Protein AF-A0A6G6K9E5-F1 (afdb_monomer_lite)

Secondary structure (DSSP, 8-state):
--HHHHHHHHHHHHHHHHHHHHHHHHHHHHHHHGGGGGGG--SSPPP-GGGS-HHHHHHHHHHHHH-TTT--------TTT-S-TT--TTSHHHHHHTT--TTT--HHHHHHHHHHHHHHTTT---HHHHHHHHHHHHHHHHHHHHHHHHHHHHHHHHHHHHT-TT---HHHHHHHHHHHHHHHHHHHHHHHHHHHHHHHHHHHHHHT-TT--HHHHHHHHHHHHHHHHHT-TTTT-TTS---TT--EE-TT---TT-B-TT-B-TTEE--HHHHTTSB-TTT-BSS-HHHHHHHHHHHHHHHHHHHHHHTTS--HHHHHHHGGGTHHHHHHHHHHHHHHHHHHHHHHHS-HHHHHHHHHHHHHHHHHHHHHHHHHHHHHHHHHHHHHHHHHHHHHHHHHTSTTS----HHHHHHHHHHHHHHHHHHHHHHHHHHHHHHHHHHHHHHHHHHHHHHHHHTTTTS----------------

Foldseek 3Di:
DPPVVLVVLLVVLVVLLVVLLVLLVVLLVVLVVLVLCLQLQVQLDDDPLVPDDLVSLLNLLVLCLQQPVLQVPPQPPPPPPNDSPDPPCLRSCNCVVVVPHSVPDDSVRSSVNSRVSCVSVSSRDQLVSSLVSSLLVLLVSLLVSVVSLVVSVVSVVVSCVVVPVPDDDVVSVVSNVVSVVSSLVSLVSSLVSSLVSLLSSLLVVLLVQQPPDLVVNQVSVVSSVVSNQVVVSNPPDPPRDDCVQDARECEPRQNANPENLPHERARYHYALCNLLNHHNLVNYHNDDPLSSLLSVLNVVLVVLVVVLVCLVVDDPVRQVVCVVQVGSVSSNVVSVVSNLVSVLSNLVSDDPVVNVVVLVVLVVLLVVLVVLLVVLVVLQVLLVVLVVLLVVLVVVQVQCPDPPHPHDDPVSVVVSVVSNVVSVVSNVVSVVSNVSSVVSVVSSVVSCVSNVVVVVVVVPPPPPPPPPPPDDDDDDDDD

Radius of gyration: 37.35 Å; chains: 1; bounding box: 93×111×111 Å

pLDDT: mean 83.4, std 14.63, range [35.5, 98.38]

Sequence (479 aa):
MPPEELERRTKEITETITQLEQIIVSDTERLRKVETLSKLATGGKKPDYDKLTDQELRDMFDVGIKSTTINNLPDGTDSNTGLVKGQHPHSTMGVMESGLDSSTMTREELVTAVDDLLKHNNYDIQPMVLAEAQIMMISAGSAAMDGNVEKVMFDNMNLESEEGEGYKNEEVGKQLKQLKSNSKEFAKTVENTSTSIIQGALHKQLGAAEGKSAEEVAQIIQHAKGRMDATDMSGGTKSVAKVKDQKLDLSKANLKGVDLSKSDLTGITIDPRTLSQAKGVSQVRGVDPSVKMAALAYQNIDKMKAEFDKLKNPSILDRIKSIIHGGIEGAKENLTKKMDQAKMDVLKLMDPALVETMRKQNLKSIDDLQNRQGELLSSERQYTKAEQQLQSAHVTKVVAESPFGEGLSSKERRELRTIEKESRKVMSKTEGAHDEYQKNESEIESLKRNTSVRETLGSKEKTGQEVPKVGQSQGAKMK

Structure (mmCIF, N/CA/C/O backbone):
data_AF-A0A6G6K9E5-F1
#
_entry.id   AF-A0A6G6K9E5-F1
#
loop_
_atom_site.group_PDB
_atom_site.id
_atom_site.type_symbol
_atom_site.label_atom_id
_atom_site.label_alt_id
_atom_site.label_comp_id
_atom_site.label_asym_id
_atom_site.label_entity_id
_atom_site.label_seq_id
_atom_site.pdbx_PDB_ins_code
_atom_site.Cartn_x
_atom_site.Cartn_y
_atom_site.Cartn_z
_atom_site.occupancy
_atom_site.B_iso_or_equiv
_atom_site.auth_seq_id
_atom_site.auth_comp_id
_atom_site.auth_asym_id
_atom_site.auth_atom_id
_atom_site.pdbx_PDB_model_num
ATOM 1 N N . MET A 1 1 ? -27.690 15.824 52.028 1.00 86.12 1 MET A N 1
ATOM 2 C CA . MET A 1 1 ? -27.360 14.442 52.451 1.00 86.12 1 MET A CA 1
ATOM 3 C C . MET A 1 1 ? -26.496 14.501 53.711 1.00 86.12 1 MET A C 1
ATOM 5 O O . MET A 1 1 ? -25.885 15.541 53.940 1.00 86.12 1 MET A O 1
ATOM 9 N N . PRO A 1 2 ? -26.443 13.470 54.577 1.00 92.25 2 PRO A N 1
ATOM 10 C CA . PRO A 1 2 ? -25.439 13.425 55.644 1.00 92.25 2 PRO A CA 1
ATOM 11 C C . PRO A 1 2 ? -24.016 13.490 55.051 1.00 92.25 2 PRO A C 1
ATOM 13 O O . PRO A 1 2 ? -23.782 12.825 54.041 1.00 92.25 2 PRO A O 1
ATOM 16 N N . PRO A 1 3 ? -23.062 14.227 55.654 1.00 87.56 3 PRO A N 1
ATOM 17 C CA . PRO A 1 3 ? -21.711 14.384 55.100 1.00 87.56 3 PRO A CA 1
ATOM 18 C C . PRO A 1 3 ? -20.984 13.060 54.821 1.00 87.56 3 PRO A C 1
ATOM 20 O O . PRO A 1 3 ? -20.306 12.934 53.807 1.00 87.56 3 PRO A O 1
ATOM 23 N N . GLU A 1 4 ? -21.179 12.055 55.677 1.00 91.75 4 GLU A N 1
ATOM 24 C CA . GLU A 1 4 ? -20.571 10.723 55.535 1.00 91.75 4 GLU A CA 1
ATOM 25 C C . GLU A 1 4 ? -21.078 9.973 54.291 1.00 91.75 4 GLU A C 1
ATOM 27 O O . GLU A 1 4 ? -20.308 9.326 53.584 1.00 91.75 4 GLU A O 1
ATOM 32 N N . GLU A 1 5 ? -22.374 10.087 53.988 1.00 91.00 5 GLU A N 1
ATOM 33 C CA . GLU A 1 5 ? -22.979 9.456 52.810 1.00 91.00 5 GLU A CA 1
ATOM 34 C C . GLU A 1 5 ? -22.534 10.160 51.518 1.00 91.00 5 GLU A C 1
ATOM 36 O O . GLU A 1 5 ? -22.275 9.502 50.509 1.00 91.00 5 GLU A O 1
ATOM 41 N N . LEU A 1 6 ? -22.366 11.485 51.567 1.00 86.56 6 LEU A N 1
ATOM 42 C CA . LEU A 1 6 ? -21.834 12.281 50.460 1.00 86.56 6 LEU A CA 1
ATOM 43 C C . LEU A 1 6 ? -20.383 11.896 50.140 1.00 86.56 6 LEU A C 1
ATOM 45 O O . LEU A 1 6 ? -20.039 11.678 48.976 1.00 86.56 6 LEU A O 1
ATOM 49 N N . GLU A 1 7 ? -19.538 11.761 51.164 1.00 89.19 7 GLU A N 1
ATOM 50 C CA . GLU A 1 7 ? -18.151 11.307 51.019 1.00 89.19 7 GLU A CA 1
ATOM 51 C C . GLU A 1 7 ? -18.083 9.880 50.455 1.00 89.19 7 GLU A C 1
ATOM 53 O O . GLU A 1 7 ? -17.336 9.625 49.506 1.00 89.19 7 GLU A O 1
ATOM 58 N N . ARG A 1 8 ? -18.923 8.968 50.964 1.00 94.88 8 ARG A N 1
ATOM 59 C CA . ARG A 1 8 ? -19.018 7.587 50.473 1.00 94.88 8 ARG A CA 1
ATOM 60 C C . ARG A 1 8 ? -19.362 7.531 48.983 1.00 94.88 8 ARG A C 1
ATOM 62 O O . ARG A 1 8 ? -18.626 6.906 48.223 1.00 94.88 8 ARG A O 1
ATOM 69 N N . ARG A 1 9 ? -20.420 8.222 48.544 1.00 91.12 9 ARG A N 1
ATOM 70 C CA . ARG A 1 9 ? -20.828 8.252 47.125 1.00 91.12 9 ARG A CA 1
ATOM 71 C C . ARG A 1 9 ? -19.769 8.885 46.222 1.00 91.12 9 ARG A C 1
ATOM 73 O O . ARG A 1 9 ? -19.503 8.386 45.133 1.00 91.12 9 ARG A O 1
ATOM 80 N N . THR A 1 10 ? -19.118 9.949 46.688 1.00 87.75 10 THR A N 1
ATOM 81 C CA . THR A 1 10 ? -18.000 10.587 45.970 1.00 87.75 10 THR A CA 1
ATOM 82 C C . THR A 1 10 ? -16.849 9.606 45.741 1.00 87.75 10 THR A C 1
ATOM 84 O O . THR A 1 10 ? -16.260 9.560 44.655 1.00 87.75 10 THR A O 1
ATOM 87 N N . LYS A 1 11 ? -16.531 8.805 46.763 1.00 92.06 11 LYS A N 1
ATOM 88 C CA . LYS A 1 11 ? -15.488 7.784 46.692 1.00 92.06 11 LYS A CA 1
ATOM 89 C C . LYS A 1 11 ? -15.866 6.666 45.719 1.00 92.06 11 LYS A C 1
ATOM 91 O O . LYS A 1 11 ? -15.045 6.313 44.881 1.00 92.06 11 LYS A O 1
ATOM 96 N N . GLU A 1 12 ? -17.107 6.181 45.769 1.00 92.19 12 GLU A N 1
ATOM 97 C CA . GLU A 1 12 ? -17.632 5.167 44.839 1.00 92.19 12 GLU A CA 1
ATOM 98 C C . GLU A 1 12 ? -17.554 5.638 43.371 1.00 92.19 12 GLU A C 1
ATOM 100 O O . GLU A 1 12 ? -17.111 4.886 42.498 1.00 92.19 12 GLU A O 1
ATOM 105 N N . ILE A 1 13 ? -17.897 6.904 43.092 1.00 87.31 13 ILE A N 1
ATOM 106 C CA . ILE A 1 13 ? -17.760 7.507 41.754 1.00 87.31 13 ILE A CA 1
ATOM 107 C C . ILE A 1 13 ? -16.287 7.544 41.325 1.00 87.31 13 ILE A C 1
ATOM 109 O O . ILE A 1 13 ? -15.955 7.079 40.236 1.00 87.31 13 ILE A O 1
ATOM 113 N N . THR A 1 14 ? -15.395 8.044 42.183 1.00 87.69 14 THR A N 1
ATOM 114 C CA . THR A 1 14 ? -13.947 8.132 41.903 1.00 87.69 14 THR A CA 1
ATOM 115 C C . THR A 1 14 ? -13.318 6.757 41.630 1.00 87.69 14 THR A C 1
ATOM 117 O O . THR A 1 14 ? -12.541 6.592 40.685 1.00 87.69 14 THR A O 1
ATOM 120 N N . GLU A 1 15 ? -13.666 5.743 42.430 1.00 92.25 15 GLU A N 1
ATOM 121 C CA . GLU A 1 15 ? -13.205 4.361 42.242 1.00 92.25 15 GLU A CA 1
ATOM 122 C C . GLU A 1 15 ? -13.704 3.787 40.911 1.00 92.25 15 GLU A C 1
ATOM 124 O O . GLU A 1 15 ? -12.923 3.190 40.166 1.00 92.25 15 GLU A O 1
ATOM 129 N N . THR A 1 16 ? -14.970 4.039 40.566 1.00 89.50 16 THR A N 1
ATOM 130 C CA . THR A 1 16 ? -15.547 3.600 39.289 1.00 89.50 16 THR A CA 1
ATOM 131 C C . THR A 1 16 ? -14.862 4.282 38.103 1.00 89.50 16 THR A C 1
ATOM 133 O O . THR A 1 16 ? -14.527 3.609 37.130 1.00 89.50 16 THR A O 1
ATOM 136 N N . ILE A 1 17 ? -14.581 5.591 38.181 1.00 85.69 17 ILE A N 1
ATOM 137 C CA . ILE A 1 17 ? -13.828 6.308 37.137 1.00 85.69 17 ILE A CA 1
ATOM 138 C C . ILE A 1 17 ? -12.450 5.667 36.939 1.00 85.69 17 ILE A C 1
ATOM 140 O O . ILE A 1 17 ? -12.074 5.365 35.809 1.00 85.69 17 ILE A O 1
ATOM 144 N N . THR A 1 18 ? -11.729 5.393 38.029 1.00 88.19 18 THR A N 1
ATOM 145 C CA . THR A 1 18 ? -10.382 4.803 37.973 1.00 88.19 18 THR A CA 1
ATOM 146 C C . THR A 1 18 ? -10.395 3.416 37.318 1.00 88.19 18 THR A C 1
ATOM 148 O O . THR A 1 18 ? -9.548 3.112 36.477 1.00 88.19 18 THR A O 1
ATOM 151 N N . GLN A 1 19 ? -11.370 2.571 37.666 1.00 89.31 19 GLN A N 1
ATOM 152 C CA . GLN A 1 19 ? -11.538 1.249 37.049 1.00 89.31 19 GLN A CA 1
ATOM 153 C C . GLN A 1 19 ? -11.833 1.359 35.550 1.00 89.31 19 GLN A C 1
ATOM 155 O O . GLN A 1 19 ? -11.249 0.636 34.744 1.00 89.31 19 GLN A O 1
ATOM 160 N N . LEU A 1 20 ? -12.703 2.292 35.165 1.00 85.00 20 LEU A N 1
ATOM 161 C CA . LEU A 1 20 ? -13.045 2.540 33.768 1.00 85.00 20 LEU A CA 1
ATOM 162 C C . LEU A 1 20 ? -11.848 3.043 32.954 1.00 85.00 20 LEU A C 1
ATOM 164 O O . LEU A 1 20 ? -11.646 2.595 31.827 1.00 85.00 20 LEU A O 1
ATOM 168 N N . GLU A 1 21 ? -11.007 3.910 33.517 1.00 83.50 21 GLU A N 1
ATOM 169 C CA . GLU A 1 21 ? -9.765 4.333 32.861 1.00 83.50 21 GLU A CA 1
ATOM 170 C C . GLU A 1 21 ? -8.805 3.157 32.632 1.00 83.50 21 GLU A C 1
ATOM 172 O O . GLU A 1 21 ? -8.238 3.031 31.545 1.00 83.50 21 GLU A O 1
ATOM 177 N N . GLN A 1 22 ? -8.664 2.253 33.607 1.00 86.75 22 GLN A N 1
ATOM 178 C CA . GLN A 1 22 ? -7.849 1.042 33.451 1.00 86.75 22 GLN A CA 1
ATOM 179 C C . GLN A 1 22 ? -8.398 0.110 32.364 1.00 86.75 22 GLN A C 1
ATOM 181 O O . GLN A 1 22 ? -7.618 -0.423 31.571 1.00 86.75 22 GLN A O 1
ATOM 186 N N . ILE A 1 23 ? -9.724 -0.052 32.292 1.00 82.81 23 ILE A N 1
ATOM 187 C CA . ILE A 1 23 ? -10.389 -0.836 31.242 1.00 82.81 23 ILE A CA 1
ATOM 188 C C . ILE A 1 23 ? -10.127 -0.214 29.867 1.00 82.81 23 ILE A C 1
ATOM 190 O O . ILE A 1 23 ? -9.676 -0.929 28.975 1.00 82.81 23 ILE A O 1
ATOM 194 N N . ILE A 1 24 ? -10.299 1.108 29.705 1.00 81.62 24 ILE A N 1
ATOM 195 C CA . ILE A 1 24 ? -9.991 1.801 28.439 1.00 81.62 24 ILE A CA 1
ATOM 196 C C . ILE A 1 24 ? -8.549 1.535 28.016 1.00 81.62 24 ILE A C 1
ATOM 198 O O . ILE A 1 24 ? -8.303 1.206 26.856 1.00 81.62 24 ILE A O 1
ATOM 202 N N . VAL A 1 25 ? -7.585 1.685 28.928 1.00 81.31 25 VAL A N 1
ATOM 203 C CA . VAL A 1 25 ? -6.166 1.480 28.606 1.00 81.31 25 VAL A CA 1
ATOM 204 C C . VAL A 1 25 ? -5.918 0.033 28.179 1.00 81.31 25 VAL A C 1
ATOM 206 O O . VAL A 1 25 ? -5.322 -0.195 27.125 1.00 81.31 25 VAL A O 1
ATOM 209 N N . SER A 1 26 ? -6.424 -0.937 28.943 1.00 82.06 26 SER A N 1
ATOM 210 C CA . SER A 1 26 ? -6.256 -2.363 28.648 1.00 82.06 26 SER A CA 1
ATOM 211 C C . SER A 1 26 ? -6.881 -2.756 27.307 1.00 82.06 26 SER A C 1
ATOM 213 O O . SER A 1 26 ? -6.227 -3.393 26.477 1.00 82.06 26 SER A O 1
ATOM 215 N N . ASP A 1 27 ? -8.112 -2.320 27.044 1.00 81.38 27 ASP A N 1
ATOM 216 C CA . ASP A 1 27 ? -8.802 -2.630 25.796 1.00 81.38 27 ASP A CA 1
ATOM 217 C C . ASP A 1 27 ? -8.176 -1.891 24.609 1.00 81.38 27 ASP A C 1
ATOM 219 O O . ASP A 1 27 ? -8.056 -2.465 23.529 1.00 81.38 27 ASP A O 1
ATOM 223 N N . THR A 1 28 ? -7.660 -0.673 24.799 1.00 76.56 28 THR A N 1
ATOM 224 C CA . THR A 1 28 ? -6.869 0.025 23.769 1.00 76.56 28 THR A CA 1
ATOM 225 C C . THR A 1 28 ? -5.622 -0.772 23.388 1.00 76.56 28 THR A C 1
ATOM 227 O O . THR A 1 28 ? -5.285 -0.890 22.207 1.00 76.56 28 THR A O 1
ATOM 230 N N . GLU A 1 29 ? -4.918 -1.342 24.366 1.00 77.56 29 GLU A N 1
ATOM 231 C CA . GLU A 1 29 ? -3.762 -2.196 24.095 1.00 77.56 29 GLU A CA 1
ATOM 232 C C . GLU A 1 29 ? -4.154 -3.503 23.408 1.00 77.56 29 GLU A C 1
ATOM 234 O O . GLU A 1 29 ? -3.462 -3.935 22.483 1.00 77.56 29 GLU A O 1
ATOM 239 N N . ARG A 1 30 ? -5.277 -4.112 23.803 1.00 75.25 30 ARG A N 1
ATOM 240 C CA . ARG A 1 30 ? -5.830 -5.289 23.119 1.00 75.25 30 ARG A CA 1
ATOM 241 C C . ARG A 1 30 ? -6.177 -4.977 21.669 1.00 75.25 30 ARG A C 1
ATOM 243 O O . ARG A 1 30 ? -5.777 -5.736 20.794 1.00 75.25 30 ARG A O 1
ATOM 250 N N . LEU A 1 31 ? -6.803 -3.832 21.384 1.00 75.94 31 LEU A N 1
ATOM 251 C CA . LEU A 1 31 ? -7.106 -3.384 20.018 1.00 75.94 31 LEU A CA 1
ATOM 252 C C . LEU A 1 31 ? -5.864 -3.304 19.138 1.00 75.94 31 LEU A C 1
ATOM 254 O O . LEU A 1 31 ? -5.902 -3.714 17.981 1.00 75.94 31 LEU A O 1
ATOM 258 N N . ARG A 1 32 ? -4.745 -2.824 19.688 1.00 68.56 32 ARG A N 1
ATOM 259 C CA . ARG A 1 32 ? -3.469 -2.781 18.959 1.00 68.56 32 ARG A CA 1
ATOM 260 C C . ARG A 1 32 ? -2.935 -4.175 18.633 1.00 68.56 32 ARG A C 1
ATOM 262 O O . ARG A 1 32 ? -2.208 -4.325 17.658 1.00 68.56 32 ARG A O 1
ATOM 269 N N . LYS A 1 33 ? -3.300 -5.188 19.420 1.00 70.31 33 LYS A N 1
ATOM 270 C CA . LYS A 1 33 ? -2.896 -6.582 19.207 1.00 70.31 33 LYS A CA 1
ATOM 271 C C . LYS A 1 33 ? -3.807 -7.330 18.243 1.00 70.31 33 LYS A C 1
ATOM 273 O O . LYS A 1 33 ? -3.348 -8.303 17.673 1.00 70.31 33 LYS A O 1
ATOM 278 N N . VAL A 1 34 ? -5.028 -6.862 17.969 1.00 66.75 34 VAL A N 1
ATOM 279 C CA . VAL A 1 34 ? -6.000 -7.523 17.069 1.00 66.75 34 VAL A CA 1
ATOM 280 C C . VAL A 1 34 ? -5.437 -7.809 15.660 1.00 66.75 34 VAL A C 1
ATOM 282 O O . VAL A 1 34 ? -5.903 -8.731 14.992 1.00 66.75 34 VAL A O 1
ATOM 285 N N . GLU A 1 35 ? -4.376 -7.123 15.219 1.00 64.50 35 GLU A N 1
ATOM 286 C CA . GLU A 1 35 ? -3.640 -7.436 13.980 1.00 64.50 35 GLU A CA 1
ATOM 287 C C . GLU A 1 35 ? -3.114 -8.890 13.923 1.00 64.50 35 GLU A C 1
ATOM 289 O O . GLU A 1 35 ? -2.990 -9.471 12.839 1.00 64.50 35 GLU A O 1
ATOM 294 N N . THR A 1 36 ? -2.877 -9.523 15.076 1.00 69.00 36 THR A N 1
ATOM 295 C CA . THR A 1 36 ? -2.387 -10.907 15.211 1.00 69.00 36 THR A CA 1
ATOM 296 C C . THR A 1 36 ? -3.334 -11.928 14.608 1.00 69.00 36 THR A C 1
ATOM 298 O O . THR A 1 36 ? -2.896 -12.902 14.002 1.00 69.00 36 THR A O 1
ATOM 301 N N . LEU A 1 37 ? -4.635 -11.674 14.652 1.00 71.00 37 LEU A N 1
ATOM 302 C CA . LEU A 1 37 ? -5.632 -12.589 14.112 1.00 71.00 37 LEU A CA 1
ATOM 303 C C . LEU A 1 37 ? -5.593 -12.623 12.598 1.00 71.00 37 LEU A C 1
ATOM 305 O O . LEU A 1 37 ? -5.897 -13.651 12.011 1.00 71.00 37 LEU A O 1
ATOM 309 N N . SER A 1 38 ? -5.117 -11.568 11.935 1.00 71.06 38 SER A N 1
ATOM 310 C CA . SER A 1 38 ? -4.897 -11.618 10.490 1.00 71.06 38 SER A CA 1
ATOM 311 C C . SER A 1 38 ? -3.958 -12.774 10.083 1.00 71.06 38 SER A C 1
ATOM 313 O O . SER A 1 38 ? -3.992 -13.195 8.923 1.00 71.06 38 SER A O 1
ATOM 315 N N . LYS A 1 39 ? -3.176 -13.329 11.025 1.00 78.12 39 LYS A N 1
ATOM 316 C CA . LYS A 1 39 ? -2.362 -14.543 10.862 1.00 78.12 39 LYS A CA 1
ATOM 317 C C . LYS A 1 39 ? -3.185 -15.845 10.814 1.00 78.12 39 LYS A C 1
ATOM 319 O O . LYS A 1 39 ? -2.675 -16.827 10.288 1.00 78.12 39 LYS A O 1
ATOM 324 N N . LEU A 1 40 ? -4.439 -15.860 11.284 1.00 77.19 40 LEU A N 1
ATOM 325 C CA . LEU A 1 40 ? -5.397 -16.977 11.143 1.00 77.19 40 LEU A CA 1
ATOM 326 C C . LEU A 1 40 ? -5.880 -17.163 9.702 1.00 77.19 40 LEU A C 1
ATOM 328 O O . LEU A 1 40 ? -6.270 -18.263 9.322 1.00 77.19 40 LEU A O 1
ATOM 332 N N . ALA A 1 41 ? -5.859 -16.103 8.891 1.00 79.44 41 ALA A N 1
ATOM 333 C CA . ALA A 1 41 ? -6.202 -16.174 7.474 1.00 79.44 41 ALA A CA 1
ATOM 334 C C . ALA A 1 41 ? -5.034 -16.784 6.680 1.00 79.44 41 ALA A C 1
ATOM 336 O O . ALA A 1 41 ? -4.336 -16.094 5.933 1.00 79.44 41 ALA A O 1
ATOM 337 N N . THR A 1 42 ? -4.783 -18.074 6.890 1.00 81.19 42 THR A N 1
ATOM 338 C CA . THR A 1 42 ? -3.629 -18.793 6.337 1.00 81.19 42 THR A CA 1
ATOM 339 C C . THR A 1 42 ? -3.828 -19.265 4.896 1.00 81.19 42 THR A C 1
ATOM 341 O O . THR A 1 42 ? -2.879 -19.759 4.282 1.00 81.19 42 THR A O 1
ATOM 344 N N . GLY A 1 43 ? -5.038 -19.113 4.346 1.00 81.94 43 GLY A N 1
ATOM 345 C CA . GLY A 1 43 ? -5.386 -19.556 2.996 1.00 81.94 43 GLY A CA 1
ATOM 346 C C . GLY A 1 43 ? -5.290 -21.074 2.847 1.00 81.94 43 GLY A C 1
ATOM 347 O O . GLY A 1 43 ? -4.642 -21.561 1.919 1.00 81.94 43 GLY A O 1
ATOM 348 N N . GLY A 1 44 ? -5.840 -21.816 3.814 1.00 86.62 44 GLY A N 1
ATOM 349 C CA . GLY A 1 44 ? -5.858 -23.281 3.829 1.00 86.62 44 GLY A CA 1
ATOM 350 C C . GLY A 1 44 ? -4.596 -23.933 4.397 1.00 86.62 44 GLY A C 1
ATOM 351 O O . GLY A 1 44 ? -4.447 -25.152 4.331 1.00 86.62 44 GLY A O 1
ATOM 352 N N . LYS A 1 45 ? -3.649 -23.155 4.936 1.00 90.88 45 LYS A N 1
ATOM 353 C CA . LYS A 1 45 ? -2.392 -23.690 5.485 1.00 90.88 45 LYS A CA 1
ATOM 354 C C . LYS A 1 45 ? -2.445 -23.784 7.001 1.00 90.88 45 LYS A C 1
ATOM 356 O O . LYS A 1 45 ? -2.911 -22.877 7.677 1.00 90.88 45 LYS A O 1
ATOM 361 N N . LYS A 1 46 ? -1.886 -24.848 7.564 1.00 92.38 46 LYS A N 1
ATOM 362 C CA . LYS A 1 46 ? -1.703 -24.931 9.014 1.00 92.38 46 LYS A CA 1
ATOM 363 C C . LYS A 1 46 ? -0.737 -23.822 9.486 1.00 92.38 46 LYS A C 1
ATOM 365 O O . LYS A 1 46 ? 0.341 -23.710 8.895 1.00 92.38 46 LYS A O 1
ATOM 370 N N . PRO A 1 47 ? -1.094 -22.998 10.492 1.00 90.88 47 PRO A N 1
ATOM 371 C CA . PRO A 1 47 ? -0.170 -22.023 11.061 1.00 90.88 47 PRO A CA 1
ATOM 372 C C . PRO A 1 47 ? 1.059 -22.691 11.682 1.00 90.88 47 PRO A C 1
ATOM 374 O O . PRO A 1 47 ? 0.992 -23.800 12.208 1.00 90.88 47 PRO A O 1
ATOM 377 N N . ASP A 1 48 ? 2.174 -21.969 11.660 1.00 93.56 48 ASP A N 1
ATOM 378 C CA . ASP A 1 48 ? 3.387 -22.330 12.389 1.00 93.56 48 ASP A CA 1
ATOM 379 C C . ASP A 1 48 ? 3.278 -21.796 13.825 1.00 93.56 48 ASP A C 1
ATOM 381 O O . ASP A 1 48 ? 3.624 -20.643 14.098 1.00 93.56 48 ASP A O 1
ATOM 385 N N . TYR A 1 49 ? 2.708 -22.608 14.722 1.00 93.88 49 TYR A N 1
ATOM 386 C CA . TYR A 1 49 ? 2.405 -22.197 16.096 1.00 93.88 49 TYR A CA 1
ATOM 387 C C . TYR A 1 49 ? 3.653 -21.816 16.899 1.00 93.88 49 TYR A C 1
ATOM 389 O O . TYR A 1 49 ? 3.554 -20.988 17.800 1.00 93.88 49 TYR A O 1
ATOM 397 N N . ASP A 1 50 ? 4.834 -22.328 16.544 1.00 94.38 50 ASP A N 1
ATOM 398 C CA . ASP A 1 50 ? 6.099 -21.993 17.214 1.00 94.38 50 ASP A CA 1
ATOM 399 C C . ASP A 1 50 ? 6.500 -20.527 17.009 1.00 94.38 50 ASP A C 1
ATOM 401 O O . ASP A 1 50 ? 7.233 -19.954 17.813 1.00 94.38 50 ASP A O 1
ATOM 405 N N . LYS A 1 51 ? 5.975 -19.888 15.958 1.00 93.12 51 LYS A N 1
ATOM 406 C CA . LYS A 1 51 ? 6.169 -18.457 15.690 1.00 93.12 51 LYS A CA 1
ATOM 407 C C . LYS A 1 51 ? 5.143 -17.560 16.377 1.00 93.12 51 LYS A C 1
ATOM 409 O O . LYS A 1 51 ? 5.233 -16.341 16.232 1.00 93.12 51 LYS A O 1
ATOM 414 N N . LEU A 1 52 ? 4.167 -18.140 17.072 1.00 91.19 52 LEU A N 1
ATOM 415 C CA . LEU A 1 52 ? 3.130 -17.409 17.788 1.00 91.19 52 LEU A CA 1
ATOM 416 C C . LEU A 1 52 ? 3.452 -17.367 19.279 1.00 91.19 52 LEU A C 1
ATOM 418 O O . LEU A 1 52 ? 3.791 -18.377 19.896 1.00 91.19 52 LEU A O 1
ATOM 422 N N . THR A 1 53 ? 3.328 -16.189 19.867 1.00 92.00 53 THR A N 1
ATOM 423 C CA . THR A 1 53 ? 3.411 -15.983 21.314 1.00 92.00 53 THR A CA 1
ATOM 424 C C . THR A 1 53 ? 2.186 -16.570 22.019 1.00 92.00 53 THR A C 1
ATOM 426 O O . THR A 1 53 ? 1.131 -16.755 21.414 1.00 92.00 53 THR A O 1
ATOM 429 N N . ASP A 1 54 ? 2.297 -16.842 23.320 1.00 92.19 54 ASP A N 1
ATOM 430 C CA . ASP A 1 54 ? 1.162 -17.342 24.111 1.00 92.19 54 ASP A CA 1
ATOM 431 C C . ASP A 1 54 ? -0.020 -16.371 24.099 1.00 92.19 54 ASP A C 1
ATOM 433 O O . ASP A 1 54 ? -1.169 -16.801 24.057 1.00 92.19 54 ASP A O 1
ATOM 437 N N . GLN A 1 55 ? 0.254 -15.062 24.093 1.00 87.50 55 GLN A N 1
ATOM 438 C CA . GLN A 1 55 ? -0.794 -14.050 24.000 1.00 87.50 55 GLN A CA 1
ATOM 439 C C . GLN A 1 55 ? -1.525 -14.126 22.658 1.00 87.50 55 GLN A C 1
ATOM 441 O O . GLN A 1 55 ? -2.746 -14.063 22.637 1.00 87.50 55 GLN A O 1
ATOM 446 N N . GLU A 1 56 ? -0.803 -14.317 21.550 1.00 87.44 56 GLU A N 1
ATOM 447 C CA . GLU A 1 56 ? -1.423 -14.472 20.230 1.00 87.44 56 GLU A CA 1
ATOM 448 C C . GLU A 1 56 ? -2.332 -15.695 20.166 1.00 87.44 56 GLU A C 1
ATOM 450 O O . GLU A 1 56 ? -3.424 -15.613 19.614 1.00 87.44 56 GLU A O 1
ATOM 455 N N . LEU A 1 57 ? -1.914 -16.812 20.763 1.00 90.56 57 LEU A N 1
ATOM 456 C CA . LEU A 1 57 ? -2.733 -18.021 20.826 1.00 90.56 57 LEU A CA 1
ATOM 457 C C . LEU A 1 57 ? -3.998 -17.815 21.674 1.00 90.56 57 LEU A C 1
ATOM 459 O O . LEU A 1 57 ? -5.068 -18.272 21.278 1.00 90.56 57 LEU A O 1
ATOM 463 N N . ARG A 1 58 ? -3.898 -17.098 22.803 1.00 89.25 58 ARG A N 1
ATOM 464 C CA . ARG A 1 58 ? -5.057 -16.730 23.641 1.00 89.25 58 ARG A CA 1
ATOM 465 C C . ARG A 1 58 ? -6.013 -15.814 22.893 1.00 89.25 58 ARG A C 1
ATOM 467 O O . ARG A 1 58 ? -7.203 -16.101 22.852 1.00 89.25 58 ARG A O 1
ATOM 474 N N . ASP A 1 59 ? -5.487 -14.787 22.230 1.00 83.81 59 ASP A N 1
ATOM 475 C CA . ASP A 1 59 ? -6.287 -13.884 21.403 1.00 83.81 59 ASP A CA 1
ATOM 476 C C . ASP A 1 59 ? -7.013 -14.685 20.303 1.00 83.81 59 ASP A C 1
ATOM 478 O O . ASP A 1 59 ? -8.220 -14.542 20.125 1.00 83.81 59 ASP A O 1
ATOM 482 N N . MET A 1 60 ? -6.311 -15.586 19.602 1.00 85.9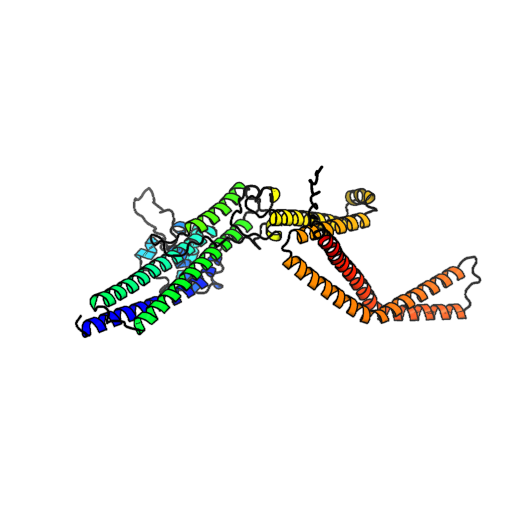4 60 MET A N 1
ATOM 483 C CA . MET A 1 60 ? -6.888 -16.464 18.571 1.00 85.94 60 MET A CA 1
ATOM 484 C C . MET A 1 60 ? -8.004 -17.360 19.112 1.00 85.94 60 MET A C 1
ATOM 486 O O . MET A 1 60 ? -9.043 -17.497 18.463 1.00 85.94 60 MET A O 1
ATOM 490 N N . PHE A 1 61 ? -7.803 -17.948 20.287 1.00 87.19 61 PHE A N 1
ATOM 491 C CA . PHE A 1 61 ? -8.794 -18.783 20.955 1.00 87.19 61 PHE A CA 1
ATOM 492 C C . PHE A 1 61 ? -10.032 -17.980 21.375 1.00 87.19 61 PHE A C 1
ATOM 494 O O . PHE A 1 61 ? -11.149 -18.358 21.021 1.00 87.19 61 PHE A O 1
ATOM 501 N N . ASP A 1 62 ? -9.844 -16.838 22.041 1.00 82.69 62 ASP A N 1
ATOM 502 C CA . ASP A 1 62 ? -10.932 -15.965 22.493 1.00 82.69 62 ASP A CA 1
ATOM 503 C C . ASP A 1 62 ? -11.798 -15.492 21.319 1.00 82.69 62 ASP A C 1
ATOM 505 O O . ASP A 1 62 ? -13.028 -15.470 21.407 1.00 82.69 62 ASP A O 1
ATOM 509 N N . VAL A 1 63 ? -11.163 -15.146 20.197 1.00 78.81 63 VAL A N 1
ATOM 510 C CA . VAL A 1 63 ? -11.845 -14.749 18.958 1.00 78.81 63 VAL A CA 1
ATOM 511 C C . VAL A 1 63 ? -12.607 -15.906 18.346 1.00 78.81 63 VAL A C 1
ATOM 513 O O . VAL A 1 63 ? -13.761 -15.736 17.950 1.00 78.81 63 VAL A O 1
ATOM 516 N N . GLY A 1 64 ? -11.969 -17.074 18.274 1.00 79.38 64 GLY A N 1
ATOM 517 C CA . GLY A 1 64 ? -12.595 -18.297 17.800 1.00 79.38 64 GLY A CA 1
ATOM 518 C C . GLY A 1 64 ? -13.879 -18.584 18.556 1.00 79.38 64 GLY A C 1
ATOM 519 O O . GLY A 1 64 ? -14.930 -18.726 17.946 1.00 79.38 64 GLY A O 1
ATOM 520 N N . ILE A 1 65 ? -13.816 -18.547 19.886 1.00 76.56 65 ILE A N 1
ATOM 521 C CA . ILE A 1 65 ? -14.937 -18.851 20.779 1.00 76.56 65 ILE A CA 1
ATOM 522 C C . ILE A 1 65 ? -16.024 -17.776 20.775 1.00 76.56 65 ILE A C 1
ATOM 524 O O . ILE A 1 65 ? -17.204 -18.083 20.916 1.00 76.56 65 ILE A O 1
ATOM 528 N N . LYS A 1 66 ? -15.683 -16.502 20.604 1.00 71.06 66 LYS A N 1
ATOM 529 C CA . LYS A 1 66 ? -16.702 -15.440 20.578 1.00 71.06 66 LYS A CA 1
ATOM 530 C C . LYS A 1 66 ? -17.361 -15.279 19.211 1.00 71.06 66 LYS A C 1
ATOM 532 O O . LYS A 1 66 ? -18.447 -14.714 19.118 1.00 71.06 66 LYS A O 1
ATOM 537 N N . SER A 1 67 ? -16.743 -15.795 18.151 1.00 68.44 67 SER A N 1
ATOM 538 C CA . SER A 1 67 ? -17.298 -15.740 16.804 1.00 68.44 67 SER A CA 1
ATOM 539 C C . SER A 1 67 ? -18.340 -16.830 16.575 1.00 68.44 67 SER A C 1
ATOM 541 O O . SER A 1 67 ? -18.009 -17.961 16.224 1.00 68.44 67 SER A O 1
ATOM 543 N N . THR A 1 68 ? -19.622 -16.494 16.702 1.00 63.34 68 THR A N 1
ATOM 544 C CA . THR A 1 68 ? -20.730 -17.401 16.336 1.00 63.34 68 THR A CA 1
ATOM 545 C C . THR A 1 68 ? -20.619 -17.903 14.893 1.00 63.34 68 THR A C 1
ATOM 547 O O . THR A 1 68 ? -20.998 -19.031 14.597 1.00 63.34 68 THR A O 1
ATOM 550 N N . THR A 1 69 ? -20.028 -17.103 14.002 1.00 63.28 69 THR A N 1
ATOM 551 C CA . THR A 1 69 ? -19.802 -17.452 12.596 1.00 63.28 69 THR A CA 1
ATOM 552 C C . THR A 1 69 ? -18.727 -18.526 12.411 1.00 63.28 69 THR A C 1
ATOM 554 O O . THR A 1 69 ? -18.855 -19.351 11.512 1.00 63.28 69 THR A O 1
ATOM 557 N N . ILE A 1 70 ? -17.682 -18.535 13.249 1.00 60.56 70 ILE A N 1
ATOM 558 C CA . ILE A 1 70 ? -16.641 -19.584 13.243 1.00 60.56 70 ILE A CA 1
ATOM 559 C C . ILE A 1 70 ? -17.132 -20.830 14.009 1.00 60.56 70 ILE A C 1
ATOM 561 O O . ILE A 1 70 ? -16.710 -21.945 13.713 1.00 60.56 70 ILE A O 1
ATOM 565 N N . ASN A 1 71 ? -18.066 -20.642 14.944 1.00 57.47 71 ASN A N 1
ATOM 566 C CA . ASN A 1 71 ? -18.549 -21.661 15.877 1.00 57.47 71 ASN A CA 1
ATOM 567 C C . ASN A 1 71 ? -19.782 -22.447 15.446 1.00 57.47 71 ASN A C 1
ATOM 569 O O . ASN A 1 71 ? -20.263 -23.264 16.230 1.00 57.47 71 ASN A O 1
ATOM 573 N N . ASN A 1 72 ? -20.280 -22.268 14.223 1.00 56.53 72 ASN A N 1
ATOM 574 C CA . ASN A 1 72 ? -21.272 -23.185 13.661 1.00 56.53 72 ASN A CA 1
ATOM 575 C C . ASN A 1 72 ? -20.606 -24.523 13.284 1.00 56.53 72 ASN A C 1
ATOM 577 O O . ASN A 1 72 ? -20.609 -24.937 12.126 1.00 56.53 72 ASN A O 1
ATOM 581 N N . LEU A 1 73 ? -20.024 -25.188 14.283 1.00 51.69 73 LEU A N 1
ATOM 582 C CA . LEU A 1 73 ? -19.718 -26.605 14.257 1.00 51.69 73 LEU A CA 1
ATOM 583 C C . LEU A 1 73 ? -21.061 -27.326 14.077 1.00 51.69 73 LEU A C 1
ATOM 585 O O . LEU A 1 73 ? -21.972 -27.086 14.869 1.00 51.69 73 LEU A O 1
ATOM 589 N N . PRO A 1 74 ? -21.245 -28.169 13.047 1.00 47.84 74 PRO A N 1
ATOM 590 C CA . PRO A 1 74 ? -22.430 -28.997 12.971 1.00 47.84 74 PRO A CA 1
ATOM 591 C C . PRO A 1 74 ? -22.455 -29.865 14.226 1.00 47.84 74 PRO A C 1
ATOM 593 O O . PRO A 1 74 ? -21.530 -30.648 14.454 1.00 47.84 74 PRO A O 1
ATOM 596 N N . ASP A 1 75 ? -23.501 -29.715 15.038 1.00 52.28 75 ASP A N 1
ATOM 597 C CA . ASP A 1 75 ? -23.791 -30.660 16.105 1.00 52.28 75 ASP A CA 1
ATOM 598 C C . ASP A 1 75 ? -23.886 -32.036 15.450 1.00 52.28 75 ASP A C 1
ATOM 600 O O . ASP A 1 75 ? -24.824 -32.330 14.701 1.00 52.28 75 ASP A O 1
ATOM 604 N N . GLY A 1 76 ? -22.869 -32.865 15.681 1.00 44.19 76 GLY A N 1
ATOM 605 C CA . GLY A 1 76 ? -22.869 -34.262 15.289 1.00 44.19 76 GLY A CA 1
ATOM 606 C C . GLY A 1 76 ? -23.977 -34.973 16.052 1.00 44.19 76 GLY A C 1
ATOM 607 O O . GLY A 1 76 ? -23.746 -35.565 17.101 1.00 44.19 76 GLY A O 1
ATOM 608 N N . THR A 1 77 ? -25.201 -34.880 15.549 1.00 40.00 77 THR A N 1
ATOM 609 C CA . THR A 1 77 ? -26.335 -35.654 16.031 1.00 40.00 77 THR A CA 1
ATOM 610 C C . THR A 1 77 ? -26.254 -37.020 15.368 1.00 40.00 77 THR A C 1
ATOM 612 O O . THR A 1 77 ? -26.574 -37.197 14.194 1.00 40.00 77 THR A O 1
ATOM 615 N N . ASP A 1 78 ? -25.782 -38.011 16.121 1.00 41.50 78 ASP A N 1
ATOM 616 C CA . ASP A 1 78 ? -25.946 -39.406 15.736 1.00 41.50 78 ASP A CA 1
ATOM 617 C C . ASP A 1 78 ? -27.445 -39.748 15.758 1.00 41.50 78 ASP A C 1
ATOM 619 O O . ASP A 1 78 ? -28.071 -39.879 16.815 1.00 41.50 78 ASP A O 1
ATOM 623 N N . SER A 1 79 ? -28.024 -39.879 14.562 1.00 41.00 79 SER A N 1
ATOM 624 C CA . SER A 1 79 ? -29.449 -40.156 14.343 1.00 41.00 79 SER A CA 1
ATOM 625 C C . SER A 1 79 ? -29.961 -41.447 14.995 1.00 41.00 79 SER A C 1
ATOM 627 O O . SER A 1 79 ? -31.171 -41.604 15.137 1.00 41.00 79 SER A O 1
ATOM 629 N N . ASN A 1 80 ? -29.077 -42.358 15.420 1.00 41.75 80 ASN A N 1
ATOM 630 C CA . ASN A 1 80 ? -29.481 -43.653 15.967 1.00 41.75 80 ASN A CA 1
ATOM 631 C C . ASN A 1 80 ? -29.537 -43.714 17.497 1.00 41.75 80 ASN A C 1
ATOM 633 O O . ASN A 1 80 ? -30.095 -44.674 18.029 1.00 41.75 80 ASN A O 1
ATOM 637 N N . THR A 1 81 ? -28.978 -42.742 18.222 1.00 47.78 81 THR A N 1
ATOM 638 C CA . THR A 1 81 ? -28.833 -42.862 19.686 1.00 47.78 81 THR A CA 1
ATOM 639 C C . THR A 1 81 ? -29.487 -41.746 20.491 1.00 47.78 81 THR A C 1
ATOM 641 O O . THR A 1 81 ? -29.722 -41.943 21.682 1.00 47.78 81 THR A O 1
ATOM 644 N N . GLY A 1 82 ? -29.806 -40.593 19.888 1.00 41.38 82 GLY A N 1
ATOM 645 C CA . GLY A 1 82 ? -30.430 -39.457 20.592 1.00 41.38 82 GLY A CA 1
ATOM 646 C C . GLY A 1 82 ? -29.595 -38.887 21.752 1.00 41.38 82 GLY A C 1
ATOM 647 O O . GLY A 1 82 ? -30.061 -38.017 22.482 1.00 41.38 82 GLY A O 1
ATOM 648 N N . LEU A 1 83 ? -28.364 -39.371 21.925 1.00 35.50 83 LEU A N 1
ATOM 649 C CA . LEU A 1 83 ? -27.397 -38.955 22.929 1.00 35.50 83 LEU A CA 1
ATOM 650 C C . LEU A 1 83 ? -26.276 -38.217 22.205 1.00 35.50 83 LEU A C 1
ATOM 652 O O . LEU A 1 83 ? -25.645 -38.776 21.310 1.00 35.50 83 LEU A O 1
ATOM 656 N N . VAL A 1 84 ? -25.990 -36.985 22.629 1.00 44.03 84 VAL A N 1
ATOM 657 C CA . VAL A 1 84 ? -24.827 -36.208 22.175 1.00 44.03 84 VAL A CA 1
ATOM 658 C C . VAL A 1 84 ? -23.558 -36.840 22.767 1.00 44.03 84 VAL A C 1
ATOM 660 O O . VAL A 1 84 ? -22.964 -36.341 23.718 1.00 44.03 84 VAL A O 1
ATOM 663 N N . LYS A 1 85 ? -23.154 -38.012 22.267 1.00 40.22 85 LYS A N 1
ATOM 664 C CA . LYS A 1 85 ? -21.838 -38.591 22.552 1.00 40.22 85 LYS A CA 1
ATOM 665 C C . LYS A 1 85 ? -20.846 -37.996 21.566 1.00 40.22 85 LYS A C 1
ATOM 667 O O . LYS A 1 85 ? -20.736 -38.458 20.438 1.00 40.22 85 LYS A O 1
ATOM 672 N N . GLY A 1 86 ? -20.125 -36.982 22.030 1.00 44.47 86 GLY A N 1
ATOM 673 C CA . GLY A 1 86 ? -19.076 -36.331 21.254 1.00 44.47 86 GLY A CA 1
ATOM 674 C C . GLY A 1 86 ? -19.330 -34.850 21.028 1.00 44.47 86 GLY A C 1
ATOM 675 O O . GLY A 1 86 ? -19.144 -34.378 19.910 1.00 44.47 86 GLY A O 1
ATOM 676 N N . GLN A 1 87 ? -19.681 -34.097 22.081 1.00 47.75 87 GLN A N 1
ATOM 677 C CA . GLN A 1 87 ? -19.212 -32.712 22.114 1.00 47.75 87 GLN A CA 1
ATOM 678 C C . GLN A 1 87 ? -17.707 -32.795 21.852 1.00 47.75 87 GLN A C 1
ATOM 680 O O . GLN A 1 87 ? -16.979 -33.430 22.621 1.00 47.75 87 GLN A O 1
ATOM 685 N N . HIS A 1 88 ? -17.244 -32.241 20.729 1.00 49.50 88 HIS A N 1
ATOM 686 C CA . HIS A 1 88 ? -15.823 -31.959 20.597 1.00 49.50 88 HIS A CA 1
ATOM 687 C C . HIS A 1 88 ? -15.436 -31.238 21.898 1.00 49.50 88 HIS A C 1
ATOM 689 O O . HIS A 1 88 ? -16.147 -30.301 22.266 1.00 49.50 88 HIS A O 1
ATOM 695 N N . PRO A 1 89 ? -14.374 -31.642 22.617 1.00 52.31 89 PRO A N 1
ATOM 696 C CA . PRO A 1 89 ? -13.984 -31.004 23.883 1.00 52.31 89 PRO A CA 1
ATOM 697 C C . PRO A 1 89 ? -13.693 -29.497 23.735 1.00 52.31 89 PRO A C 1
ATOM 699 O O . PRO A 1 89 ? -13.484 -28.797 24.719 1.00 52.31 89 PRO A O 1
ATOM 702 N N . HIS A 1 90 ? -13.709 -29.000 22.497 1.00 50.59 90 HIS A N 1
ATOM 703 C CA . HIS A 1 90 ? -13.512 -27.616 22.105 1.00 50.59 90 HIS A CA 1
ATOM 704 C C . HIS A 1 90 ? -14.726 -27.011 21.377 1.00 50.59 90 HIS A C 1
ATOM 706 O O . HIS A 1 90 ? -14.582 -25.977 20.730 1.00 50.59 90 HIS A O 1
ATOM 712 N N . SER A 1 91 ? -15.922 -27.619 21.454 1.00 58.16 91 SER A N 1
ATOM 713 C CA . SER A 1 91 ? -17.139 -26.899 21.071 1.00 58.16 91 SER A CA 1
ATOM 714 C C . SER A 1 91 ? -17.295 -25.710 22.010 1.00 58.16 91 SER A C 1
ATOM 716 O O . SER A 1 91 ? -17.039 -25.803 23.208 1.00 58.16 91 SER A O 1
ATOM 718 N N . THR A 1 92 ? -17.687 -24.569 21.468 1.00 58.72 92 THR A N 1
ATOM 719 C CA . THR A 1 92 ? -17.802 -23.306 22.201 1.00 58.72 92 THR A CA 1
ATOM 720 C C . THR A 1 92 ? -18.654 -23.445 23.457 1.00 58.72 92 THR A C 1
ATOM 722 O O . THR A 1 92 ? -18.287 -22.929 24.509 1.00 58.72 92 THR A O 1
ATOM 725 N N . MET A 1 93 ? -19.758 -24.199 23.355 1.00 55.50 93 MET A N 1
ATOM 726 C CA . MET A 1 93 ? -20.592 -24.549 24.504 1.00 55.50 93 MET A CA 1
ATOM 727 C C . MET A 1 93 ? -19.829 -25.403 25.512 1.00 55.50 93 MET A C 1
ATOM 729 O O . MET A 1 93 ? -19.845 -25.059 26.682 1.00 55.50 93 MET A O 1
ATOM 733 N N . GLY A 1 94 ? -19.105 -26.442 25.086 1.00 66.31 94 GLY A N 1
ATOM 734 C CA . GLY A 1 94 ? -18.318 -27.275 26.000 1.00 66.31 94 GLY A CA 1
ATOM 735 C C . GLY A 1 94 ? -17.223 -26.489 26.730 1.00 66.31 94 GLY A C 1
ATOM 736 O O . GLY A 1 94 ? -17.040 -26.654 27.934 1.00 66.31 94 GLY A O 1
ATOM 737 N N . VAL A 1 95 ? -16.541 -25.570 26.038 1.00 64.12 95 VAL A N 1
ATOM 738 C CA . VAL A 1 95 ? -15.519 -24.705 26.649 1.00 64.12 95 VAL A CA 1
ATOM 739 C C . VAL A 1 95 ? -16.151 -23.713 27.629 1.00 64.12 95 VAL A C 1
ATOM 741 O O . VAL A 1 95 ? -15.693 -23.618 28.766 1.00 64.12 95 VAL A O 1
ATOM 744 N N . MET A 1 96 ? -17.231 -23.026 27.239 1.00 62.25 96 MET A N 1
ATOM 745 C CA . MET A 1 96 ? -17.930 -22.092 28.131 1.00 62.25 96 MET A CA 1
ATOM 746 C C . MET A 1 96 ? -18.546 -22.802 29.348 1.00 62.25 96 MET A C 1
ATOM 748 O O . MET A 1 96 ? -18.438 -22.295 30.462 1.00 62.25 96 MET A O 1
ATOM 752 N N . GLU A 1 97 ? -19.141 -23.985 29.167 1.00 68.44 97 GLU A N 1
ATOM 753 C CA . GLU A 1 97 ? -19.725 -24.796 30.247 1.00 68.44 97 GLU A CA 1
ATOM 754 C C . GLU A 1 97 ? -18.661 -25.353 31.199 1.00 68.44 97 GLU A C 1
ATOM 756 O O . GLU A 1 97 ? -18.907 -25.476 32.398 1.00 68.44 97 GLU A O 1
ATOM 761 N N . SER A 1 98 ? -17.461 -25.647 30.690 1.00 69.75 98 SER A N 1
ATOM 762 C CA . SER A 1 98 ? -16.335 -26.113 31.508 1.00 69.75 98 SER A CA 1
ATOM 763 C C . SER A 1 98 ? -15.637 -25.005 32.308 1.00 69.75 98 SER A C 1
ATOM 765 O O . SER A 1 98 ? -14.785 -25.308 33.142 1.00 69.75 98 SER A O 1
ATOM 767 N N . GLY A 1 99 ? -15.984 -23.731 32.079 1.00 73.19 99 GLY A N 1
ATOM 768 C CA . GLY A 1 99 ? -15.344 -22.591 32.740 1.00 73.19 99 GLY A CA 1
ATOM 769 C C . GLY A 1 99 ? -13.871 -22.409 32.361 1.00 73.19 99 GLY A C 1
ATOM 770 O O . GLY A 1 99 ? -13.125 -21.773 33.105 1.00 73.19 99 GLY A O 1
ATOM 771 N N . LEU A 1 100 ? -13.441 -22.980 31.231 1.00 73.00 100 LEU A N 1
ATOM 772 C CA . LEU A 1 100 ? -12.080 -22.837 30.729 1.00 73.00 100 LEU A CA 1
ATOM 773 C C . LEU A 1 100 ? -11.850 -21.390 30.283 1.00 73.00 100 LEU A C 1
ATOM 775 O O . LEU A 1 100 ? -12.365 -20.937 29.261 1.00 73.00 100 LEU A O 1
ATOM 779 N N . ASP A 1 101 ? -11.061 -20.671 31.073 1.00 81.38 101 ASP A N 1
ATOM 780 C CA . ASP A 1 101 ? -10.571 -19.340 30.743 1.00 81.38 101 ASP A CA 1
ATOM 781 C C . ASP A 1 101 ? -9.247 -19.479 29.991 1.00 81.38 101 ASP A C 1
ATOM 783 O O . ASP A 1 101 ? -8.323 -20.159 30.459 1.00 81.38 101 ASP A O 1
ATOM 787 N N . SER A 1 102 ? -9.134 -18.796 28.849 1.00 84.31 102 SER A N 1
ATOM 788 C CA . SER A 1 102 ? -7.903 -18.742 28.070 1.00 84.31 102 SER A CA 1
ATOM 789 C C . SER A 1 102 ? -6.725 -18.267 28.905 1.00 84.31 102 SER A C 1
ATOM 791 O O . SER A 1 102 ? -5.611 -18.649 28.576 1.00 84.31 102 SER A O 1
ATOM 793 N N . SER A 1 103 ? -6.940 -17.518 29.999 1.00 86.06 103 SER A N 1
ATOM 794 C CA . SER A 1 103 ? -5.931 -17.097 30.984 1.00 86.06 103 SER A CA 1
ATOM 795 C C . SER A 1 103 ? -5.310 -18.255 31.789 1.00 86.06 103 SER A C 1
ATOM 797 O O . SER A 1 103 ? -4.147 -18.178 32.190 1.00 86.06 103 SER A O 1
ATOM 799 N N . THR A 1 104 ? -6.029 -19.367 31.946 1.00 90.06 104 THR A N 1
ATOM 800 C CA . THR A 1 104 ? -5.596 -20.533 32.736 1.00 90.06 104 THR A CA 1
ATOM 801 C C . THR A 1 104 ? -4.990 -21.656 31.897 1.00 90.06 104 THR A C 1
ATOM 803 O O . THR A 1 104 ? -4.294 -22.510 32.439 1.00 90.06 104 THR A O 1
ATOM 806 N N . MET A 1 105 ? -5.202 -21.635 30.578 1.00 89.31 105 MET A N 1
ATOM 807 C CA . MET A 1 105 ? -4.717 -22.675 29.673 1.00 89.31 105 MET A CA 1
ATOM 808 C C . MET A 1 105 ? -3.194 -22.631 29.503 1.00 89.31 105 MET A C 1
ATOM 810 O O . MET A 1 105 ? -2.570 -21.563 29.415 1.00 89.31 105 MET A O 1
ATOM 814 N N . THR A 1 106 ? -2.597 -23.814 29.413 1.00 94.06 106 THR A N 1
ATOM 815 C CA . THR A 1 106 ? -1.211 -24.006 28.980 1.00 94.06 106 THR A CA 1
ATOM 816 C C . THR A 1 106 ? -1.065 -23.709 27.487 1.00 94.06 106 THR A C 1
ATOM 818 O O . THR A 1 106 ? -2.041 -23.656 26.732 1.00 94.06 106 THR A O 1
ATOM 821 N N . ARG A 1 107 ? 0.174 -23.507 27.028 1.00 94.88 107 ARG A N 1
ATOM 822 C CA . ARG A 1 107 ? 0.453 -23.264 25.608 1.00 94.88 107 ARG A CA 1
ATOM 823 C C . ARG A 1 107 ? -0.002 -24.443 24.746 1.00 94.88 107 ARG A C 1
ATOM 825 O O . ARG A 1 107 ? -0.601 -24.221 23.699 1.00 94.88 107 ARG A O 1
ATOM 832 N N . GLU A 1 108 ? 0.246 -25.676 25.180 1.00 93.62 108 GLU A N 1
ATOM 833 C CA . GLU A 1 108 ? -0.150 -26.891 24.464 1.00 93.62 108 GLU A CA 1
ATOM 834 C C . GLU A 1 108 ? -1.674 -26.998 24.309 1.00 93.62 108 GLU A C 1
ATOM 836 O O . GLU A 1 108 ? -2.163 -27.333 23.226 1.00 93.62 108 GLU A O 1
ATOM 841 N N . GLU A 1 109 ? -2.432 -26.665 25.358 1.00 91.44 109 GLU A N 1
ATOM 842 C CA . GLU A 1 109 ? -3.899 -26.623 25.311 1.00 91.44 109 GLU A CA 1
ATOM 843 C C . GLU A 1 109 ? -4.397 -25.538 24.351 1.00 91.44 109 GLU A C 1
ATOM 845 O O . GLU A 1 109 ? -5.293 -25.795 23.547 1.00 91.44 109 GLU A O 1
ATOM 850 N N . LEU A 1 110 ? -3.786 -24.347 24.377 1.00 91.56 110 LEU A N 1
ATOM 851 C CA . LEU A 1 110 ? -4.127 -23.255 23.461 1.00 91.56 110 LEU A CA 1
ATOM 852 C C . LEU A 1 110 ? -3.839 -23.620 22.004 1.00 91.56 110 LEU A C 1
ATOM 854 O O . LEU A 1 110 ? -4.690 -23.414 21.142 1.00 91.56 110 LEU A O 1
ATOM 858 N N . VAL A 1 111 ? -2.665 -24.193 21.720 1.00 93.38 111 VAL A N 1
ATOM 859 C CA . VAL A 1 111 ? -2.313 -24.665 20.374 1.00 93.38 111 VAL A CA 1
ATOM 860 C C . VAL A 1 111 ? -3.314 -25.711 19.902 1.00 93.38 111 VAL A C 1
ATOM 862 O O . VAL A 1 111 ? -3.779 -25.627 18.771 1.00 93.38 111 VAL A O 1
ATOM 865 N N . THR A 1 112 ? -3.673 -26.669 20.759 1.00 90.69 112 THR A N 1
ATOM 866 C CA . THR A 1 112 ? -4.631 -27.728 20.414 1.00 90.69 112 THR A CA 1
ATOM 867 C C . THR A 1 112 ? -6.004 -27.146 20.092 1.00 90.69 112 THR A C 1
ATOM 869 O O . THR A 1 112 ? -6.561 -27.443 19.035 1.00 90.69 112 THR A O 1
ATOM 872 N N . ALA A 1 113 ? -6.518 -26.258 20.944 1.00 88.25 113 ALA A N 1
ATOM 873 C CA . ALA A 1 113 ? -7.827 -25.655 20.745 1.00 88.25 113 ALA A CA 1
ATOM 874 C C . ALA A 1 113 ? -7.885 -24.764 19.492 1.00 88.25 113 ALA A C 1
ATOM 876 O O . ALA A 1 113 ? -8.831 -24.852 18.709 1.00 88.25 113 ALA A O 1
ATOM 877 N N . VAL A 1 114 ? -6.855 -23.942 19.260 1.00 89.06 114 VAL A N 1
ATOM 878 C CA . VAL A 1 114 ? -6.743 -23.114 18.048 1.00 89.06 114 VAL A CA 1
ATOM 879 C C . VAL A 1 114 ? -6.591 -23.987 16.797 1.00 89.06 114 VAL A C 1
ATOM 881 O O . VAL A 1 114 ? -7.198 -23.693 15.768 1.00 89.06 114 VAL A O 1
ATOM 884 N N . ASP A 1 115 ? -5.815 -25.072 16.861 1.00 91.31 115 ASP A N 1
ATOM 885 C CA . ASP A 1 115 ? -5.643 -25.993 15.735 1.00 91.31 115 ASP A CA 1
ATOM 886 C C . ASP A 1 115 ? -6.944 -26.700 15.378 1.00 91.31 115 ASP A C 1
ATOM 888 O O . ASP A 1 115 ? -7.258 -26.813 14.198 1.00 91.31 115 ASP A O 1
ATOM 892 N N . ASP A 1 116 ? -7.723 -27.133 16.363 1.00 87.62 116 ASP A N 1
ATOM 893 C CA . ASP A 1 116 ? -9.003 -27.794 16.124 1.00 87.62 116 ASP A CA 1
ATOM 894 C C . ASP A 1 116 ? -10.057 -26.833 15.558 1.00 87.62 116 ASP A C 1
ATOM 896 O O . ASP A 1 116 ? -10.745 -27.180 14.593 1.00 87.62 116 ASP A O 1
ATOM 900 N N . LEU A 1 117 ? -10.106 -25.594 16.061 1.00 84.94 117 LEU A N 1
ATOM 901 C CA . LEU A 1 117 ? -10.914 -24.514 15.486 1.00 84.94 117 LEU A CA 1
ATOM 902 C C . LEU A 1 117 ? -10.579 -24.292 14.001 1.00 84.94 117 LEU A C 1
ATOM 904 O O . LEU A 1 117 ? -11.464 -24.184 13.145 1.00 84.94 117 LEU A O 1
ATOM 908 N N . LEU A 1 118 ? -9.285 -24.233 13.681 1.00 87.19 118 LEU A N 1
ATOM 909 C CA . LEU A 1 118 ? -8.813 -24.017 12.319 1.00 87.19 118 LEU A CA 1
ATOM 910 C C . LEU A 1 118 ? -9.051 -25.230 11.420 1.00 87.19 118 LEU A C 1
ATOM 912 O O . LEU A 1 118 ? -9.513 -25.048 10.294 1.00 87.19 118 LEU A O 1
ATOM 916 N N . LYS A 1 119 ? -8.804 -26.455 11.902 1.00 88.62 119 LYS A N 1
ATOM 917 C CA . LYS A 1 119 ? -9.109 -27.701 11.174 1.00 88.62 119 LYS A CA 1
ATOM 918 C C . LYS A 1 119 ? -10.560 -27.747 10.746 1.00 88.62 119 LYS A C 1
ATOM 920 O O . LYS A 1 119 ? -10.835 -28.142 9.618 1.00 88.62 119 LYS A O 1
ATOM 925 N N . HIS A 1 120 ? -11.473 -27.331 11.623 1.00 84.00 120 HIS A N 1
ATOM 926 C CA . HIS A 1 120 ? -12.895 -27.342 11.311 1.00 84.00 120 HIS A CA 1
ATOM 927 C C . HIS A 1 120 ? -13.240 -26.465 10.100 1.00 84.00 120 HIS A C 1
ATOM 929 O O . HIS A 1 120 ? -14.103 -26.800 9.295 1.00 84.00 120 HIS A O 1
ATOM 935 N N . ASN A 1 121 ? -12.488 -25.382 9.922 1.00 82.88 121 ASN A N 1
ATOM 936 C CA . ASN A 1 121 ? -12.612 -24.470 8.796 1.00 82.88 121 ASN A CA 1
ATOM 937 C C . ASN A 1 121 ? -11.663 -24.829 7.638 1.00 82.88 121 ASN A C 1
ATOM 939 O O . ASN A 1 121 ? -11.370 -23.976 6.804 1.00 82.88 121 ASN A O 1
ATOM 943 N N . ASN A 1 122 ? -11.132 -26.060 7.591 1.00 87.75 122 ASN A N 1
ATOM 944 C CA . ASN A 1 122 ? -10.102 -26.499 6.639 1.00 87.75 122 ASN A CA 1
ATOM 945 C C . ASN A 1 122 ? -8.892 -25.552 6.564 1.00 87.75 122 ASN A C 1
ATOM 947 O O . ASN A 1 122 ? -8.270 -25.403 5.513 1.00 87.75 122 ASN A O 1
ATOM 951 N N . TYR A 1 123 ? -8.571 -24.887 7.675 1.00 87.94 123 TYR A N 1
ATOM 952 C CA . TYR A 1 123 ? -7.567 -23.831 7.759 1.00 87.94 123 TYR A CA 1
ATOM 953 C C . TYR A 1 123 ? -7.808 -22.659 6.784 1.00 87.94 123 TYR A C 1
ATOM 955 O O . TYR A 1 123 ? -6.891 -21.896 6.503 1.00 87.94 123 TYR A O 1
ATOM 963 N N . ASP A 1 124 ? -9.015 -22.489 6.245 1.00 86.38 124 ASP A N 1
ATOM 964 C CA . ASP A 1 124 ? -9.361 -21.440 5.281 1.00 86.38 124 ASP A CA 1
ATOM 965 C C . ASP A 1 124 ? -10.494 -20.560 5.815 1.00 86.38 124 ASP A C 1
ATOM 967 O O . ASP A 1 124 ? -11.576 -20.435 5.239 1.00 86.38 124 ASP A O 1
ATOM 971 N N . ILE A 1 125 ? -10.243 -19.937 6.968 1.00 85.62 125 ILE A N 1
ATOM 972 C CA . ILE A 1 125 ? -11.162 -18.931 7.496 1.00 85.62 125 ILE A CA 1
ATOM 973 C C . ILE A 1 125 ? -11.134 -17.728 6.557 1.00 85.62 125 ILE A C 1
ATOM 975 O O . ILE A 1 125 ? -10.102 -17.072 6.379 1.00 85.62 125 ILE A O 1
ATOM 979 N N . GLN A 1 126 ? -12.294 -17.409 5.984 1.00 85.31 126 GLN A N 1
ATOM 980 C CA . GLN A 1 126 ? -12.433 -16.245 5.122 1.00 85.31 126 GLN A CA 1
ATOM 981 C C . GLN A 1 126 ? -12.022 -14.974 5.886 1.00 85.31 126 GLN A C 1
ATOM 983 O O . GLN A 1 126 ? -12.578 -14.708 6.956 1.00 85.31 126 GLN A O 1
ATOM 988 N N . PRO A 1 127 ? -11.121 -14.134 5.337 1.00 86.75 127 PRO A N 1
ATOM 989 C CA . PRO A 1 127 ? -10.623 -12.953 6.042 1.00 86.75 127 PRO A CA 1
ATOM 990 C C . PRO A 1 127 ? -11.726 -12.024 6.560 1.00 86.75 127 PRO A C 1
ATOM 992 O O . PRO A 1 127 ? -11.577 -11.440 7.627 1.00 86.75 127 PRO A O 1
ATOM 995 N N . MET A 1 128 ? -12.843 -11.904 5.833 1.00 85.56 128 MET A N 1
ATOM 996 C CA . MET A 1 128 ? -13.952 -11.036 6.236 1.00 85.56 128 MET A CA 1
ATOM 997 C C . MET A 1 128 ? -14.774 -11.594 7.406 1.00 85.56 128 MET A C 1
ATOM 999 O O . MET A 1 128 ? -15.284 -10.821 8.208 1.00 85.56 128 MET A O 1
ATOM 1003 N N . VAL A 1 129 ? -14.874 -12.921 7.541 1.00 84.56 129 VAL A N 1
ATOM 1004 C CA . VAL A 1 129 ? -15.526 -13.563 8.699 1.00 84.56 129 VAL A CA 1
ATOM 1005 C C . VAL A 1 129 ? -14.710 -13.311 9.961 1.00 84.56 129 VAL A C 1
ATOM 1007 O O . VAL A 1 129 ? -15.251 -13.003 11.019 1.00 84.56 129 VAL A O 1
ATOM 1010 N N . LEU A 1 130 ? -13.388 -13.392 9.837 1.00 83.06 130 LEU A N 1
ATOM 1011 C CA . LEU A 1 130 ? -12.495 -13.061 10.932 1.00 83.06 130 LEU A CA 1
ATOM 1012 C C . LEU A 1 130 ? -12.562 -11.570 11.293 1.00 83.06 130 LEU A C 1
ATOM 1014 O O . LEU A 1 130 ? -12.652 -11.237 12.472 1.00 83.06 130 LEU A O 1
ATOM 1018 N N . ALA A 1 131 ? -12.566 -10.691 10.286 1.00 83.38 131 ALA A N 1
ATOM 1019 C CA . ALA A 1 131 ? -12.748 -9.256 10.484 1.00 83.38 131 ALA A CA 1
ATOM 1020 C C . ALA A 1 131 ? -14.038 -8.947 11.248 1.00 83.38 131 ALA A C 1
ATOM 1022 O O . ALA A 1 131 ? -14.033 -8.157 12.185 1.00 83.38 131 ALA A O 1
ATOM 1023 N N . GLU A 1 132 ? -15.132 -9.615 10.891 1.00 81.81 132 GLU A N 1
ATOM 1024 C CA . GLU A 1 132 ? -16.411 -9.491 11.581 1.00 81.81 132 GLU A CA 1
ATOM 1025 C C . GLU A 1 132 ? -16.328 -9.936 13.046 1.00 81.81 132 GLU A C 1
ATOM 1027 O O . GLU A 1 132 ? -16.765 -9.200 13.928 1.00 81.81 132 GLU A O 1
ATOM 1032 N N . ALA A 1 133 ? -15.717 -11.089 13.322 1.00 80.50 133 ALA A N 1
ATOM 1033 C CA . ALA A 1 133 ? -15.526 -11.577 14.686 1.00 80.50 133 ALA A CA 1
ATOM 1034 C C . ALA A 1 133 ? -14.738 -10.586 15.552 1.00 80.50 133 ALA A C 1
ATOM 1036 O O . ALA A 1 133 ? -15.123 -10.286 16.683 1.00 80.50 133 ALA A O 1
ATOM 1037 N N . GLN A 1 134 ? -13.646 -10.054 14.998 1.00 79.75 134 GLN A N 1
ATOM 1038 C CA . GLN A 1 134 ? -12.826 -9.032 15.639 1.00 79.75 134 GLN A CA 1
ATOM 1039 C C . GLN A 1 134 ? -13.660 -7.806 15.980 1.00 79.75 134 GLN A C 1
ATOM 1041 O O . GLN A 1 134 ? -13.716 -7.392 17.134 1.00 79.75 134 GLN A O 1
ATOM 1046 N N . ILE A 1 135 ? -14.357 -7.272 14.984 1.00 80.75 135 ILE A N 1
ATOM 1047 C CA . ILE A 1 135 ? -15.207 -6.095 15.113 1.00 80.75 135 ILE A CA 1
ATOM 1048 C C . ILE A 1 135 ? -16.279 -6.302 16.177 1.00 80.75 135 ILE A C 1
ATOM 1050 O O . ILE A 1 135 ? -16.472 -5.418 17.006 1.00 80.75 135 ILE A O 1
ATOM 1054 N N . MET A 1 136 ? -16.924 -7.467 16.234 1.00 78.69 136 MET A N 1
ATOM 1055 C CA . MET A 1 136 ? -17.931 -7.761 17.257 1.00 78.69 136 MET A CA 1
ATOM 1056 C C . MET A 1 136 ? -17.365 -7.697 18.680 1.00 78.69 136 MET A C 1
ATOM 1058 O O . MET A 1 136 ? -17.996 -7.104 19.553 1.00 78.69 136 MET A O 1
ATOM 1062 N N . MET A 1 137 ? -16.171 -8.242 18.935 1.00 76.31 137 MET A N 1
ATOM 1063 C CA . MET A 1 137 ? -15.569 -8.150 20.275 1.00 76.31 137 MET A CA 1
ATOM 1064 C C . MET A 1 137 ? -15.200 -6.719 20.642 1.00 76.31 137 MET A C 1
ATOM 1066 O O . MET A 1 137 ? -15.423 -6.293 21.773 1.00 76.31 137 MET A O 1
ATOM 1070 N N . ILE A 1 138 ? -14.666 -5.979 19.673 1.00 78.69 138 ILE A N 1
ATOM 1071 C CA . ILE A 1 138 ? -14.325 -4.570 19.836 1.00 78.69 138 ILE A CA 1
ATOM 1072 C C . ILE A 1 138 ? -15.585 -3.752 20.159 1.00 78.69 138 ILE A C 1
ATOM 1074 O O . ILE A 1 138 ? -15.591 -2.950 21.092 1.00 78.69 138 ILE A O 1
ATOM 1078 N N . SER A 1 139 ? -16.665 -4.002 19.416 1.00 76.62 139 SER A N 1
ATOM 1079 C CA . SER A 1 139 ? -17.975 -3.366 19.596 1.00 76.62 139 SER A CA 1
ATOM 1080 C C . SER A 1 139 ? -18.533 -3.615 20.984 1.00 76.62 139 SER A C 1
ATOM 1082 O O . SER A 1 139 ? -18.978 -2.683 21.645 1.00 76.62 139 SER A O 1
ATOM 1084 N N . ALA A 1 140 ? -18.509 -4.876 21.424 1.00 78.25 140 ALA A N 1
ATOM 1085 C CA . ALA A 1 140 ? -19.060 -5.275 22.708 1.00 78.25 140 ALA A CA 1
ATOM 1086 C C . ALA A 1 140 ? -18.322 -4.586 23.865 1.00 78.25 140 ALA A C 1
ATOM 1088 O O . ALA A 1 140 ? -18.970 -4.078 24.778 1.00 78.25 140 ALA A O 1
ATOM 1089 N N . GLY A 1 141 ? -16.986 -4.504 23.787 1.00 79.00 141 GLY A N 1
ATOM 1090 C CA . GLY A 1 141 ? -16.177 -3.743 24.741 1.00 79.00 141 GLY A CA 1
ATOM 1091 C C . GLY A 1 141 ? -16.522 -2.251 24.733 1.00 79.00 141 GLY A C 1
ATOM 1092 O O . GLY A 1 141 ? -16.775 -1.672 25.787 1.00 79.00 141 GLY A O 1
ATOM 1093 N N . SER A 1 142 ? -16.631 -1.640 23.547 1.00 81.19 142 SER A N 1
ATOM 1094 C CA . SER A 1 142 ? -16.987 -0.220 23.407 1.00 81.19 142 SER A CA 1
ATOM 1095 C C . SER A 1 142 ? -18.376 0.116 23.937 1.00 81.19 142 SER A C 1
ATOM 1097 O O . SER A 1 142 ? -18.517 1.078 24.683 1.00 81.19 142 SER A O 1
ATOM 1099 N N . ALA A 1 143 ? -19.394 -0.679 23.607 1.00 79.56 143 ALA A N 1
ATOM 1100 C CA . ALA A 1 143 ? -20.761 -0.435 24.056 1.00 79.56 143 ALA A CA 1
ATOM 1101 C C . ALA A 1 143 ? -20.896 -0.569 25.582 1.00 79.56 143 ALA A C 1
ATOM 1103 O O . ALA A 1 143 ? -21.557 0.249 26.223 1.00 79.56 143 ALA A O 1
ATOM 1104 N N . ALA A 1 144 ? -20.234 -1.571 26.175 1.00 82.19 144 ALA A N 1
ATOM 1105 C CA . ALA A 1 144 ? -20.175 -1.719 27.626 1.00 82.19 144 ALA A CA 1
ATOM 1106 C C . ALA A 1 144 ? -19.468 -0.522 28.280 1.00 82.19 144 ALA A C 1
ATOM 1108 O O . ALA A 1 144 ? -19.930 -0.007 29.300 1.00 82.19 144 ALA A O 1
ATOM 1109 N N . MET A 1 145 ? -18.377 -0.052 27.670 1.00 83.25 145 MET A N 1
ATOM 1110 C CA . MET A 1 145 ? -17.619 1.096 28.150 1.00 83.25 145 MET A CA 1
ATOM 1111 C C . MET A 1 145 ? -18.452 2.382 28.128 1.00 83.25 145 MET A C 1
ATOM 1113 O O . MET A 1 1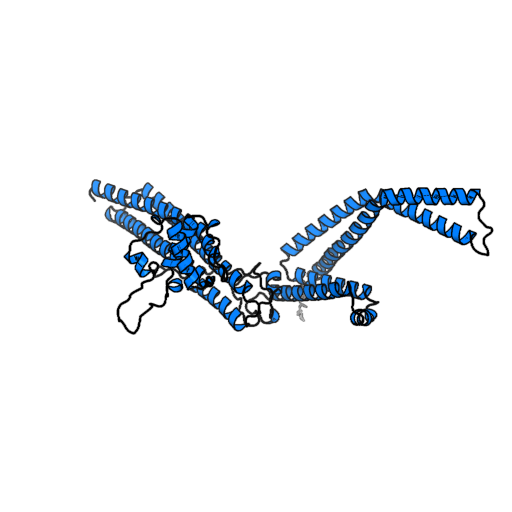45 ? -18.554 3.055 29.152 1.00 83.25 145 MET A O 1
ATOM 1117 N N . ASP A 1 146 ? -19.102 2.695 27.007 1.00 81.50 146 ASP A N 1
ATOM 1118 C CA . ASP A 1 146 ? -19.926 3.900 26.880 1.00 81.50 146 ASP A CA 1
ATOM 1119 C C . ASP A 1 146 ? -21.111 3.884 27.851 1.00 81.50 146 ASP A C 1
ATOM 1121 O O . ASP A 1 146 ? -21.367 4.887 28.519 1.00 81.50 146 ASP A O 1
ATOM 1125 N N . GLY A 1 147 ? -21.785 2.738 28.008 1.00 86.12 147 GLY A N 1
ATOM 1126 C CA . GLY A 1 147 ? -22.867 2.589 28.983 1.00 86.12 147 GLY A CA 1
ATOM 1127 C C . GLY A 1 147 ? -22.403 2.836 30.422 1.00 86.12 147 GLY A C 1
ATOM 1128 O O . GLY A 1 147 ? -23.094 3.501 31.197 1.00 86.12 147 GLY A O 1
ATOM 1129 N N . ASN A 1 148 ? -21.205 2.367 30.778 1.00 87.25 148 ASN A N 1
ATOM 1130 C CA . ASN A 1 148 ? -20.626 2.620 32.095 1.00 87.25 148 ASN A CA 1
ATOM 1131 C C . ASN A 1 148 ? -20.223 4.091 32.282 1.00 87.25 148 ASN A C 1
ATOM 1133 O O . ASN A 1 148 ? -20.465 4.654 33.349 1.00 87.25 148 ASN A O 1
ATOM 1137 N N . VAL A 1 149 ? -19.652 4.736 31.259 1.00 86.44 149 VAL A N 1
ATOM 1138 C CA . VAL A 1 149 ? -19.310 6.167 31.301 1.00 86.44 149 VAL A CA 1
ATOM 1139 C C . VAL A 1 149 ? -20.570 7.023 31.458 1.00 86.44 149 VAL A C 1
ATOM 1141 O O . VAL A 1 149 ? -20.591 7.923 32.298 1.00 86.44 149 VAL A O 1
ATOM 1144 N N . GLU A 1 150 ? -21.636 6.733 30.705 1.00 89.00 150 GLU A N 1
ATOM 1145 C CA . GLU A 1 150 ? -22.928 7.421 30.827 1.00 89.00 150 GLU A CA 1
ATOM 1146 C C . GLU A 1 150 ? -23.537 7.237 32.221 1.00 89.00 150 GLU A C 1
ATOM 1148 O O . GLU A 1 150 ? -24.001 8.212 32.817 1.00 89.00 150 GLU A O 1
ATOM 1153 N N . LYS A 1 151 ? -23.474 6.019 32.776 1.00 91.69 151 LYS A N 1
ATOM 1154 C CA . LYS A 1 151 ? -23.943 5.733 34.135 1.00 91.69 151 LYS A CA 1
ATOM 1155 C C . LYS A 1 151 ? -23.205 6.577 35.178 1.00 91.69 151 LYS A C 1
ATOM 1157 O O . LYS A 1 151 ? -23.854 7.245 35.973 1.00 91.69 151 LYS A O 1
ATOM 1162 N N . VAL A 1 152 ? -21.872 6.618 35.140 1.00 89.50 152 VAL A N 1
ATOM 1163 C CA . VAL A 1 152 ? -21.073 7.405 36.098 1.00 89.50 152 VAL A CA 1
ATOM 1164 C C . VAL A 1 152 ? -21.351 8.907 35.965 1.00 89.50 152 VAL A C 1
ATOM 1166 O O . VAL A 1 152 ? -21.416 9.621 36.966 1.00 89.50 152 VAL A O 1
ATOM 1169 N N . MET A 1 153 ? -21.572 9.403 34.742 1.00 86.81 153 MET A N 1
ATOM 1170 C CA . MET A 1 153 ? -21.998 10.791 34.532 1.00 86.81 153 MET A CA 1
ATOM 1171 C C . MET A 1 153 ? -23.379 11.069 35.132 1.00 86.81 153 MET A C 1
ATOM 1173 O O . MET A 1 153 ? -23.574 12.125 35.732 1.00 86.81 153 MET A O 1
ATOM 1177 N N . PHE A 1 154 ? -24.328 10.143 34.976 1.00 90.94 154 PHE A N 1
ATOM 1178 C CA . PHE A 1 154 ? -25.664 10.247 35.561 1.00 90.94 154 PHE A CA 1
ATOM 1179 C C . PHE A 1 154 ? -25.625 10.216 37.091 1.00 90.94 154 PHE A C 1
ATOM 1181 O O . PHE A 1 154 ? -26.246 11.062 37.729 1.00 90.94 154 PHE A O 1
ATOM 1188 N N . ASP A 1 155 ? -24.831 9.318 37.673 1.00 89.81 155 ASP A N 1
ATOM 1189 C CA . ASP A 1 155 ? -24.645 9.217 39.120 1.00 89.81 155 ASP A CA 1
ATOM 1190 C C . ASP A 1 155 ? -24.051 10.517 39.696 1.00 89.81 155 ASP A C 1
ATOM 1192 O O . ASP A 1 155 ? -24.544 11.025 40.706 1.00 89.81 155 ASP A O 1
ATOM 1196 N N . ASN A 1 156 ? -23.075 11.131 39.012 1.00 88.44 156 ASN A N 1
ATOM 1197 C CA . ASN A 1 156 ? -22.547 12.443 39.403 1.00 88.44 156 ASN A CA 1
ATOM 1198 C C . ASN A 1 156 ? -23.584 13.571 39.259 1.00 88.44 156 ASN A C 1
ATOM 1200 O O . ASN A 1 156 ? -23.700 14.405 40.150 1.00 88.44 156 ASN A O 1
ATOM 1204 N N . MET A 1 157 ? -24.357 13.601 38.166 1.00 88.00 157 MET A N 1
ATOM 1205 C CA . MET A 1 157 ? -25.419 14.603 37.980 1.00 88.00 157 MET A CA 1
ATOM 1206 C C . MET A 1 157 ? -26.502 14.502 39.062 1.00 88.00 157 MET A C 1
ATOM 1208 O O . MET A 1 157 ? -26.963 15.526 39.566 1.00 88.00 157 MET A O 1
ATOM 1212 N N . ASN A 1 158 ? -26.885 13.284 39.456 1.00 89.62 158 ASN A N 1
ATOM 1213 C CA . ASN A 1 158 ? -27.828 13.078 40.553 1.00 89.62 158 ASN A CA 1
ATOM 1214 C C . ASN A 1 158 ? -27.249 13.585 41.875 1.00 89.62 158 ASN A C 1
ATOM 1216 O O . ASN A 1 158 ? -27.943 14.308 42.589 1.00 89.62 158 ASN A O 1
ATOM 1220 N N . LEU A 1 159 ? -25.976 13.285 42.159 1.00 87.44 159 LEU A N 1
ATOM 1221 C CA . LEU A 1 159 ? -25.290 13.763 43.360 1.00 87.44 159 LEU A CA 1
ATOM 1222 C C . LEU A 1 159 ? -25.249 15.300 43.428 1.00 87.44 159 LEU A C 1
ATOM 1224 O O . LEU A 1 159 ? -25.534 15.875 44.476 1.00 87.44 159 LEU A O 1
ATOM 1228 N N . GLU A 1 160 ? -24.963 15.969 42.306 1.00 85.12 160 GLU A N 1
ATOM 1229 C CA . GLU A 1 160 ? -25.001 17.436 42.199 1.00 85.12 160 GLU A CA 1
ATOM 1230 C C . GLU A 1 160 ? -26.419 17.998 42.411 1.00 85.12 160 GLU A C 1
ATOM 1232 O O . GLU A 1 160 ? -26.584 19.054 43.019 1.00 85.12 160 GLU A O 1
ATOM 1237 N N . SER A 1 161 ? -27.457 17.297 41.940 1.00 86.75 161 SER A N 1
ATOM 1238 C CA . SER A 1 161 ? -28.849 17.741 42.088 1.00 86.75 161 SER A CA 1
ATOM 1239 C C . SER A 1 161 ? -29.407 17.569 43.507 1.00 86.75 161 SER A C 1
ATOM 1241 O O . SER A 1 161 ? -30.168 18.420 43.968 1.00 86.75 161 SER A O 1
ATOM 1243 N N . GLU A 1 162 ? -29.018 16.500 44.211 1.00 88.50 162 GLU A N 1
ATOM 1244 C CA . GLU A 1 162 ? -29.505 16.172 45.559 1.00 88.50 162 GLU A CA 1
ATOM 1245 C C . GLU A 1 162 ? -28.977 17.146 46.628 1.00 88.50 162 GLU A C 1
ATOM 1247 O O . GLU A 1 162 ? -29.677 17.427 47.603 1.00 88.50 162 GLU A O 1
ATOM 1252 N N . GLU A 1 163 ? -27.781 17.710 46.433 1.00 84.94 163 GLU A N 1
ATOM 1253 C CA . GLU A 1 163 ? -27.146 18.638 47.382 1.00 84.94 163 GLU A CA 1
ATOM 1254 C C . GLU A 1 163 ? -27.434 20.129 47.105 1.00 84.94 163 GLU A C 1
ATOM 1256 O O . GLU A 1 163 ? -27.064 20.997 47.901 1.00 84.94 163 GLU A O 1
ATOM 1261 N N . GLY A 1 164 ? -28.123 20.447 46.004 1.00 75.81 164 GLY A N 1
ATOM 1262 C CA . GLY A 1 164 ? -28.393 21.820 45.568 1.00 75.81 164 GLY A CA 1
ATOM 1263 C C . GLY A 1 164 ? -27.186 22.514 44.917 1.00 75.81 164 GLY A C 1
ATOM 1264 O O . GLY A 1 164 ? -26.090 21.965 44.841 1.00 75.81 164 GLY A O 1
ATOM 1265 N N . GLU A 1 165 ? -27.367 23.761 44.454 1.00 71.75 165 GLU A N 1
ATOM 1266 C CA . GLU A 1 165 ? -26.396 24.510 43.617 1.00 71.75 165 GLU A CA 1
ATOM 1267 C C . GLU A 1 165 ? -24.975 24.678 44.214 1.00 71.75 165 GLU A C 1
ATOM 1269 O O . GLU A 1 165 ? -24.065 25.141 43.520 1.00 71.75 165 GLU A O 1
ATOM 1274 N N . GLY A 1 166 ? -24.767 24.315 45.486 1.00 68.31 166 GLY A N 1
ATOM 1275 C CA . GLY A 1 166 ? -23.516 24.490 46.223 1.00 68.31 166 GLY A CA 1
ATOM 1276 C C . GLY A 1 166 ? -22.523 23.324 46.165 1.00 68.31 166 GLY A C 1
ATOM 1277 O O . GLY A 1 166 ? -21.339 23.557 46.412 1.00 68.31 166 GLY A O 1
ATOM 1278 N N . TYR A 1 167 ? -22.941 22.094 45.843 1.00 76.19 167 TYR A N 1
ATOM 1279 C CA . TYR A 1 167 ? -22.008 20.962 45.805 1.00 76.19 167 TYR A CA 1
ATOM 1280 C C . TYR A 1 167 ? -21.402 20.791 44.411 1.00 76.19 167 TYR A C 1
ATOM 1282 O O . TYR A 1 167 ? -22.054 20.343 43.472 1.00 76.19 167 TYR A O 1
ATOM 1290 N N . LYS A 1 168 ? -20.123 21.150 44.280 1.00 86.12 168 LYS A N 1
ATOM 1291 C CA . LYS A 1 168 ? -19.302 20.878 43.096 1.00 86.12 168 LYS A CA 1
ATOM 1292 C C . LYS A 1 168 ? -17.971 20.311 43.547 1.00 86.12 168 LYS A C 1
ATOM 1294 O O . LYS A 1 168 ? -17.107 21.048 44.020 1.00 86.12 168 LYS A O 1
ATOM 1299 N N . ASN A 1 169 ? -17.798 19.004 43.396 1.00 89.31 169 ASN A N 1
ATOM 1300 C CA . ASN A 1 169 ? -16.501 18.389 43.615 1.00 89.31 169 ASN A CA 1
ATOM 1301 C C . ASN A 1 169 ? -15.618 18.627 42.381 1.00 89.31 169 ASN A C 1
ATOM 1303 O O . ASN A 1 169 ? -15.775 17.975 41.348 1.00 89.31 169 ASN A O 1
ATOM 1307 N N . GLU A 1 170 ? -14.699 19.591 42.474 1.00 91.38 170 GLU A N 1
ATOM 1308 C CA . GLU A 1 170 ? -13.817 19.944 41.355 1.00 91.38 170 GLU A CA 1
ATOM 1309 C C . GLU A 1 170 ? -12.961 18.771 40.868 1.00 91.38 170 GLU A C 1
ATOM 1311 O O . GLU A 1 170 ? -12.663 18.697 39.674 1.00 91.38 170 GLU A O 1
ATOM 1316 N N . GLU A 1 171 ? -12.569 17.864 41.765 1.00 89.19 171 GLU A N 1
ATOM 1317 C CA . GLU A 1 171 ? -11.737 16.712 41.423 1.00 89.19 171 GLU A CA 1
ATOM 1318 C C . GLU A 1 171 ? -12.527 15.696 40.599 1.00 89.19 171 GLU A C 1
ATOM 1320 O O . GLU A 1 171 ? -12.109 15.351 39.494 1.00 89.19 171 GLU A O 1
ATOM 1325 N N . VAL A 1 172 ? -13.727 15.320 41.055 1.00 87.88 172 VAL A N 1
ATOM 1326 C CA . VAL A 1 172 ? -14.631 14.449 40.283 1.00 87.88 172 VAL A CA 1
ATOM 1327 C C . VAL A 1 172 ? -14.958 15.084 38.929 1.00 87.88 172 VAL A C 1
ATOM 1329 O O . VAL A 1 172 ? -14.901 14.422 37.894 1.00 87.88 172 VAL A O 1
ATOM 1332 N N . GLY A 1 173 ? -15.203 16.398 38.894 1.00 87.50 173 GLY A N 1
ATOM 1333 C CA . GLY A 1 173 ? -15.439 17.129 37.649 1.00 87.50 173 GLY A CA 1
ATOM 1334 C C . GLY A 1 173 ? -14.251 17.100 36.673 1.00 87.50 173 GLY A C 1
ATOM 1335 O O . GLY A 1 173 ? -14.455 17.045 35.456 1.00 87.50 173 GLY A O 1
ATOM 1336 N N . LYS A 1 174 ? -13.005 17.129 37.168 1.00 92.44 174 LYS A N 1
ATOM 1337 C CA . LYS A 1 174 ? -11.795 16.962 36.340 1.00 92.44 174 LYS A CA 1
ATOM 1338 C C . LYS A 1 174 ? -11.663 15.528 35.834 1.00 92.44 174 LYS A C 1
ATOM 1340 O O . LYS A 1 174 ? -11.455 15.341 34.635 1.00 92.44 174 LYS A O 1
ATOM 1345 N N . GLN A 1 175 ? -11.848 14.543 36.707 1.00 87.38 175 GLN A N 1
ATOM 1346 C CA . GLN A 1 175 ? -11.770 13.122 36.364 1.00 87.38 175 GLN A CA 1
ATOM 1347 C C . GLN A 1 175 ? -12.834 12.722 35.335 1.00 87.38 175 GLN A C 1
ATOM 1349 O O . GLN A 1 175 ? -12.518 12.070 34.348 1.00 87.38 175 GLN A O 1
ATOM 1354 N N . LEU A 1 176 ? -14.071 13.212 35.458 1.00 85.25 176 LEU A N 1
ATOM 1355 C CA . LEU A 1 176 ? -15.126 12.990 34.462 1.00 85.25 176 LEU A CA 1
ATOM 1356 C C . LEU A 1 176 ? -14.796 13.594 33.094 1.00 85.25 176 LEU A C 1
ATOM 1358 O O . LEU A 1 176 ? -15.084 12.991 32.058 1.00 85.25 176 LEU A O 1
ATOM 1362 N N . LYS A 1 177 ? -14.184 14.787 33.061 1.00 89.81 177 LYS A N 1
ATOM 1363 C CA . LYS A 1 177 ? -13.714 15.392 31.803 1.00 89.81 177 LYS A CA 1
ATOM 1364 C C . LYS A 1 177 ? -12.609 14.552 31.168 1.00 89.81 177 LYS A C 1
ATOM 1366 O O . LYS A 1 177 ? -12.644 14.357 29.951 1.00 89.81 177 LYS A O 1
ATOM 1371 N N . GLN A 1 178 ? -11.671 14.051 31.972 1.00 88.44 178 GLN A N 1
ATOM 1372 C CA . GLN A 1 178 ? -10.605 13.170 31.504 1.00 88.44 178 GLN A CA 1
ATOM 1373 C C . GLN A 1 178 ? -11.172 11.848 30.978 1.00 88.44 178 GLN A C 1
ATOM 1375 O O . GLN A 1 178 ? -10.903 11.498 29.832 1.00 88.44 178 GLN A O 1
ATOM 1380 N N . LEU A 1 179 ? -12.045 11.184 31.741 1.00 85.44 179 LEU A N 1
ATOM 1381 C CA . LEU A 1 179 ? -12.726 9.953 31.344 1.00 85.44 179 LEU A CA 1
ATOM 1382 C C . LEU A 1 179 ? -13.495 10.133 30.029 1.00 85.44 179 LEU A C 1
ATOM 1384 O O . LEU A 1 179 ? -13.373 9.312 29.126 1.00 85.44 179 LEU A O 1
ATOM 1388 N N . LYS A 1 180 ? -14.227 11.243 29.865 1.00 85.56 180 LYS A N 1
ATOM 1389 C CA . LYS A 1 180 ? -14.931 11.565 28.612 1.00 85.56 180 LYS A CA 1
ATOM 1390 C C . LYS A 1 180 ? -13.974 11.738 27.432 1.00 85.56 180 LYS A C 1
ATOM 1392 O O . LYS A 1 180 ? -14.284 11.310 26.320 1.00 85.56 180 LYS A O 1
ATOM 1397 N N . SER A 1 181 ? -12.831 12.385 27.660 1.00 87.94 181 SER A N 1
ATOM 1398 C CA . SER A 1 181 ? -11.787 12.530 26.644 1.00 87.94 181 SER A CA 1
ATOM 1399 C C . SER A 1 181 ? -11.201 11.169 26.260 1.00 87.94 181 SER A C 1
ATOM 1401 O O . SER A 1 181 ? -11.130 10.862 25.071 1.00 87.94 181 SER A O 1
ATOM 1403 N N . ASN A 1 182 ? -10.870 10.335 27.251 1.00 84.56 182 ASN A N 1
ATOM 1404 C CA . ASN A 1 182 ? -10.341 8.985 27.059 1.00 84.56 182 ASN A CA 1
ATOM 1405 C C . ASN A 1 182 ? -11.347 8.093 26.314 1.00 84.56 182 ASN A C 1
ATOM 1407 O O . ASN A 1 182 ? -10.970 7.429 25.356 1.00 84.56 182 ASN A O 1
ATOM 1411 N N . SER A 1 183 ? -12.635 8.137 26.674 1.00 84.44 183 SER A N 1
ATOM 1412 C CA . SER A 1 183 ? -13.706 7.395 25.985 1.00 84.44 183 SER A CA 1
ATOM 1413 C C . SER A 1 183 ? -13.821 7.806 24.517 1.00 84.44 183 SER A C 1
ATOM 1415 O O . SER A 1 183 ? -13.948 6.965 23.632 1.00 84.44 183 SER A O 1
ATOM 1417 N N . LYS A 1 184 ? -13.705 9.108 24.221 1.00 85.19 184 LYS A N 1
ATOM 1418 C CA . LYS A 1 184 ? -13.725 9.613 22.841 1.00 85.19 184 LYS A CA 1
ATOM 1419 C C . LYS A 1 184 ? -12.504 9.151 22.037 1.00 85.19 184 LYS A C 1
ATOM 1421 O O . LYS A 1 184 ? -12.633 8.834 20.855 1.00 85.19 184 LYS A O 1
ATOM 1426 N N . GLU A 1 185 ? -11.321 9.146 22.646 1.00 85.25 185 GLU A N 1
ATOM 1427 C CA . GLU A 1 185 ? -10.099 8.642 22.012 1.00 85.25 185 GLU A CA 1
ATOM 1428 C C . GLU A 1 185 ? -10.157 7.125 21.788 1.00 85.25 185 GLU A C 1
ATOM 1430 O O . GLU A 1 185 ? -9.782 6.643 20.715 1.00 85.25 185 GLU A O 1
ATOM 1435 N N . PHE A 1 186 ? -10.699 6.387 22.756 1.00 83.94 186 PHE A N 1
ATOM 1436 C CA . PHE A 1 186 ? -10.962 4.960 22.646 1.00 83.94 186 PHE A CA 1
ATOM 1437 C C . PHE A 1 186 ? -11.927 4.656 21.501 1.00 83.94 186 PHE A C 1
ATOM 1439 O O . PHE A 1 186 ? -11.571 3.890 20.612 1.00 83.94 186 PHE A O 1
ATOM 1446 N N . ALA A 1 187 ? -13.075 5.337 21.435 1.00 82.81 187 ALA A N 1
ATOM 1447 C CA . ALA A 1 187 ? -14.039 5.205 20.343 1.00 82.81 187 ALA A CA 1
ATOM 1448 C C . ALA A 1 187 ? -13.403 5.469 18.966 1.00 82.81 187 ALA A C 1
ATOM 1450 O O . ALA A 1 187 ? -13.597 4.702 18.025 1.00 82.81 187 ALA A O 1
ATOM 1451 N N . LYS A 1 188 ? -12.567 6.510 18.849 1.00 84.38 188 LYS A N 1
ATOM 1452 C CA . LYS A 1 188 ? -11.815 6.787 17.614 1.00 84.38 188 LYS A CA 1
ATOM 1453 C C . LYS A 1 188 ? -10.813 5.673 17.284 1.00 84.38 188 LYS A C 1
ATOM 1455 O O . LYS A 1 188 ? -10.589 5.364 16.116 1.00 84.38 188 LYS A O 1
ATOM 1460 N N . THR A 1 189 ? -10.183 5.083 18.298 1.00 84.25 189 THR A N 1
ATOM 1461 C CA . THR A 1 189 ? -9.259 3.955 18.123 1.00 84.25 189 THR A CA 1
ATOM 1462 C C . THR A 1 189 ? -10.003 2.706 17.663 1.00 84.25 189 THR A C 1
ATOM 1464 O O . THR A 1 189 ? -9.572 2.073 16.705 1.00 84.25 189 THR A O 1
ATOM 1467 N N . VAL A 1 190 ? -11.141 2.393 18.283 1.00 83.69 190 VAL A N 1
ATOM 1468 C CA . VAL A 1 190 ? -12.070 1.332 17.875 1.00 83.69 190 VAL A CA 1
ATOM 1469 C C . VAL A 1 190 ? -12.469 1.495 16.408 1.00 83.69 190 VAL A C 1
ATOM 1471 O O . VAL A 1 190 ? -12.356 0.543 15.636 1.00 83.69 190 VAL A O 1
ATOM 1474 N N . GLU A 1 191 ? -12.869 2.702 16.011 1.00 83.62 191 GLU A N 1
ATOM 1475 C CA . GLU A 1 191 ? -13.255 3.033 14.638 1.00 83.62 191 GLU A CA 1
ATOM 1476 C C . GLU A 1 191 ? -12.100 2.785 13.652 1.00 83.62 191 GLU A C 1
ATOM 1478 O O . GLU A 1 191 ? -12.232 1.989 12.723 1.00 83.62 191 GLU A O 1
ATOM 1483 N N . ASN A 1 192 ? -10.931 3.387 13.897 1.00 85.31 192 ASN A N 1
ATOM 1484 C CA . ASN A 1 192 ? -9.756 3.233 13.033 1.00 85.31 192 ASN A CA 1
ATOM 1485 C C . ASN A 1 192 ? -9.304 1.772 12.912 1.00 85.31 192 ASN A C 1
ATOM 1487 O O . ASN A 1 192 ? -8.953 1.312 11.824 1.00 85.31 192 ASN A O 1
ATOM 1491 N N . THR A 1 193 ? -9.302 1.041 14.029 1.00 85.19 193 THR A N 1
ATOM 1492 C CA . THR A 1 193 ? -8.924 -0.373 14.068 1.00 85.19 193 THR A CA 1
ATOM 1493 C C . THR A 1 193 ? -9.921 -1.218 13.280 1.00 85.19 193 THR A C 1
ATOM 1495 O O . THR A 1 193 ? -9.501 -2.036 12.466 1.00 85.19 193 THR A O 1
ATOM 1498 N N . SER A 1 194 ? -11.225 -0.979 13.439 1.00 85.25 194 SER A N 1
ATOM 1499 C CA . SER A 1 194 ? -12.276 -1.695 12.701 1.00 85.25 194 SER A CA 1
ATOM 1500 C C . SER A 1 194 ? -12.163 -1.467 11.191 1.00 85.25 194 SER A C 1
ATOM 1502 O O . SER A 1 194 ? -12.164 -2.427 10.417 1.00 85.25 194 SER A O 1
ATOM 1504 N N . THR A 1 195 ? -11.955 -0.218 10.766 1.00 87.75 195 THR A N 1
ATOM 1505 C CA . THR A 1 195 ? -11.720 0.125 9.356 1.00 87.75 195 THR A CA 1
ATOM 1506 C C . THR A 1 195 ? -10.469 -0.555 8.812 1.00 87.75 195 THR A C 1
ATOM 1508 O O . THR A 1 195 ? -10.512 -1.149 7.735 1.00 87.75 195 THR A O 1
ATOM 1511 N N . SER A 1 196 ? -9.362 -0.528 9.563 1.00 88.62 196 SER A N 1
ATOM 1512 C CA . SER A 1 196 ? -8.112 -1.198 9.182 1.00 88.62 196 SER A CA 1
ATOM 1513 C C . SER A 1 196 ? -8.300 -2.710 9.014 1.00 88.62 196 SER A C 1
ATOM 1515 O O . SER A 1 196 ? -7.818 -3.299 8.045 1.00 88.62 196 SER A O 1
ATOM 1517 N N . ILE A 1 197 ? -9.065 -3.338 9.911 1.00 87.00 197 ILE A N 1
ATOM 1518 C CA . ILE A 1 197 ? -9.387 -4.768 9.870 1.00 87.00 197 ILE A CA 1
ATOM 1519 C C . ILE A 1 197 ? -10.212 -5.118 8.623 1.00 87.00 197 ILE A C 1
ATOM 1521 O O . ILE A 1 197 ? -9.824 -6.024 7.879 1.00 87.00 197 ILE A O 1
ATOM 1525 N N . ILE A 1 198 ? -11.301 -4.387 8.342 1.00 90.25 198 ILE A N 1
ATOM 1526 C CA . ILE A 1 198 ? -12.121 -4.614 7.135 1.00 90.25 198 ILE A CA 1
ATOM 1527 C C . ILE A 1 198 ? -11.286 -4.377 5.880 1.00 90.25 198 ILE A C 1
ATOM 1529 O O . ILE A 1 198 ? -11.327 -5.179 4.946 1.00 90.25 198 ILE A O 1
ATOM 1533 N N . GLN A 1 199 ? -10.498 -3.303 5.855 1.00 92.06 199 GLN A N 1
ATOM 1534 C CA . GLN A 1 199 ? -9.634 -2.975 4.729 1.00 92.06 199 GLN A CA 1
ATOM 1535 C C . GLN A 1 199 ? -8.598 -4.075 4.474 1.00 92.06 199 GLN A C 1
ATOM 1537 O O . GLN A 1 199 ? -8.450 -4.526 3.338 1.00 92.06 199 GLN A O 1
ATOM 1542 N N . GLY A 1 200 ? -7.922 -4.559 5.517 1.00 90.81 200 GLY A N 1
ATOM 1543 C CA . GLY A 1 200 ? -6.962 -5.656 5.417 1.00 90.81 200 GLY A CA 1
ATOM 1544 C C . GLY A 1 200 ? -7.607 -6.959 4.938 1.00 90.81 200 GLY A C 1
ATOM 1545 O O . GLY A 1 200 ? -7.057 -7.642 4.069 1.00 90.81 200 GLY A O 1
ATOM 1546 N N . ALA A 1 201 ? -8.800 -7.287 5.441 1.00 90.69 201 ALA A N 1
ATOM 1547 C CA . ALA A 1 201 ? -9.568 -8.442 4.986 1.00 90.69 201 ALA A CA 1
ATOM 1548 C C . ALA A 1 201 ? -9.977 -8.320 3.512 1.00 90.69 201 ALA A C 1
ATOM 1550 O O . ALA A 1 201 ? -9.797 -9.270 2.744 1.00 90.69 201 ALA A O 1
ATOM 1551 N N . LEU A 1 202 ? -10.451 -7.143 3.097 1.00 93.88 202 LEU A N 1
ATOM 1552 C CA . LEU A 1 202 ? -10.811 -6.850 1.714 1.00 93.88 202 LEU A CA 1
ATOM 1553 C C . LEU A 1 202 ? -9.597 -6.960 0.781 1.00 93.88 202 LEU A C 1
ATOM 1555 O O . LEU A 1 202 ? -9.694 -7.593 -0.269 1.00 93.88 202 LEU A O 1
ATOM 1559 N N . HIS A 1 203 ? -8.438 -6.412 1.167 1.00 94.06 203 HIS A N 1
ATOM 1560 C CA . HIS A 1 203 ? -7.190 -6.526 0.396 1.00 94.06 203 HIS A CA 1
ATOM 1561 C C . HIS A 1 203 ? -6.801 -7.986 0.170 1.00 94.06 203 HIS A C 1
ATOM 1563 O O . HIS A 1 203 ? -6.492 -8.371 -0.958 1.00 94.06 203 HIS A O 1
ATOM 1569 N N . LYS A 1 204 ? -6.851 -8.809 1.225 1.00 91.31 204 LYS A N 1
ATOM 1570 C CA . LYS A 1 204 ? -6.548 -10.245 1.133 1.00 91.31 204 LYS A CA 1
ATOM 1571 C C . LYS A 1 204 ? -7.540 -10.976 0.230 1.00 91.31 204 LYS A C 1
ATOM 1573 O O . LYS A 1 204 ? -7.118 -11.737 -0.637 1.00 91.31 204 LYS A O 1
ATOM 1578 N N . GLN A 1 205 ? -8.840 -10.731 0.399 1.00 92.88 205 GLN A N 1
ATOM 1579 C CA . GLN A 1 205 ? -9.871 -11.380 -0.413 1.00 92.88 205 GLN A CA 1
ATOM 1580 C C . GLN A 1 205 ? -9.773 -11.003 -1.891 1.00 92.88 205 GLN A C 1
ATOM 1582 O O . GLN A 1 205 ? -9.897 -11.883 -2.739 1.00 92.88 205 GLN A O 1
ATOM 1587 N N . LEU A 1 206 ? -9.513 -9.732 -2.206 1.00 94.44 206 LEU A N 1
ATOM 1588 C CA . LEU A 1 206 ? -9.312 -9.289 -3.586 1.00 94.44 206 LEU A CA 1
ATOM 1589 C C . LEU A 1 206 ? -8.020 -9.858 -4.182 1.00 94.44 206 LEU A C 1
ATOM 1591 O O . LEU A 1 206 ? -8.044 -10.327 -5.315 1.00 94.44 206 LEU A O 1
ATOM 1595 N N . GLY A 1 207 ? -6.929 -9.917 -3.414 1.00 93.44 207 GLY A N 1
ATOM 1596 C CA . GLY A 1 207 ? -5.683 -10.551 -3.858 1.00 93.44 207 GLY A CA 1
ATOM 1597 C C . GLY A 1 207 ? -5.830 -12.044 -4.174 1.00 93.44 207 GLY A C 1
ATOM 1598 O O . GLY A 1 207 ? -5.138 -12.553 -5.052 1.00 93.44 207 GLY A O 1
ATOM 1599 N N . ALA A 1 208 ? -6.757 -12.731 -3.503 1.00 92.25 208 ALA A N 1
ATOM 1600 C CA . ALA A 1 208 ? -7.122 -14.124 -3.765 1.00 92.25 208 ALA A CA 1
ATOM 1601 C C . ALA A 1 208 ? -8.273 -14.287 -4.782 1.00 92.25 208 ALA A C 1
ATOM 1603 O O . ALA A 1 208 ? -8.702 -15.408 -5.053 1.00 92.25 208 ALA A O 1
ATOM 1604 N N . ALA A 1 209 ? -8.807 -13.194 -5.339 1.00 94.62 209 ALA A N 1
ATOM 1605 C CA . ALA A 1 209 ? -9.932 -13.224 -6.275 1.00 94.62 209 ALA A CA 1
ATOM 1606 C C . ALA A 1 209 ? -9.507 -13.308 -7.753 1.00 94.62 209 ALA A C 1
ATOM 1608 O O . ALA A 1 209 ? -10.345 -13.158 -8.644 1.00 94.62 209 ALA A O 1
ATOM 1609 N N . GLU A 1 210 ? -8.224 -13.548 -8.042 1.00 95.25 210 GLU A N 1
ATOM 1610 C CA . GLU A 1 210 ? -7.774 -13.803 -9.410 1.00 95.25 210 GLU A CA 1
ATOM 1611 C C . GLU A 1 210 ? -8.517 -15.019 -9.995 1.00 95.25 210 GLU A C 1
ATOM 1613 O O . GLU A 1 210 ? -8.541 -16.099 -9.411 1.00 95.25 210 GLU A O 1
ATOM 1618 N N . GLY A 1 211 ? -9.158 -14.830 -11.152 1.00 94.25 211 GLY A N 1
ATOM 1619 C CA . GLY A 1 211 ? -9.940 -15.873 -11.824 1.00 94.25 211 GLY A CA 1
ATOM 1620 C C . GLY A 1 211 ? -11.401 -15.995 -11.377 1.00 94.25 211 GLY A C 1
ATOM 1621 O O . GLY A 1 211 ? -12.155 -16.702 -12.043 1.00 94.25 211 GLY A O 1
ATOM 1622 N N . LYS A 1 212 ? -11.827 -15.284 -10.323 1.00 96.00 212 LYS A N 1
ATOM 1623 C CA . LYS A 1 212 ? -13.248 -15.187 -9.952 1.00 96.00 212 LYS A CA 1
ATOM 1624 C C . LYS A 1 212 ? -14.035 -14.350 -10.963 1.00 96.00 212 LYS A C 1
ATOM 1626 O O . LYS A 1 212 ? -13.471 -13.514 -11.674 1.00 96.00 212 LYS A O 1
ATOM 1631 N N . SER A 1 213 ? -15.346 -14.572 -11.016 1.00 97.12 213 SER A N 1
ATOM 1632 C CA . SER A 1 213 ? -16.255 -13.771 -11.838 1.00 97.12 213 SER A CA 1
ATOM 1633 C C . SER A 1 213 ? -16.359 -12.331 -11.327 1.00 97.12 213 SER A C 1
ATOM 1635 O O . SER A 1 213 ? -16.164 -12.049 -10.141 1.00 97.12 213 SER A O 1
ATOM 1637 N N . ALA A 1 214 ? -16.708 -11.403 -12.219 1.00 97.25 214 ALA A N 1
ATOM 1638 C CA . ALA A 1 214 ? -16.904 -10.003 -11.852 1.00 97.25 214 ALA A CA 1
ATOM 1639 C C . ALA A 1 214 ? -18.028 -9.826 -10.809 1.00 97.25 214 ALA A C 1
ATOM 1641 O O . ALA A 1 214 ? -17.975 -8.909 -9.993 1.00 97.25 214 ALA A O 1
ATOM 1642 N N . GLU A 1 215 ? -19.039 -10.699 -10.813 1.00 97.69 215 GLU A N 1
ATOM 1643 C CA . GLU A 1 215 ? -20.118 -10.742 -9.827 1.00 97.69 215 GLU A CA 1
ATOM 1644 C C . GLU A 1 215 ? -19.624 -11.124 -8.436 1.00 97.69 215 GLU A C 1
ATOM 1646 O O . GLU A 1 215 ? -19.958 -10.436 -7.474 1.00 97.69 215 GLU A O 1
ATOM 1651 N N . GLU A 1 216 ? -18.818 -12.180 -8.320 1.00 96.44 216 GLU A N 1
ATOM 1652 C CA . GLU A 1 216 ? -18.242 -12.597 -7.037 1.00 96.44 216 GLU A CA 1
ATOM 1653 C C . GLU A 1 216 ? -17.338 -11.503 -6.463 1.00 96.44 216 GLU A C 1
ATOM 1655 O O . GLU A 1 216 ? -17.411 -11.188 -5.276 1.00 96.44 216 GLU A O 1
ATOM 1660 N N . VAL A 1 217 ? -16.524 -10.863 -7.308 1.00 97.31 217 VAL A N 1
ATOM 1661 C CA . VAL A 1 217 ? -15.682 -9.731 -6.895 1.00 97.31 217 VAL A CA 1
ATOM 1662 C C . VAL A 1 217 ? -16.536 -8.543 -6.440 1.00 97.31 217 VAL A C 1
ATOM 1664 O O . VAL A 1 217 ? -16.246 -7.927 -5.411 1.00 97.31 217 VAL A O 1
ATOM 1667 N N . ALA A 1 218 ? -17.616 -8.229 -7.161 1.00 96.75 218 ALA A N 1
ATOM 1668 C CA . ALA A 1 218 ? -18.544 -7.176 -6.763 1.00 96.75 218 ALA A CA 1
ATOM 1669 C C . ALA A 1 218 ? -19.240 -7.499 -5.429 1.00 96.75 218 ALA A C 1
ATOM 1671 O O . ALA A 1 218 ? -19.395 -6.600 -4.604 1.00 96.75 218 ALA A O 1
ATOM 1672 N N . GLN A 1 219 ? -19.608 -8.761 -5.184 1.00 95.62 219 GLN A N 1
ATOM 1673 C CA . GLN A 1 219 ? -20.177 -9.211 -3.910 1.00 95.62 219 GLN A CA 1
ATOM 1674 C C . GLN A 1 219 ? -19.182 -9.077 -2.753 1.00 95.62 219 GLN A C 1
ATOM 1676 O O . GLN A 1 219 ? -19.575 -8.588 -1.700 1.00 95.62 219 GLN A O 1
ATOM 1681 N N . ILE A 1 220 ? -17.903 -9.423 -2.950 1.00 94.75 220 ILE A N 1
ATOM 1682 C CA . ILE A 1 220 ? -16.841 -9.219 -1.944 1.00 94.75 220 ILE A CA 1
ATOM 1683 C C . ILE A 1 220 ? -16.763 -7.740 -1.535 1.00 94.75 220 ILE A C 1
ATOM 1685 O O . ILE A 1 220 ? -16.756 -7.412 -0.349 1.00 94.75 220 ILE A O 1
ATOM 1689 N N . ILE A 1 221 ? -16.757 -6.831 -2.515 1.00 95.44 221 ILE A N 1
ATOM 1690 C CA . ILE A 1 221 ? -16.690 -5.384 -2.262 1.00 95.44 221 ILE A CA 1
ATOM 1691 C C . ILE A 1 221 ? -17.960 -4.883 -1.567 1.00 95.44 221 ILE A C 1
ATOM 1693 O O . ILE A 1 221 ? -17.871 -4.100 -0.623 1.00 95.44 221 ILE A O 1
ATOM 1697 N N . GLN A 1 222 ? -19.138 -5.318 -2.018 1.00 93.75 222 GLN A N 1
ATOM 1698 C CA . GLN A 1 222 ? -20.412 -4.928 -1.409 1.00 93.75 222 GLN A CA 1
ATOM 1699 C C . GLN A 1 222 ? -20.557 -5.466 0.012 1.00 93.75 222 GLN A C 1
ATOM 1701 O O . GLN A 1 222 ? -21.064 -4.756 0.872 1.00 93.75 222 GLN A O 1
ATOM 1706 N N . HIS A 1 223 ? -20.071 -6.677 0.289 1.00 90.81 223 HIS A N 1
ATOM 1707 C CA . HIS A 1 223 ? -20.039 -7.227 1.641 1.00 90.81 223 HIS A CA 1
ATOM 1708 C C . HIS A 1 223 ? -19.144 -6.380 2.547 1.00 90.81 223 HIS A C 1
ATOM 1710 O O . HIS A 1 223 ? -19.609 -5.943 3.593 1.00 90.81 223 HIS A O 1
ATOM 1716 N N . ALA A 1 224 ? -17.928 -6.034 2.110 1.00 91.88 224 ALA A N 1
ATOM 1717 C CA . ALA A 1 224 ? -17.036 -5.153 2.870 1.00 91.88 224 ALA A CA 1
ATOM 1718 C C . ALA A 1 224 ? -17.647 -3.763 3.131 1.00 91.88 224 ALA A C 1
ATOM 1720 O O . ALA A 1 224 ? -17.570 -3.254 4.248 1.00 91.88 224 ALA A O 1
ATOM 1721 N N . LYS A 1 225 ? -18.303 -3.165 2.126 1.00 90.56 225 LYS A N 1
ATOM 1722 C CA . LYS A 1 225 ? -19.052 -1.906 2.282 1.00 90.56 225 LYS A CA 1
ATOM 1723 C C . LYS A 1 225 ? -20.191 -2.043 3.281 1.00 90.56 225 LYS A C 1
ATOM 1725 O O . LYS A 1 225 ? -20.288 -1.250 4.206 1.00 90.56 225 LYS A O 1
ATOM 1730 N N . GLY A 1 226 ? -21.002 -3.087 3.131 1.00 88.31 226 GLY A N 1
ATOM 1731 C CA . GLY A 1 226 ? -22.097 -3.386 4.041 1.00 88.31 226 GLY A CA 1
ATOM 1732 C C . GLY A 1 226 ? -21.614 -3.570 5.475 1.00 88.31 226 GLY A C 1
ATOM 1733 O O . GLY A 1 226 ? -22.330 -3.191 6.388 1.00 88.31 226 GLY A O 1
ATOM 1734 N N . ARG A 1 227 ? -20.394 -4.077 5.694 1.00 83.69 227 ARG A N 1
ATOM 1735 C CA . ARG A 1 227 ? -19.789 -4.144 7.032 1.00 83.69 227 ARG A CA 1
ATOM 1736 C C . ARG A 1 227 ? -19.366 -2.785 7.565 1.00 83.69 227 ARG A C 1
ATOM 1738 O O . ARG A 1 227 ? -19.641 -2.531 8.725 1.00 83.69 227 ARG A O 1
ATOM 1745 N N . MET A 1 228 ? -18.791 -1.913 6.740 1.00 82.00 228 MET A N 1
ATOM 1746 C CA . MET A 1 228 ? -18.490 -0.528 7.133 1.00 82.00 228 MET A CA 1
ATOM 1747 C C . MET A 1 228 ? -19.757 0.283 7.454 1.00 82.00 228 MET A C 1
ATOM 1749 O O . MET A 1 228 ? -19.763 1.105 8.368 1.00 82.00 228 MET A O 1
ATOM 1753 N N . ASP A 1 229 ? -20.847 0.034 6.727 1.00 76.75 229 ASP A N 1
ATOM 1754 C CA . ASP A 1 229 ? -22.134 0.690 6.977 1.00 76.75 229 ASP A CA 1
ATOM 1755 C C . ASP A 1 229 ? -22.846 0.081 8.198 1.00 76.75 229 ASP A C 1
ATOM 1757 O O . ASP A 1 229 ? -23.432 0.801 9.005 1.00 76.75 229 ASP A O 1
ATOM 1761 N N . ALA A 1 230 ? -22.775 -1.247 8.358 1.00 62.69 230 ALA A N 1
ATOM 1762 C CA . ALA A 1 230 ? -23.331 -1.977 9.497 1.00 62.69 230 ALA A CA 1
ATOM 1763 C C . ALA A 1 230 ? -22.495 -1.832 10.774 1.00 62.69 230 ALA A C 1
ATOM 1765 O O . ALA A 1 230 ? -22.991 -2.164 11.848 1.00 62.69 230 ALA A O 1
ATOM 1766 N N . THR A 1 231 ? -21.280 -1.277 10.697 1.00 58.19 231 THR A N 1
ATOM 1767 C CA . THR A 1 231 ? -20.553 -0.776 11.869 1.00 58.19 231 THR A CA 1
ATOM 1768 C C . THR A 1 231 ? -21.182 0.482 12.489 1.00 58.19 231 THR A C 1
ATOM 1770 O O . THR A 1 231 ? -20.550 1.164 13.292 1.00 58.19 231 THR A O 1
ATOM 1773 N N . ASP A 1 232 ? -22.482 0.716 12.280 1.00 54.53 232 ASP A N 1
ATOM 1774 C CA . ASP A 1 232 ? -23.362 1.150 13.374 1.00 54.53 232 ASP A CA 1
ATOM 1775 C C . ASP A 1 232 ? -23.373 0.068 14.484 1.00 54.53 232 ASP A C 1
ATOM 1777 O O . ASP A 1 232 ? -24.374 -0.580 14.779 1.00 54.53 232 ASP A O 1
ATOM 1781 N N . MET A 1 233 ? -22.199 -0.158 15.089 1.00 52.38 233 MET A N 1
ATOM 1782 C CA . MET A 1 233 ? -21.896 -1.127 16.151 1.00 52.38 233 MET A CA 1
ATOM 1783 C C . MET A 1 233 ? -22.551 -0.746 17.482 1.00 52.38 233 MET A C 1
ATOM 1785 O O . MET A 1 233 ? -22.176 -1.250 18.537 1.00 52.38 233 MET A O 1
ATOM 1789 N N . SER A 1 234 ? -23.496 0.190 17.457 1.00 49.38 234 SER A N 1
ATOM 1790 C CA . SER A 1 234 ? -23.987 0.860 18.647 1.00 49.38 234 SER A CA 1
ATOM 1791 C C . SER A 1 234 ? -24.903 0.002 19.504 1.00 49.38 234 SER A C 1
ATOM 1793 O O . SER A 1 234 ? -25.137 0.369 20.651 1.00 49.38 234 SER A O 1
ATOM 1795 N N . GLY A 1 235 ? -25.472 -1.093 18.984 1.00 48.12 235 GLY A N 1
ATOM 1796 C CA . GLY A 1 235 ? -26.348 -1.987 19.754 1.00 48.12 235 GLY A CA 1
ATOM 1797 C C . GLY A 1 235 ? -27.517 -1.303 20.490 1.00 48.12 235 GLY A C 1
ATOM 1798 O O . GLY A 1 235 ? -28.199 -1.964 21.265 1.00 48.12 235 GLY A O 1
ATOM 1799 N N . GLY A 1 236 ? -27.776 -0.005 20.275 1.00 44.41 236 GLY A N 1
ATOM 1800 C CA . GLY A 1 236 ? -28.741 0.765 21.060 1.00 44.41 236 GLY A CA 1
ATOM 1801 C C . GLY A 1 236 ? -28.366 2.207 21.422 1.00 44.41 236 GLY A C 1
ATOM 1802 O O . GLY A 1 236 ? -29.285 2.973 21.710 1.00 44.41 236 GLY A O 1
ATOM 1803 N N . THR A 1 237 ? -27.105 2.652 21.366 1.00 45.50 237 THR A N 1
ATOM 1804 C CA . THR A 1 237 ? -26.765 4.047 21.730 1.00 45.50 237 THR A CA 1
ATOM 1805 C C . THR A 1 237 ? -26.191 4.831 20.547 1.00 45.50 237 THR A C 1
ATOM 1807 O O . THR A 1 237 ? -25.081 4.610 20.086 1.00 45.50 237 THR A O 1
ATOM 1810 N N . LYS A 1 238 ? -26.957 5.814 20.053 1.00 54.06 238 LYS A N 1
ATOM 1811 C CA . LYS A 1 238 ? -26.655 6.729 18.922 1.00 54.06 238 LYS A CA 1
ATOM 1812 C C . LYS A 1 238 ? -25.336 7.540 19.036 1.00 54.06 238 LYS A C 1
ATOM 1814 O O . LYS A 1 238 ? -25.156 8.503 18.288 1.00 54.06 238 LYS A O 1
ATOM 1819 N N . SER A 1 239 ? -24.457 7.217 19.980 1.00 48.50 239 SER A N 1
ATOM 1820 C CA . SER A 1 239 ? -23.406 8.085 20.509 1.00 48.50 239 SER A CA 1
ATOM 1821 C C . SER A 1 239 ? -22.005 7.787 19.968 1.00 48.50 239 SER A C 1
ATOM 1823 O O . SER A 1 239 ? -21.161 8.684 19.997 1.00 48.50 239 SER A O 1
ATOM 1825 N N . VAL A 1 240 ? -21.743 6.602 19.408 1.00 49.09 240 VAL A N 1
ATOM 1826 C CA . VAL A 1 240 ? -20.427 6.311 18.819 1.00 49.09 240 VAL A CA 1
ATOM 1827 C C . VAL A 1 240 ? -20.443 6.736 17.359 1.00 49.09 240 VAL A C 1
ATOM 1829 O O . VAL A 1 240 ? -21.134 6.153 16.533 1.00 49.09 240 VAL A O 1
ATOM 1832 N N . ALA A 1 241 ? -19.769 7.859 17.112 1.00 49.00 241 ALA A N 1
ATOM 1833 C CA . ALA A 1 241 ? -19.507 8.523 15.841 1.00 49.00 241 ALA A CA 1
ATOM 1834 C C . ALA A 1 241 ? -20.023 7.796 14.587 1.00 49.00 241 ALA A C 1
ATOM 1836 O O . ALA A 1 241 ? -19.537 6.739 14.204 1.00 49.00 241 ALA A O 1
ATOM 1837 N N . LYS A 1 242 ? -20.950 8.448 13.874 1.00 53.12 242 LYS A N 1
ATOM 1838 C CA . LYS A 1 242 ? -21.193 8.166 12.457 1.00 53.12 242 LYS A CA 1
ATOM 1839 C C . LYS A 1 242 ? -19.837 8.100 11.747 1.00 53.12 242 LYS A C 1
ATOM 1841 O O . LYS A 1 242 ? -19.261 9.152 11.478 1.00 53.12 242 LYS A O 1
ATOM 1846 N N . VAL A 1 243 ? -19.406 6.897 11.372 1.00 55.00 243 VAL A N 1
ATOM 1847 C CA . VAL A 1 243 ? -18.227 6.572 10.538 1.00 55.00 243 VAL A CA 1
ATOM 1848 C C . VAL A 1 243 ? -18.410 7.096 9.099 1.00 55.00 243 VAL A C 1
ATOM 1850 O O . VAL A 1 243 ? -17.886 6.571 8.127 1.00 55.00 243 VAL A O 1
ATOM 1853 N N . LYS A 1 244 ? -19.205 8.158 8.915 1.00 57.78 244 LYS A N 1
ATOM 1854 C CA . LYS A 1 244 ? -19.624 8.683 7.613 1.00 57.78 244 LYS A CA 1
ATOM 1855 C C . LYS A 1 244 ? -18.460 9.189 6.770 1.00 57.78 244 LYS A C 1
ATOM 1857 O O . LYS A 1 244 ? -18.614 9.294 5.556 1.00 57.78 244 LYS A O 1
ATOM 1862 N N . ASP A 1 245 ? -17.330 9.483 7.405 1.00 67.62 245 ASP A N 1
ATOM 1863 C CA . ASP A 1 245 ? -16.174 10.063 6.736 1.00 67.62 245 ASP A CA 1
ATOM 1864 C C . ASP A 1 245 ? -15.046 9.049 6.493 1.00 67.62 245 ASP A C 1
ATOM 1866 O O . ASP A 1 245 ? -14.152 9.336 5.691 1.00 67.62 245 ASP A O 1
ATOM 1870 N N . GLN A 1 246 ? -15.076 7.857 7.113 1.00 74.94 246 GLN A N 1
ATOM 1871 C CA . GLN A 1 246 ? -14.064 6.837 6.835 1.00 74.94 246 GLN A CA 1
ATOM 1872 C C . GLN A 1 246 ? -14.421 6.055 5.578 1.00 74.94 246 GLN A C 1
ATOM 1874 O O . GLN A 1 246 ? -15.468 5.423 5.458 1.00 74.94 246 GLN A O 1
ATOM 1879 N N . LYS A 1 247 ? -13.506 6.113 4.616 1.00 86.38 247 LYS A N 1
ATOM 1880 C CA . LYS A 1 247 ? -13.598 5.424 3.335 1.00 86.38 247 LYS A CA 1
ATOM 1881 C C . LYS A 1 247 ? -12.657 4.237 3.363 1.00 86.38 247 LYS A C 1
ATOM 1883 O O . LYS A 1 247 ? -11.508 4.389 3.771 1.00 86.38 247 LYS A O 1
ATOM 1888 N N . LEU A 1 248 ? -13.117 3.084 2.881 1.00 92.56 248 LEU A N 1
ATOM 1889 C CA . LEU A 1 248 ? -12.215 1.967 2.607 1.00 92.56 248 LEU A CA 1
ATOM 1890 C C . LEU A 1 248 ? -11.155 2.428 1.613 1.00 92.56 248 LEU A C 1
ATOM 1892 O O . LEU A 1 248 ? -11.484 3.088 0.628 1.00 92.56 248 LEU A O 1
ATOM 1896 N N . ASP A 1 249 ? -9.903 2.063 1.847 1.00 95.44 249 ASP A N 1
ATOM 1897 C CA . ASP A 1 249 ? -8.816 2.375 0.930 1.00 95.44 249 ASP A CA 1
ATOM 1898 C C . ASP A 1 249 ? -8.279 1.093 0.287 1.00 95.44 249 ASP A C 1
ATOM 1900 O O . ASP A 1 249 ? -7.751 0.212 0.956 1.00 95.44 249 ASP A O 1
ATOM 1904 N N . LEU A 1 250 ? -8.425 0.969 -1.030 1.00 96.50 250 LEU A N 1
ATOM 1905 C CA . LEU A 1 250 ? -7.857 -0.107 -1.842 1.00 96.50 250 LEU A CA 1
ATOM 1906 C C . LEU A 1 250 ? -6.479 0.237 -2.403 1.00 96.50 250 LEU A C 1
ATOM 1908 O O . LEU A 1 250 ? -5.921 -0.554 -3.160 1.00 96.50 250 LEU A O 1
ATOM 1912 N N . SER A 1 251 ? -5.908 1.389 -2.060 1.00 94.69 251 SER A N 1
ATOM 1913 C CA . SER A 1 251 ? -4.558 1.739 -2.490 1.00 94.69 251 SER A CA 1
ATOM 1914 C C . SER A 1 251 ? -3.561 0.685 -2.010 1.00 94.69 251 SER A C 1
ATOM 1916 O O . SER A 1 251 ? -3.591 0.250 -0.858 1.00 94.69 251 SER A O 1
ATOM 1918 N N . LYS A 1 252 ? -2.661 0.271 -2.906 1.00 94.62 252 LYS A N 1
ATOM 1919 C CA . LYS A 1 252 ? -1.672 -0.809 -2.723 1.00 94.62 252 LYS A CA 1
ATOM 1920 C C . LYS A 1 252 ? -2.237 -2.234 -2.633 1.00 94.62 252 LYS A C 1
ATOM 1922 O O . LYS A 1 252 ? -1.443 -3.163 -2.489 1.00 94.62 252 LYS A O 1
ATOM 1927 N N . ALA A 1 253 ? -3.550 -2.438 -2.752 1.00 95.50 253 ALA A N 1
ATOM 1928 C CA . ALA A 1 253 ? -4.106 -3.782 -2.880 1.00 95.50 253 ALA A CA 1
ATOM 1929 C C . ALA A 1 253 ? -3.537 -4.488 -4.126 1.00 95.50 253 ALA A C 1
ATOM 1931 O O . ALA A 1 253 ? -3.318 -3.870 -5.170 1.00 95.50 253 ALA A O 1
ATOM 1932 N N . ASN A 1 254 ? -3.313 -5.799 -4.039 1.00 96.31 254 ASN A N 1
ATOM 1933 C CA . ASN A 1 254 ? -2.965 -6.588 -5.217 1.00 96.31 254 ASN A CA 1
ATOM 1934 C C . ASN A 1 254 ? -4.244 -6.902 -5.997 1.00 96.31 254 ASN A C 1
ATOM 1936 O O . ASN A 1 254 ? -5.016 -7.765 -5.590 1.00 96.31 254 ASN A O 1
ATOM 1940 N N . LEU A 1 255 ? -4.464 -6.205 -7.111 1.00 97.25 255 LEU A N 1
ATOM 1941 C CA . LEU A 1 255 ? -5.641 -6.402 -7.966 1.00 97.25 255 LEU A CA 1
ATOM 1942 C C . LEU A 1 255 ? -5.286 -7.079 -9.293 1.00 97.25 255 LEU A C 1
ATOM 1944 O O . LEU A 1 255 ? -6.081 -7.068 -10.234 1.00 97.25 255 LEU A O 1
ATOM 1948 N N . LYS A 1 256 ? -4.083 -7.654 -9.400 1.00 97.00 256 LYS A N 1
ATOM 1949 C CA . LYS A 1 256 ? -3.618 -8.294 -10.628 1.00 97.00 256 LYS A CA 1
ATOM 1950 C C . LYS A 1 256 ? -4.574 -9.415 -11.037 1.00 97.00 256 LYS A C 1
ATOM 1952 O O . LYS A 1 256 ? -4.786 -10.368 -10.302 1.00 97.00 256 LYS A O 1
ATOM 1957 N N . GLY A 1 257 ? -5.146 -9.291 -12.233 1.00 95.81 257 GLY A N 1
ATOM 1958 C CA . GLY A 1 257 ? -6.014 -10.321 -12.811 1.00 95.81 257 GLY A CA 1
ATOM 1959 C C . GLY A 1 257 ? -7.455 -10.346 -12.283 1.00 95.81 257 GLY A C 1
ATOM 1960 O O . GLY A 1 257 ? -8.282 -11.027 -12.896 1.00 95.81 257 GLY A O 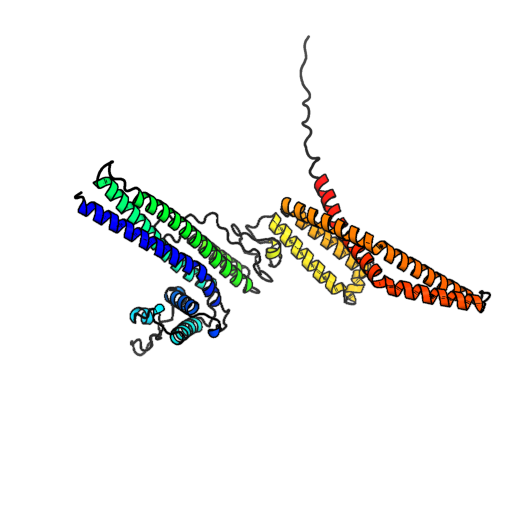1
ATOM 1961 N N . VAL A 1 258 ? -7.764 -9.571 -11.238 1.00 97.94 258 VAL A N 1
ATOM 1962 C CA . VAL A 1 258 ? -9.104 -9.409 -10.648 1.00 97.94 258 VAL A CA 1
ATOM 1963 C C . VAL A 1 258 ? -10.012 -8.646 -11.611 1.00 97.94 258 VAL A C 1
ATOM 1965 O O . VAL A 1 258 ? -9.618 -7.599 -12.122 1.00 97.94 258 VAL A O 1
ATOM 1968 N N . ASP A 1 259 ? -11.223 -9.139 -11.872 1.00 98.38 259 ASP A N 1
ATOM 1969 C CA . ASP A 1 259 ? -12.194 -8.458 -12.737 1.00 98.38 259 ASP A CA 1
ATOM 1970 C C . ASP A 1 259 ? -13.127 -7.547 -11.931 1.00 98.38 259 ASP A C 1
ATOM 1972 O O . ASP A 1 259 ? -13.974 -8.014 -11.175 1.00 98.38 259 ASP A O 1
ATOM 1976 N N . LEU A 1 260 ? -12.975 -6.231 -12.106 1.00 98.12 260 LEU A N 1
ATOM 1977 C CA . LEU A 1 260 ? -13.800 -5.219 -11.443 1.00 98.12 260 LEU A CA 1
ATOM 1978 C C . LEU A 1 260 ? -14.942 -4.697 -12.326 1.00 98.12 260 LEU A C 1
ATOM 1980 O O . LEU A 1 260 ? -15.612 -3.739 -11.947 1.00 98.12 260 LEU A O 1
ATOM 1984 N N . SER A 1 261 ? -15.196 -5.285 -13.499 1.00 98.06 261 SER A N 1
ATOM 1985 C CA . SER A 1 261 ? -16.124 -4.718 -14.491 1.00 98.06 261 SER A CA 1
ATOM 1986 C C . SER A 1 261 ? -17.567 -4.522 -14.003 1.00 98.06 261 SER A C 1
ATOM 1988 O O . SER A 1 261 ? -18.296 -3.717 -14.584 1.00 98.06 261 SER A O 1
ATOM 1990 N N . LYS A 1 262 ? -17.988 -5.215 -12.937 1.00 98.19 262 LYS A N 1
ATOM 1991 C CA . LYS A 1 262 ? -19.318 -5.074 -12.311 1.00 98.19 262 LYS A CA 1
ATOM 1992 C C . LYS A 1 262 ? -19.296 -4.348 -10.964 1.00 98.19 262 LYS A C 1
ATOM 1994 O O . LYS A 1 262 ? -20.360 -4.068 -10.405 1.00 98.19 262 LYS A O 1
ATOM 1999 N N . SER A 1 263 ? -18.113 -3.998 -10.473 1.00 97.81 263 SER A N 1
ATOM 2000 C CA . SER A 1 263 ? -17.914 -3.408 -9.155 1.00 97.81 263 SER A CA 1
ATOM 2001 C C . SER A 1 263 ? -18.299 -1.930 -9.119 1.00 97.81 263 SER A C 1
ATOM 2003 O O . SER A 1 263 ? -18.049 -1.157 -10.050 1.00 97.81 263 SER A O 1
ATOM 2005 N N . ASP A 1 264 ? -18.890 -1.531 -7.998 1.00 97.69 264 ASP A N 1
ATOM 2006 C CA . ASP A 1 264 ? -19.123 -0.136 -7.643 1.00 97.69 264 ASP A CA 1
ATOM 2007 C C . ASP A 1 264 ? -18.193 0.226 -6.485 1.00 97.69 264 ASP A C 1
ATOM 2009 O O . ASP A 1 264 ? -18.339 -0.299 -5.381 1.00 97.69 264 ASP A O 1
ATOM 2013 N N . LEU A 1 265 ? -17.238 1.119 -6.739 1.00 96.69 265 LEU A N 1
ATOM 2014 C CA . LEU A 1 265 ? -16.254 1.599 -5.772 1.00 96.69 265 LEU A CA 1
ATOM 2015 C C . LEU A 1 265 ? -16.642 2.954 -5.155 1.00 96.69 265 LEU A C 1
ATOM 2017 O O . LEU A 1 265 ? -15.794 3.624 -4.581 1.00 96.69 265 LEU A O 1
ATOM 2021 N N . THR A 1 266 ? -17.915 3.369 -5.222 1.00 94.69 266 THR A N 1
ATOM 2022 C CA . THR A 1 266 ? -18.380 4.613 -4.576 1.00 94.69 266 THR A CA 1
ATOM 2023 C C . THR A 1 266 ? -18.003 4.608 -3.095 1.00 94.69 266 THR A C 1
ATOM 2025 O O . THR A 1 266 ? -18.284 3.630 -2.403 1.00 94.69 266 THR A O 1
ATOM 2028 N N . GLY A 1 267 ? -17.354 5.673 -2.619 1.00 91.75 267 GLY A N 1
ATOM 2029 C CA . GLY A 1 267 ? -16.893 5.772 -1.229 1.00 91.75 267 GLY A CA 1
ATOM 2030 C C . GLY A 1 267 ? -15.632 4.962 -0.905 1.00 91.75 267 GLY A C 1
ATOM 2031 O O . GLY A 1 267 ? -15.234 4.943 0.251 1.00 91.75 267 GLY A O 1
ATOM 2032 N N . ILE A 1 268 ? -14.992 4.328 -1.892 1.00 95.25 268 ILE A N 1
ATOM 2033 C CA . ILE A 1 268 ? -13.713 3.629 -1.733 1.00 95.25 268 ILE A CA 1
ATOM 2034 C C . ILE A 1 268 ? -12.605 4.474 -2.364 1.00 95.25 268 ILE A C 1
ATOM 2036 O O . ILE A 1 268 ? -12.678 4.850 -3.534 1.00 95.25 268 ILE A O 1
ATOM 2040 N N . THR A 1 269 ? -11.567 4.765 -1.590 1.00 95.56 269 THR A N 1
ATOM 2041 C CA . THR A 1 269 ? -10.339 5.384 -2.087 1.00 95.56 269 THR A CA 1
ATOM 2042 C C . THR A 1 269 ? -9.523 4.333 -2.833 1.00 95.56 269 THR A C 1
ATOM 2044 O O . THR A 1 269 ? -9.367 3.210 -2.367 1.00 95.56 269 THR A O 1
ATOM 2047 N N . ILE A 1 270 ? -9.016 4.665 -4.017 1.00 96.50 270 ILE A N 1
ATOM 2048 C CA . ILE A 1 270 ? -8.125 3.788 -4.777 1.00 96.50 270 ILE A CA 1
ATOM 2049 C C . ILE A 1 270 ? -7.193 4.635 -5.634 1.00 96.50 270 ILE A C 1
ATOM 2051 O O . ILE A 1 270 ? -7.638 5.547 -6.333 1.00 96.50 270 ILE A O 1
ATOM 2055 N N . ASP A 1 271 ? -5.896 4.345 -5.592 1.00 95.69 271 ASP A N 1
ATOM 2056 C CA . ASP A 1 271 ? -4.938 5.021 -6.457 1.00 95.69 271 ASP A CA 1
ATOM 2057 C C . ASP A 1 271 ? -4.967 4.452 -7.898 1.00 95.69 271 ASP A C 1
ATOM 2059 O O . ASP A 1 271 ? -5.263 3.267 -8.111 1.00 95.69 271 ASP A O 1
ATOM 2063 N N . PRO A 1 272 ? -4.632 5.263 -8.922 1.00 95.81 272 PRO A N 1
ATOM 2064 C CA . PRO A 1 272 ? -4.706 4.821 -10.313 1.00 95.81 272 PRO A CA 1
ATOM 2065 C C . PRO A 1 272 ? -3.788 3.636 -10.638 1.00 95.81 272 PRO A C 1
ATOM 2067 O O . PRO A 1 272 ? -4.106 2.832 -11.516 1.00 95.81 272 PRO A O 1
ATOM 2070 N N . ARG A 1 273 ? -2.638 3.516 -9.958 1.00 95.56 273 ARG A N 1
ATOM 2071 C CA . ARG A 1 273 ? -1.669 2.445 -10.210 1.00 95.56 273 ARG A CA 1
ATOM 2072 C C . ARG A 1 273 ? -2.216 1.115 -9.707 1.00 95.56 273 ARG A C 1
ATOM 2074 O O . ARG A 1 273 ? -2.103 0.124 -10.426 1.00 95.56 273 ARG A O 1
ATOM 2081 N N . THR A 1 274 ? -2.844 1.091 -8.540 1.00 97.19 274 THR A N 1
ATOM 2082 C CA . THR A 1 274 ? -3.522 -0.097 -8.014 1.00 97.19 274 THR A CA 1
ATOM 2083 C C . THR A 1 274 ? -4.706 -0.493 -8.891 1.00 97.19 274 THR A C 1
ATOM 2085 O O . THR A 1 274 ? -4.773 -1.637 -9.342 1.00 97.19 274 THR A O 1
ATOM 2088 N N . LEU A 1 275 ? -5.575 0.460 -9.251 1.00 97.69 275 LEU A N 1
ATOM 2089 C CA . LEU A 1 275 ? -6.707 0.196 -10.146 1.00 97.69 275 LEU A CA 1
ATOM 2090 C C . LEU A 1 275 ? -6.259 -0.348 -11.515 1.00 97.69 275 LEU A C 1
ATOM 2092 O O . LEU A 1 275 ? -6.918 -1.222 -12.072 1.00 97.69 275 LEU A O 1
ATOM 2096 N N . SER A 1 276 ? -5.119 0.113 -12.045 1.00 97.62 276 SER A N 1
ATOM 2097 C CA . SER A 1 276 ? -4.600 -0.342 -13.345 1.00 97.62 276 SER A CA 1
ATOM 2098 C C . SER A 1 276 ? -4.259 -1.836 -13.404 1.00 97.62 276 SER A C 1
ATOM 2100 O O . SER A 1 276 ? -4.217 -2.405 -14.494 1.00 97.62 276 SER A O 1
ATOM 2102 N N . GLN A 1 277 ? -4.061 -2.495 -12.259 1.00 97.56 277 GLN A N 1
ATOM 2103 C CA . GLN A 1 277 ? -3.761 -3.930 -12.200 1.00 97.56 277 GLN A CA 1
ATOM 2104 C C . GLN A 1 277 ? -4.988 -4.809 -12.497 1.00 97.56 277 GLN A C 1
ATOM 2106 O O . GLN A 1 277 ? -4.833 -5.953 -12.937 1.00 97.56 277 GLN A O 1
ATOM 2111 N N . ALA A 1 278 ? -6.192 -4.275 -12.271 1.00 98.00 278 ALA A N 1
ATOM 2112 C CA . ALA A 1 278 ? -7.451 -4.987 -12.440 1.00 98.00 278 ALA A CA 1
ATOM 2113 C C . ALA A 1 278 ? -7.891 -5.069 -13.908 1.00 98.00 278 ALA A C 1
ATOM 2115 O O . ALA A 1 278 ? -7.538 -4.245 -14.749 1.00 98.00 278 ALA A O 1
ATOM 2116 N N . LYS A 1 279 ? -8.742 -6.040 -14.227 1.00 97.75 279 LYS A N 1
ATOM 2117 C CA . LYS A 1 279 ? -9.507 -6.076 -15.477 1.00 97.75 279 LYS A CA 1
ATOM 2118 C C . LYS A 1 279 ? -10.782 -5.245 -15.326 1.00 97.75 279 LYS A C 1
ATOM 2120 O O . LYS A 1 279 ? -11.246 -4.975 -14.221 1.00 97.75 279 LYS A O 1
ATOM 2125 N N . GLY A 1 280 ? -11.346 -4.820 -16.455 1.00 97.12 280 GLY A N 1
ATOM 2126 C CA . GLY A 1 280 ? -12.638 -4.132 -16.454 1.00 97.12 280 GLY A CA 1
ATOM 2127 C C . GLY A 1 280 ? -12.611 -2.689 -15.941 1.00 97.12 280 GLY A C 1
ATOM 2128 O O . GLY A 1 280 ? -13.667 -2.148 -15.625 1.00 97.12 280 GLY A O 1
ATOM 2129 N N . VAL A 1 281 ? -11.435 -2.044 -15.869 1.00 97.56 281 VAL A N 1
ATOM 2130 C CA . VAL A 1 281 ? -11.267 -0.670 -15.342 1.00 97.56 281 VAL A CA 1
ATOM 2131 C C . VAL A 1 281 ? -12.226 0.325 -16.002 1.00 97.56 281 VAL A C 1
ATOM 2133 O O . VAL A 1 281 ? -12.802 1.170 -15.323 1.00 97.56 281 VAL A O 1
ATOM 2136 N N . SER A 1 282 ? -12.470 0.202 -17.311 1.00 97.31 282 SER A N 1
ATOM 2137 C CA . SER A 1 282 ? -13.402 1.061 -18.057 1.00 97.31 282 SER A CA 1
ATOM 2138 C C . SER A 1 282 ? -14.868 0.940 -17.623 1.00 97.31 282 SER A C 1
ATOM 2140 O O . SER A 1 282 ? -15.637 1.871 -17.856 1.00 97.31 282 SER A O 1
ATOM 2142 N N . GLN A 1 283 ? -15.267 -0.152 -16.974 1.00 98.00 283 GLN A N 1
ATOM 2143 C CA . GLN A 1 283 ? -16.644 -0.422 -16.553 1.00 98.00 283 GLN A CA 1
ATOM 2144 C C . GLN A 1 283 ? -16.873 -0.163 -15.057 1.00 98.00 283 GLN A C 1
ATOM 2146 O O . GLN A 1 283 ? -18.019 0.004 -14.647 1.00 98.00 283 GLN A O 1
ATOM 2151 N N . VAL A 1 284 ? -15.803 -0.049 -14.260 1.00 97.38 284 VAL A N 1
ATOM 2152 C CA . VAL A 1 284 ? -15.894 0.258 -12.824 1.00 97.38 284 VAL A CA 1
ATOM 2153 C C . VAL A 1 284 ? -16.670 1.560 -12.598 1.00 97.38 284 VAL A C 1
ATOM 2155 O O . VAL A 1 284 ? -16.429 2.566 -13.284 1.00 97.38 284 VAL A O 1
ATOM 2158 N N . ARG A 1 285 ? -17.597 1.529 -11.633 1.00 98.00 285 ARG A N 1
ATOM 2159 C CA . ARG A 1 285 ? -18.428 2.667 -11.200 1.00 98.00 285 ARG A CA 1
ATOM 2160 C C . ARG A 1 285 ? -17.909 3.270 -9.894 1.00 98.00 285 ARG A C 1
ATOM 2162 O O . ARG A 1 285 ? -17.173 2.617 -9.161 1.00 98.00 285 ARG A O 1
ATOM 2169 N N . GLY A 1 286 ? -18.291 4.515 -9.612 1.00 96.06 286 GLY A N 1
ATOM 2170 C CA . GLY A 1 286 ? -17.993 5.176 -8.335 1.00 96.06 286 GLY A CA 1
ATOM 2171 C C . GLY A 1 286 ? -16.542 5.627 -8.136 1.00 96.06 286 GLY A C 1
ATOM 2172 O O . GLY A 1 286 ? -16.202 6.097 -7.056 1.00 96.06 286 GLY A O 1
ATOM 2173 N N . VAL A 1 287 ? -15.697 5.499 -9.163 1.00 96.12 287 VAL A N 1
ATOM 2174 C CA . VAL A 1 287 ? -14.315 6.002 -9.174 1.00 96.12 287 VAL A CA 1
ATOM 2175 C C . VAL A 1 287 ? -14.287 7.373 -9.836 1.00 96.12 287 VAL A C 1
ATOM 2177 O O . VAL A 1 287 ? -14.965 7.585 -10.844 1.00 96.12 287 VAL A O 1
ATOM 2180 N N . ASP A 1 288 ? -13.469 8.277 -9.300 1.00 95.19 288 ASP A N 1
ATOM 2181 C CA . ASP A 1 288 ? -13.193 9.567 -9.929 1.00 95.19 288 ASP A CA 1
ATOM 2182 C C . ASP A 1 288 ? -12.755 9.383 -11.404 1.00 95.19 288 ASP A C 1
ATOM 2184 O O . ASP A 1 288 ? -11.880 8.553 -11.689 1.00 95.19 288 ASP A O 1
ATOM 2188 N N . PRO A 1 289 ? -13.338 10.126 -12.367 1.00 94.88 289 PRO A N 1
ATOM 2189 C CA . PRO A 1 289 ? -12.992 9.986 -13.779 1.00 94.88 289 PRO A CA 1
ATOM 2190 C C . PRO A 1 289 ? -11.495 10.153 -14.070 1.00 94.88 289 PRO A C 1
ATOM 2192 O O . PRO A 1 289 ? -10.962 9.435 -14.917 1.00 94.88 289 PRO A O 1
ATOM 2195 N N . SER A 1 290 ? -10.802 11.041 -13.356 1.00 91.81 290 SER A N 1
ATOM 2196 C CA . SER A 1 290 ? -9.367 11.302 -13.529 1.00 91.81 290 SER A CA 1
ATOM 2197 C C . SER A 1 290 ? -8.540 10.105 -13.067 1.00 91.81 290 SER A C 1
ATOM 2199 O O . SER A 1 290 ? -7.641 9.662 -13.784 1.00 91.81 290 SER A O 1
ATOM 2201 N N . VAL A 1 291 ? -8.902 9.505 -11.926 1.00 93.81 291 VAL A N 1
ATOM 2202 C CA . VAL A 1 291 ? -8.279 8.267 -11.420 1.00 93.81 291 VAL A CA 1
ATOM 2203 C C . VAL A 1 291 ? -8.472 7.116 -12.405 1.00 93.81 291 VAL A C 1
ATOM 2205 O O . VAL A 1 291 ? -7.520 6.406 -12.734 1.00 93.81 291 VAL A O 1
ATOM 2208 N N . LYS A 1 292 ? -9.690 6.954 -12.932 1.00 95.81 292 LYS A N 1
ATOM 2209 C CA . LYS A 1 292 ? -10.018 5.919 -13.920 1.00 95.81 292 LYS A CA 1
ATOM 2210 C C . LYS A 1 292 ? -9.248 6.106 -15.230 1.00 95.81 292 LYS A C 1
ATOM 2212 O O . LYS A 1 292 ? -8.697 5.141 -15.759 1.00 95.81 292 LYS A O 1
ATOM 2217 N N . MET A 1 293 ? -9.166 7.335 -15.737 1.00 94.19 293 MET A N 1
ATOM 2218 C CA . MET A 1 293 ? -8.394 7.661 -16.940 1.00 94.19 293 MET A CA 1
ATOM 2219 C C . MET A 1 293 ? -6.895 7.410 -16.740 1.00 94.19 293 MET A C 1
ATOM 2221 O O . MET A 1 293 ? -6.256 6.794 -17.595 1.00 94.19 293 MET A O 1
ATOM 2225 N N . ALA A 1 294 ? -6.341 7.804 -15.591 1.00 93.06 294 ALA A N 1
ATOM 2226 C CA . ALA A 1 294 ? -4.951 7.530 -15.243 1.00 93.06 294 ALA A CA 1
ATOM 2227 C C . ALA A 1 294 ? -4.672 6.018 -15.141 1.00 93.06 294 ALA A C 1
ATOM 2229 O O . ALA A 1 294 ? -3.658 5.540 -15.651 1.00 93.06 294 ALA A O 1
ATOM 2230 N N . ALA A 1 295 ? -5.593 5.242 -14.563 1.00 95.81 295 ALA A N 1
ATOM 2231 C CA . ALA A 1 295 ? -5.479 3.787 -14.489 1.00 95.81 295 ALA A CA 1
ATOM 2232 C C . ALA A 1 295 ? -5.463 3.130 -15.882 1.00 95.81 295 ALA A C 1
ATOM 2234 O O . ALA A 1 295 ? -4.620 2.273 -16.154 1.00 95.81 295 ALA A O 1
ATOM 2235 N N . LEU A 1 296 ? -6.337 3.566 -16.796 1.00 96.19 296 LEU A N 1
ATOM 2236 C CA . LEU A 1 296 ? -6.346 3.099 -18.190 1.00 96.19 296 LEU A CA 1
ATOM 2237 C C . LEU A 1 296 ? -5.044 3.450 -18.924 1.00 96.19 296 LEU A C 1
ATOM 2239 O O . LEU A 1 296 ? -4.508 2.636 -19.679 1.00 96.19 296 LEU A O 1
ATOM 2243 N N . ALA A 1 297 ? -4.497 4.641 -18.685 1.00 94.56 297 ALA A N 1
ATOM 2244 C CA . ALA A 1 297 ? -3.217 5.032 -19.258 1.00 94.56 297 ALA A CA 1
ATOM 2245 C C . ALA A 1 297 ? -2.057 4.176 -18.711 1.00 94.56 297 ALA A C 1
ATOM 2247 O O . ALA A 1 297 ? -1.215 3.738 -19.496 1.00 94.56 297 ALA A O 1
ATOM 2248 N N . TYR A 1 298 ? -2.052 3.828 -17.418 1.00 95.12 298 T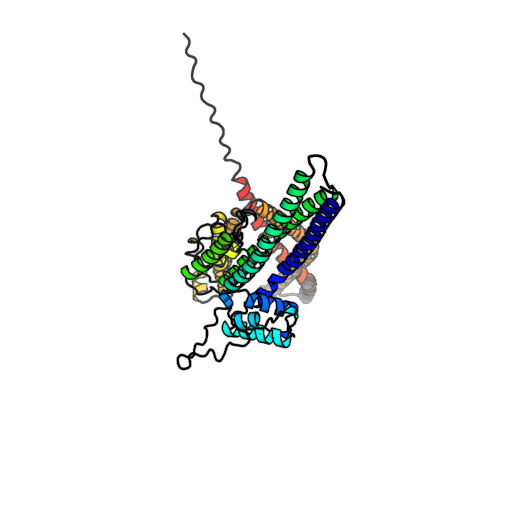YR A N 1
ATOM 2249 C CA . TYR A 1 298 ? -1.097 2.857 -16.870 1.00 95.12 298 TYR A CA 1
ATOM 2250 C C . TYR A 1 298 ? -1.208 1.474 -17.526 1.00 95.12 298 TYR A C 1
ATOM 2252 O O . TYR A 1 298 ? -0.179 0.898 -17.877 1.00 95.12 298 TYR A O 1
ATOM 2260 N N . GLN A 1 299 ? -2.421 0.973 -17.784 1.00 95.81 299 GLN A N 1
ATOM 2261 C CA . GLN A 1 299 ? -2.607 -0.289 -18.515 1.00 95.81 299 GLN A CA 1
ATOM 2262 C C . GLN A 1 299 ? -2.017 -0.241 -19.923 1.00 95.81 299 GLN A C 1
ATOM 2264 O O . GLN A 1 299 ? -1.393 -1.202 -20.376 1.00 95.81 299 GLN A O 1
ATOM 2269 N N . ASN A 1 300 ? -2.195 0.880 -20.620 1.00 95.44 300 ASN A N 1
ATOM 2270 C CA . ASN A 1 300 ? -1.611 1.072 -21.942 1.00 95.44 300 ASN A CA 1
ATOM 2271 C C . ASN A 1 300 ? -0.079 1.124 -21.877 1.00 95.44 300 ASN A C 1
ATOM 2273 O O . ASN A 1 300 ? 0.580 0.516 -22.718 1.00 95.44 300 ASN A O 1
ATOM 2277 N N . ILE A 1 301 ? 0.495 1.783 -20.865 1.00 93.62 301 ILE A N 1
ATOM 2278 C CA . ILE A 1 301 ? 1.947 1.794 -20.632 1.00 93.62 301 ILE A CA 1
ATOM 2279 C C . ILE A 1 301 ? 2.474 0.378 -20.402 1.00 93.62 301 ILE A C 1
ATOM 2281 O O . ILE A 1 301 ? 3.463 -0.004 -21.021 1.00 93.62 301 ILE A O 1
ATOM 2285 N N . ASP A 1 302 ? 1.826 -0.415 -19.550 1.00 94.56 302 ASP A N 1
ATOM 2286 C CA . ASP A 1 302 ? 2.291 -1.768 -19.241 1.00 94.56 302 ASP A CA 1
ATOM 2287 C C . ASP A 1 302 ? 2.165 -2.708 -20.461 1.00 94.56 302 ASP A C 1
ATOM 2289 O O . ASP A 1 302 ? 3.061 -3.519 -20.704 1.00 94.56 302 ASP A O 1
ATOM 2293 N N . LYS A 1 303 ? 1.140 -2.530 -21.312 1.00 95.44 303 LYS A N 1
ATOM 2294 C CA . LYS A 1 303 ? 1.055 -3.199 -22.627 1.00 95.44 303 LYS A CA 1
ATOM 2295 C C . LYS A 1 303 ? 2.212 -2.808 -23.549 1.00 95.44 303 LYS A C 1
ATOM 2297 O O . LYS A 1 303 ? 2.860 -3.687 -24.112 1.00 95.44 303 LYS A O 1
ATOM 2302 N N . MET A 1 304 ? 2.503 -1.512 -23.672 1.00 95.31 304 MET A N 1
ATOM 2303 C CA . MET A 1 304 ? 3.609 -1.020 -24.503 1.00 95.31 304 MET A CA 1
ATOM 2304 C C . MET A 1 304 ? 4.972 -1.511 -24.002 1.00 95.31 304 MET A C 1
ATOM 2306 O O . MET A 1 304 ? 5.826 -1.854 -24.815 1.00 95.31 304 MET A O 1
ATOM 2310 N N . LYS A 1 305 ? 5.172 -1.617 -22.682 1.00 93.88 305 LYS A N 1
ATOM 2311 C CA . LYS A 1 305 ? 6.378 -2.230 -22.100 1.00 93.88 305 LYS A CA 1
ATOM 2312 C C . LYS A 1 305 ? 6.503 -3.702 -22.475 1.00 93.88 305 LYS A C 1
ATOM 2314 O O . LYS A 1 305 ? 7.571 -4.125 -22.898 1.00 93.88 305 LYS A O 1
ATOM 2319 N N . ALA A 1 306 ? 5.414 -4.465 -22.380 1.00 94.31 306 ALA A N 1
ATOM 2320 C CA . ALA A 1 306 ? 5.419 -5.870 -22.777 1.00 94.31 306 ALA A CA 1
ATOM 2321 C C . ALA A 1 306 ? 5.726 -6.048 -24.277 1.00 94.31 306 ALA A C 1
ATOM 2323 O O . ALA A 1 306 ? 6.432 -6.981 -24.655 1.00 94.31 306 ALA A O 1
ATOM 2324 N N . GLU A 1 307 ? 5.230 -5.158 -25.143 1.00 94.38 307 GLU A N 1
ATOM 2325 C CA . GLU A 1 307 ? 5.601 -5.129 -26.566 1.00 94.38 307 GLU A CA 1
ATOM 2326 C C . GLU A 1 307 ? 7.073 -4.760 -26.770 1.00 94.38 307 GLU A C 1
ATOM 2328 O O . GLU A 1 307 ? 7.775 -5.422 -27.532 1.00 94.38 307 GLU A O 1
ATOM 2333 N N . PHE A 1 308 ? 7.564 -3.754 -26.048 1.00 92.62 308 PHE A N 1
ATOM 2334 C CA . PHE A 1 308 ? 8.964 -3.347 -26.085 1.00 92.62 308 PHE A CA 1
ATOM 2335 C C . PHE A 1 308 ? 9.901 -4.493 -25.670 1.00 92.62 308 PHE A C 1
ATOM 2337 O O . PHE A 1 308 ? 10.914 -4.735 -26.326 1.00 92.62 308 PHE A O 1
ATOM 2344 N N . ASP A 1 309 ? 9.548 -5.248 -24.627 1.00 92.62 309 ASP A N 1
ATOM 2345 C CA . ASP A 1 309 ? 10.320 -6.408 -24.177 1.00 92.62 309 ASP A CA 1
ATOM 2346 C C . ASP A 1 309 ? 10.340 -7.535 -25.219 1.00 92.62 309 ASP A C 1
ATOM 2348 O O . ASP A 1 309 ? 11.384 -8.157 -25.421 1.00 92.62 309 ASP A O 1
ATOM 2352 N N . LYS A 1 310 ? 9.245 -7.751 -25.962 1.00 93.38 310 LYS A N 1
ATOM 2353 C CA . LYS A 1 310 ? 9.232 -8.686 -27.104 1.00 93.38 310 LYS A CA 1
ATOM 2354 C C . LYS A 1 310 ? 10.193 -8.253 -28.216 1.00 93.38 310 LYS A C 1
ATOM 2356 O O . LYS A 1 310 ? 10.834 -9.102 -28.827 1.00 93.38 310 LYS A O 1
ATOM 2361 N N . LEU A 1 311 ? 10.364 -6.948 -28.443 1.00 92.19 311 LEU A N 1
ATOM 2362 C CA . LEU A 1 311 ? 11.311 -6.426 -29.441 1.00 92.19 311 LEU A CA 1
ATOM 2363 C C . LEU A 1 311 ? 12.787 -6.583 -29.045 1.00 92.19 311 LEU A C 1
ATOM 2365 O O . LEU A 1 311 ? 13.656 -6.376 -29.893 1.00 92.19 311 LEU A O 1
ATOM 2369 N N . LYS A 1 312 ? 13.102 -6.957 -27.797 1.00 91.31 312 LYS A N 1
ATOM 2370 C CA . LYS A 1 312 ? 14.476 -7.332 -27.412 1.00 91.31 312 LYS A CA 1
ATOM 2371 C C . LYS A 1 312 ? 14.897 -8.649 -28.065 1.00 91.31 312 LYS A C 1
ATOM 2373 O O . LYS A 1 312 ? 16.051 -8.781 -28.452 1.00 91.31 312 LYS A O 1
ATOM 2378 N N . ASN A 1 313 ? 13.950 -9.572 -28.249 1.00 93.94 313 ASN A N 1
ATOM 2379 C CA . ASN A 1 313 ? 14.146 -10.864 -28.908 1.00 93.94 313 ASN A CA 1
ATOM 2380 C C . ASN A 1 313 ? 13.050 -11.084 -29.968 1.00 93.94 313 ASN A C 1
ATOM 2382 O O . ASN A 1 313 ? 12.160 -11.915 -29.774 1.00 93.94 313 ASN A O 1
ATOM 2386 N N . PRO A 1 314 ? 13.073 -10.322 -31.077 1.00 92.75 314 PRO A N 1
ATOM 2387 C CA . PRO A 1 314 ? 11.942 -10.251 -31.990 1.00 92.75 314 PRO A CA 1
ATOM 2388 C C . PRO A 1 314 ? 11.822 -11.519 -32.836 1.00 92.75 314 PRO A C 1
ATOM 2390 O O . PRO A 1 314 ? 12.803 -11.979 -33.437 1.00 92.75 314 PRO A O 1
ATOM 2393 N N . SER A 1 315 ? 10.597 -12.036 -32.955 1.00 93.81 315 SER A N 1
ATOM 2394 C CA . SER A 1 315 ? 10.278 -13.092 -33.918 1.00 93.81 315 SER A CA 1
ATOM 2395 C C . SER A 1 315 ? 10.423 -12.586 -35.361 1.00 93.81 315 SER A C 1
ATOM 2397 O O . SER A 1 315 ? 10.507 -11.381 -35.617 1.00 93.81 315 SER A O 1
ATOM 2399 N N . ILE A 1 316 ? 10.417 -13.496 -36.342 1.00 92.25 316 ILE A N 1
ATOM 2400 C CA . ILE A 1 316 ? 10.430 -13.122 -37.771 1.00 92.25 316 ILE A CA 1
ATOM 2401 C C . ILE A 1 316 ? 9.253 -12.187 -38.098 1.00 92.25 316 ILE A C 1
ATOM 2403 O O . ILE A 1 316 ? 9.425 -11.203 -38.816 1.00 92.25 316 ILE A O 1
ATOM 2407 N N . LEU A 1 317 ? 8.074 -12.442 -37.520 1.00 91.12 317 LEU A N 1
ATOM 2408 C CA . LEU A 1 317 ? 6.893 -11.600 -37.717 1.00 91.12 317 LEU A CA 1
ATOM 2409 C C . LEU A 1 317 ? 7.065 -10.203 -37.109 1.00 91.12 317 LEU A C 1
ATOM 2411 O O . LEU A 1 317 ? 6.657 -9.221 -37.729 1.00 91.12 317 LEU A O 1
ATOM 2415 N N . ASP A 1 318 ? 7.695 -10.094 -35.937 1.00 90.38 318 ASP A N 1
ATOM 2416 C CA . ASP A 1 318 ? 7.971 -8.795 -35.309 1.00 90.38 318 ASP A CA 1
ATOM 2417 C C . ASP A 1 318 ? 8.954 -7.976 -36.150 1.00 90.38 318 ASP A C 1
ATOM 2419 O O . ASP A 1 318 ? 8.748 -6.780 -36.361 1.00 90.38 318 ASP A O 1
ATOM 2423 N N . ARG A 1 319 ? 9.975 -8.635 -36.718 1.00 86.69 319 ARG A N 1
ATOM 2424 C CA . ARG A 1 319 ? 10.923 -8.008 -37.651 1.00 86.69 319 ARG A CA 1
ATOM 2425 C C . ARG A 1 319 ? 10.207 -7.454 -38.877 1.00 86.69 319 ARG A C 1
ATOM 2427 O O . ARG A 1 319 ? 10.413 -6.289 -39.197 1.00 86.69 319 ARG A O 1
ATOM 2434 N N . ILE A 1 320 ? 9.319 -8.227 -39.503 1.00 89.88 320 ILE A N 1
ATOM 2435 C CA . ILE A 1 320 ? 8.546 -7.772 -40.671 1.00 89.88 320 ILE A CA 1
ATOM 2436 C C . ILE A 1 320 ? 7.660 -6.571 -40.314 1.00 89.88 320 ILE A C 1
ATOM 2438 O O . ILE A 1 320 ? 7.702 -5.556 -41.006 1.00 89.88 320 ILE A O 1
ATOM 2442 N N . LYS A 1 321 ? 6.903 -6.640 -39.211 1.00 89.19 321 LYS A N 1
ATOM 2443 C CA . LYS A 1 321 ? 6.049 -5.524 -38.759 1.00 89.19 321 LYS A CA 1
ATOM 2444 C C . LYS A 1 321 ? 6.855 -4.260 -38.458 1.00 89.19 321 LYS A C 1
ATOM 2446 O O . LYS A 1 321 ? 6.394 -3.157 -38.740 1.00 89.19 321 LYS A O 1
ATOM 2451 N N . SER A 1 322 ? 8.065 -4.415 -37.921 1.00 90.12 322 SER A N 1
ATOM 2452 C CA . SER A 1 322 ? 8.927 -3.289 -37.559 1.00 90.12 322 SER A CA 1
ATOM 2453 C C . SER A 1 322 ? 9.457 -2.499 -38.758 1.00 90.12 322 SER A C 1
ATOM 2455 O O . SER A 1 322 ? 9.788 -1.328 -38.599 1.00 90.12 322 SER A O 1
ATOM 2457 N N . ILE A 1 323 ? 9.483 -3.075 -39.969 1.00 88.50 323 ILE A N 1
ATOM 2458 C CA . ILE A 1 323 ? 9.967 -2.390 -41.184 1.00 88.50 323 ILE A CA 1
ATOM 2459 C C . ILE A 1 323 ? 9.195 -1.085 -41.432 1.00 88.50 323 ILE A C 1
ATOM 2461 O O . ILE A 1 323 ? 9.803 -0.077 -41.780 1.00 88.50 323 ILE A O 1
ATOM 2465 N N . ILE A 1 324 ? 7.885 -1.066 -41.157 1.00 89.69 324 ILE A N 1
ATOM 2466 C CA . ILE A 1 324 ? 7.021 0.123 -41.297 1.00 89.69 324 ILE A CA 1
ATOM 2467 C C . ILE A 1 324 ? 7.494 1.280 -40.400 1.00 89.69 324 ILE A C 1
ATOM 2469 O O . ILE A 1 324 ? 7.264 2.448 -40.701 1.00 89.69 324 ILE A O 1
ATOM 2473 N N . HIS A 1 325 ? 8.177 0.964 -39.302 1.00 90.38 325 HIS A N 1
ATOM 2474 C CA . HIS A 1 325 ? 8.701 1.931 -38.347 1.00 90.38 325 HIS A CA 1
ATOM 2475 C C . HIS A 1 325 ? 10.201 2.192 -38.516 1.00 90.38 325 HIS A C 1
ATOM 2477 O O . HIS A 1 325 ? 10.800 2.756 -37.613 1.00 90.38 325 HIS A O 1
ATOM 2483 N N . GLY A 1 326 ? 10.819 1.801 -39.636 1.00 91.81 326 GLY A N 1
ATOM 2484 C CA . GLY A 1 326 ? 12.269 1.929 -39.821 1.00 91.81 326 GLY A CA 1
ATOM 2485 C C . GLY A 1 326 ? 13.069 0.790 -39.178 1.00 91.81 326 GLY A C 1
ATOM 2486 O O . GLY A 1 326 ? 14.219 0.973 -38.791 1.00 91.81 326 GLY A O 1
ATOM 2487 N N . GLY A 1 327 ? 12.464 -0.393 -39.048 1.00 93.38 327 GLY A N 1
ATOM 2488 C CA . GLY A 1 327 ? 13.071 -1.573 -38.433 1.00 93.38 327 GLY A CA 1
ATOM 2489 C C . GLY A 1 327 ? 12.829 -1.663 -36.923 1.00 93.38 327 GLY A C 1
ATOM 2490 O O . GLY A 1 327 ? 12.045 -0.910 -36.346 1.00 93.38 327 GLY A O 1
ATOM 2491 N N . ILE A 1 328 ? 13.496 -2.622 -36.272 1.00 88.56 328 ILE A N 1
ATOM 2492 C CA . ILE A 1 328 ? 13.301 -2.924 -34.842 1.00 88.56 328 ILE A CA 1
ATOM 2493 C C . ILE A 1 328 ? 13.610 -1.709 -33.963 1.00 88.56 328 ILE A C 1
ATOM 2495 O O . ILE A 1 328 ? 12.851 -1.422 -33.040 1.00 88.56 328 ILE A O 1
ATOM 2499 N N . GLU A 1 329 ? 14.684 -0.979 -34.264 1.00 89.06 329 GLU A N 1
ATOM 2500 C CA . GLU A 1 329 ? 15.078 0.193 -33.477 1.00 89.06 329 GLU A CA 1
ATOM 2501 C C . GLU A 1 329 ? 14.080 1.345 -33.620 1.00 89.06 329 GLU A C 1
ATOM 2503 O O . GLU A 1 329 ? 13.658 1.912 -32.614 1.00 89.06 329 GLU A O 1
ATOM 2508 N N . GLY A 1 330 ? 13.586 1.622 -34.829 1.00 89.38 330 GLY A N 1
ATOM 2509 C CA . GLY A 1 330 ? 12.553 2.642 -35.005 1.00 89.38 330 GLY A CA 1
ATOM 2510 C C . GLY A 1 330 ? 11.196 2.242 -34.398 1.00 89.38 330 GLY A C 1
ATOM 2511 O O . GLY A 1 330 ? 10.479 3.085 -33.854 1.00 89.38 330 GLY A O 1
ATOM 2512 N N . ALA A 1 331 ? 10.862 0.944 -34.365 1.00 89.50 331 ALA A N 1
ATOM 2513 C CA . ALA A 1 331 ? 9.705 0.441 -33.619 1.00 89.50 331 ALA A CA 1
ATOM 2514 C C . ALA A 1 331 ? 9.862 0.625 -32.095 1.00 89.50 331 ALA A C 1
ATOM 2516 O O . ALA A 1 331 ? 8.918 1.072 -31.436 1.00 89.50 331 ALA A O 1
ATOM 2517 N N . LYS A 1 332 ? 11.049 0.336 -31.541 1.00 89.69 332 LYS A N 1
ATOM 2518 C CA . LYS A 1 332 ? 11.379 0.601 -30.130 1.00 89.69 332 LYS A CA 1
ATOM 2519 C C . LYS A 1 332 ? 11.272 2.090 -29.807 1.00 89.69 332 LYS A C 1
ATOM 2521 O O . LYS A 1 332 ? 10.623 2.444 -28.827 1.00 89.69 332 LYS A O 1
ATOM 2526 N N . GLU A 1 333 ? 11.843 2.960 -30.639 1.00 88.50 333 GLU A N 1
ATOM 2527 C CA . GLU A 1 333 ? 11.788 4.414 -30.451 1.00 88.50 333 GLU A CA 1
ATOM 2528 C C . GLU A 1 333 ? 10.342 4.936 -30.458 1.00 88.50 333 GLU A C 1
ATOM 2530 O O . GLU A 1 333 ? 9.952 5.723 -29.592 1.00 88.50 333 GLU A O 1
ATOM 2535 N N . ASN A 1 334 ? 9.515 4.461 -31.395 1.00 89.88 334 ASN A N 1
ATOM 2536 C CA . ASN A 1 334 ? 8.095 4.807 -31.462 1.00 89.88 334 ASN A CA 1
ATOM 2537 C C . ASN A 1 334 ? 7.336 4.384 -30.190 1.00 89.88 334 ASN A C 1
ATOM 2539 O O . ASN A 1 334 ? 6.574 5.176 -29.632 1.00 89.88 334 ASN A O 1
ATOM 2543 N N . LEU A 1 335 ? 7.560 3.160 -29.696 1.00 90.94 335 LEU A N 1
ATOM 2544 C CA . LEU A 1 335 ? 6.960 2.694 -28.440 1.00 90.94 335 LEU A CA 1
ATOM 2545 C C . LEU A 1 335 ? 7.413 3.535 -27.246 1.00 90.94 335 LEU A C 1
ATOM 2547 O O . LEU A 1 335 ? 6.577 3.907 -26.425 1.00 90.94 335 LEU A O 1
ATOM 2551 N N . THR A 1 336 ? 8.697 3.889 -27.169 1.00 87.88 336 THR A N 1
ATOM 2552 C CA . THR A 1 336 ? 9.222 4.784 -26.129 1.00 87.88 336 THR A CA 1
ATOM 2553 C C . THR A 1 336 ? 8.502 6.130 -26.145 1.00 87.88 336 THR A C 1
ATOM 2555 O O . THR A 1 336 ? 7.956 6.535 -25.120 1.00 87.88 336 THR A O 1
ATOM 2558 N N . LYS A 1 337 ? 8.374 6.768 -27.318 1.00 87.31 337 LYS A N 1
ATOM 2559 C CA . LYS A 1 337 ? 7.635 8.035 -27.467 1.00 87.31 337 LYS A CA 1
ATOM 2560 C C . LYS A 1 337 ? 6.178 7.916 -27.010 1.00 87.31 337 LYS A C 1
ATOM 2562 O O . LYS A 1 337 ? 5.690 8.787 -26.294 1.00 87.31 337 LYS A O 1
ATOM 2567 N N . LYS A 1 338 ? 5.480 6.834 -27.378 1.00 90.25 338 LYS A N 1
ATOM 2568 C CA . LYS A 1 338 ? 4.089 6.595 -26.948 1.00 90.25 338 LYS A CA 1
ATOM 2569 C C . LYS A 1 338 ? 3.971 6.352 -25.442 1.00 90.25 338 LYS A C 1
ATOM 2571 O O . LYS A 1 338 ? 3.040 6.861 -24.822 1.00 90.25 338 LYS A O 1
ATOM 2576 N N . MET A 1 339 ? 4.900 5.603 -24.846 1.00 91.06 339 MET A N 1
ATOM 2577 C CA . MET A 1 339 ? 4.945 5.400 -23.396 1.00 91.06 339 MET A CA 1
ATOM 2578 C C . MET A 1 339 ? 5.172 6.713 -22.660 1.00 91.06 339 MET A C 1
ATOM 2580 O O . MET A 1 339 ? 4.493 6.971 -21.670 1.00 91.06 339 MET A O 1
ATOM 2584 N N . ASP A 1 340 ? 6.095 7.544 -23.135 1.00 85.75 340 ASP A N 1
ATOM 2585 C CA . ASP A 1 340 ? 6.381 8.838 -22.522 1.00 85.75 340 ASP A CA 1
ATOM 2586 C C . ASP A 1 340 ? 5.187 9.786 -22.650 1.00 85.75 340 ASP A C 1
ATOM 2588 O O . ASP A 1 340 ? 4.788 10.395 -21.659 1.00 85.75 340 ASP A O 1
ATOM 2592 N N . GLN A 1 341 ? 4.521 9.812 -23.808 1.00 87.31 341 GLN A N 1
ATOM 2593 C CA . GLN A 1 341 ? 3.270 10.551 -23.974 1.00 87.31 341 GLN A CA 1
ATOM 2594 C C . GLN A 1 341 ? 2.181 10.068 -23.002 1.00 87.31 341 GLN A C 1
ATOM 2596 O O . GLN A 1 341 ? 1.565 10.885 -22.322 1.00 87.31 341 GLN A O 1
ATOM 2601 N N . ALA A 1 342 ? 1.980 8.755 -22.865 1.00 87.69 342 ALA A N 1
ATOM 2602 C CA . ALA A 1 342 ? 0.990 8.206 -21.939 1.00 87.69 342 ALA A CA 1
ATOM 2603 C C . ALA A 1 342 ? 1.323 8.515 -20.468 1.00 87.69 342 ALA A C 1
ATOM 2605 O O . ALA A 1 342 ? 0.424 8.838 -19.695 1.00 87.69 342 ALA A O 1
ATOM 2606 N N . LYS A 1 343 ? 2.605 8.474 -20.068 1.00 87.06 343 LYS A N 1
ATOM 2607 C CA . LYS A 1 343 ? 3.039 8.904 -18.722 1.00 87.06 343 LYS A CA 1
ATOM 2608 C C . LYS A 1 343 ? 2.729 10.380 -18.499 1.00 87.06 343 LYS A C 1
ATOM 2610 O O . LYS A 1 343 ? 2.299 10.760 -17.415 1.00 87.06 343 LYS A O 1
ATOM 2615 N N . MET A 1 344 ? 2.939 11.206 -19.519 1.00 82.50 344 MET A N 1
ATOM 2616 C CA . MET A 1 344 ? 2.612 12.625 -19.464 1.00 82.50 344 MET A CA 1
ATOM 2617 C C . MET A 1 344 ? 1.109 12.861 -19.341 1.00 82.50 344 MET A C 1
ATOM 2619 O O . MET A 1 344 ? 0.699 13.727 -18.574 1.00 82.50 344 MET A O 1
ATOM 2623 N N . ASP A 1 345 ? 0.284 12.077 -20.029 1.00 85.19 345 ASP A N 1
ATOM 2624 C CA . ASP A 1 345 ? -1.170 12.168 -19.901 1.00 85.19 345 ASP A CA 1
ATOM 2625 C C . ASP A 1 345 ? -1.651 11.721 -18.514 1.00 85.19 345 ASP A C 1
ATOM 2627 O O . ASP A 1 345 ? -2.503 12.390 -17.936 1.00 85.19 345 ASP A O 1
ATOM 2631 N N . VAL A 1 346 ? -1.043 10.685 -17.920 1.00 86.56 346 VAL A N 1
ATOM 2632 C CA . VAL A 1 346 ? -1.271 10.338 -16.504 1.00 86.56 346 VAL A CA 1
ATOM 2633 C C . VAL A 1 346 ? -0.934 11.520 -15.603 1.00 86.56 346 VAL A C 1
ATOM 2635 O O . VAL A 1 346 ? -1.748 11.892 -14.768 1.00 86.56 346 VAL A O 1
ATOM 2638 N N . LEU A 1 347 ? 0.237 12.138 -15.782 1.00 82.75 347 LEU A N 1
ATOM 2639 C CA . LEU A 1 347 ? 0.667 13.257 -14.944 1.00 82.75 347 LEU A CA 1
ATOM 2640 C C . LEU A 1 347 ? -0.305 14.439 -15.009 1.00 82.75 347 LEU A C 1
ATOM 2642 O O . LEU A 1 347 ? -0.580 15.024 -13.973 1.00 82.75 347 LEU A O 1
ATOM 2646 N N . LYS A 1 348 ? -0.866 14.762 -16.180 1.00 83.44 348 LYS A N 1
ATOM 2647 C CA . LYS A 1 348 ? -1.890 15.821 -16.308 1.00 83.44 348 LYS A CA 1
ATOM 2648 C C . LYS A 1 348 ? -3.168 15.521 -15.526 1.00 83.44 348 LYS A C 1
ATOM 2650 O O . LYS A 1 348 ? -3.858 16.447 -15.123 1.00 83.44 348 LYS A O 1
ATOM 2655 N N . LEU A 1 349 ? -3.508 14.241 -15.387 1.00 83.94 349 LEU A N 1
ATOM 2656 C CA . LEU A 1 349 ? -4.698 13.780 -14.672 1.00 83.94 349 LEU A CA 1
ATOM 2657 C C . LEU A 1 349 ? -4.461 13.666 -13.160 1.00 83.94 349 LEU A C 1
ATOM 2659 O O . LEU A 1 349 ? -5.420 13.543 -12.402 1.00 83.94 349 LEU A O 1
ATOM 2663 N N . MET A 1 350 ? -3.199 13.662 -12.724 1.00 77.81 350 MET A N 1
ATOM 2664 C CA . MET A 1 350 ? -2.826 13.644 -11.313 1.00 77.81 350 MET A CA 1
ATOM 2665 C C . MET A 1 350 ? -2.830 15.061 -10.725 1.00 77.81 350 MET A C 1
ATOM 2667 O O . MET A 1 350 ? -2.692 16.046 -11.445 1.00 77.81 350 MET A O 1
ATOM 2671 N N . ASP A 1 351 ? -2.964 15.145 -9.397 1.00 79.19 351 ASP A N 1
ATOM 2672 C CA . ASP A 1 351 ? -2.957 16.394 -8.626 1.00 79.19 351 ASP A CA 1
ATOM 2673 C C . ASP A 1 351 ? -1.819 17.345 -9.077 1.00 79.19 351 ASP A C 1
ATOM 2675 O O . ASP A 1 351 ? -0.641 16.957 -9.024 1.00 79.19 351 ASP A O 1
ATOM 2679 N N . PRO A 1 352 ? -2.131 18.593 -9.486 1.00 77.06 352 PRO A N 1
ATOM 2680 C CA . PRO A 1 352 ? -1.143 19.596 -9.880 1.00 77.06 352 PRO A CA 1
ATOM 2681 C C . PRO A 1 352 ? 0.006 19.784 -8.876 1.00 77.06 352 PRO A C 1
ATOM 2683 O O . PRO A 1 352 ? 1.145 20.032 -9.282 1.00 77.06 352 PRO A O 1
ATOM 2686 N N . ALA A 1 353 ? -0.250 19.628 -7.572 1.00 75.25 353 ALA A N 1
ATOM 2687 C CA . ALA A 1 353 ? 0.778 19.741 -6.537 1.00 75.25 353 ALA A CA 1
ATOM 2688 C C . ALA A 1 353 ? 1.826 18.616 -6.629 1.00 75.25 353 ALA A C 1
ATOM 2690 O O . ALA A 1 353 ? 3.032 18.847 -6.462 1.00 75.25 353 ALA A O 1
ATOM 2691 N N . LEU A 1 354 ? 1.388 17.397 -6.955 1.00 74.62 354 LEU A N 1
ATOM 2692 C CA . LEU A 1 354 ? 2.279 16.260 -7.172 1.00 74.62 354 LEU A CA 1
ATOM 2693 C C . LEU A 1 354 ? 3.089 16.441 -8.461 1.00 74.62 354 LEU A C 1
ATOM 2695 O O . LEU A 1 354 ? 4.296 16.180 -8.477 1.00 74.62 354 LEU A O 1
ATOM 2699 N N . VAL A 1 355 ? 2.453 16.949 -9.522 1.00 76.62 355 VAL A N 1
ATOM 2700 C CA . VAL A 1 355 ? 3.131 17.273 -10.786 1.00 76.62 355 VAL A CA 1
ATOM 2701 C C . VAL A 1 355 ? 4.258 18.276 -10.552 1.00 76.62 355 VAL A C 1
ATOM 2703 O O . VAL A 1 355 ? 5.375 18.064 -11.033 1.00 76.62 355 VAL A O 1
ATOM 2706 N N . GLU A 1 356 ? 4.008 19.328 -9.773 1.00 80.25 356 GLU A N 1
ATOM 2707 C CA . GLU A 1 356 ? 5.022 20.330 -9.440 1.00 80.25 356 GLU A CA 1
ATOM 2708 C C . GLU A 1 356 ? 6.160 19.745 -8.592 1.00 80.25 356 GLU A C 1
ATOM 2710 O O . GLU A 1 356 ? 7.334 20.023 -8.846 1.00 80.25 356 GLU A O 1
ATOM 2715 N N . THR A 1 357 ? 5.844 18.864 -7.641 1.00 79.44 357 THR A N 1
ATOM 2716 C CA . THR A 1 357 ? 6.853 18.172 -6.823 1.00 79.44 357 THR A CA 1
ATOM 2717 C C . THR A 1 357 ? 7.777 17.310 -7.687 1.00 79.44 357 THR A C 1
ATOM 2719 O O . THR A 1 357 ? 9.000 17.448 -7.618 1.00 79.44 357 THR A O 1
ATOM 2722 N N . MET A 1 358 ? 7.214 16.495 -8.585 1.00 76.88 358 MET A N 1
ATOM 2723 C CA . MET A 1 358 ? 8.011 15.707 -9.532 1.00 76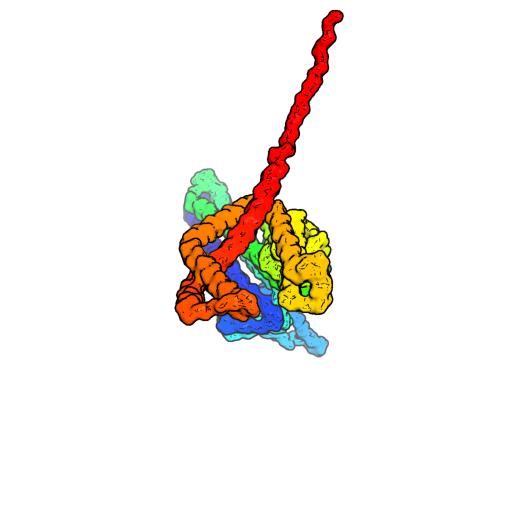.88 358 MET A CA 1
ATOM 2724 C C . MET A 1 358 ? 8.815 16.596 -10.490 1.00 76.88 358 MET A C 1
ATOM 2726 O O . MET A 1 358 ? 9.901 16.215 -10.919 1.00 76.88 358 MET A O 1
ATOM 2730 N N . ARG A 1 359 ? 8.300 17.781 -10.845 1.00 82.69 359 ARG A N 1
ATOM 2731 C CA . ARG A 1 359 ? 9.004 18.719 -11.731 1.00 82.69 359 ARG A CA 1
ATOM 2732 C C . ARG A 1 359 ? 10.261 19.238 -11.046 1.00 82.69 359 ARG A C 1
ATOM 2734 O O . ARG A 1 359 ? 11.332 19.188 -11.640 1.00 82.69 359 ARG A O 1
ATOM 2741 N N . LYS A 1 360 ? 10.135 19.678 -9.791 1.00 87.06 360 LYS A N 1
ATOM 2742 C CA . LYS A 1 360 ? 11.264 20.132 -8.967 1.00 87.06 360 LYS A CA 1
ATOM 2743 C C . LYS A 1 360 ? 12.311 19.034 -8.788 1.00 87.06 360 LYS A C 1
ATOM 2745 O O . LYS A 1 360 ? 13.497 19.313 -8.923 1.00 87.06 360 LYS A O 1
ATOM 2750 N N . GLN A 1 361 ? 11.879 17.795 -8.548 1.00 83.69 361 GLN A N 1
ATOM 2751 C CA . GLN A 1 361 ? 12.792 16.658 -8.432 1.00 83.69 361 GLN A CA 1
ATOM 2752 C C . GLN A 1 361 ? 13.550 16.394 -9.740 1.00 83.69 361 GLN A C 1
ATOM 2754 O O . GLN A 1 361 ? 14.770 16.285 -9.710 1.00 83.69 361 GLN A O 1
ATOM 2759 N N . ASN A 1 362 ? 12.859 16.372 -10.886 1.00 84.00 362 ASN A N 1
ATOM 2760 C CA . ASN A 1 362 ? 13.511 16.190 -12.185 1.00 84.00 362 ASN A CA 1
ATOM 2761 C C . ASN A 1 362 ? 14.504 17.316 -12.494 1.00 84.00 362 ASN A C 1
ATOM 2763 O O . ASN A 1 362 ? 15.592 17.039 -12.981 1.00 84.00 362 ASN A O 1
ATOM 2767 N N . LEU A 1 363 ? 14.153 18.574 -12.205 1.00 88.75 363 LEU A N 1
ATOM 2768 C CA . LEU A 1 363 ? 15.059 19.711 -12.399 1.00 88.75 363 LEU A CA 1
ATOM 2769 C C . LEU A 1 363 ? 16.316 19.590 -11.536 1.00 88.75 363 LEU A C 1
ATOM 2771 O O . LEU A 1 363 ? 17.410 19.825 -12.036 1.00 88.75 363 LEU A O 1
ATOM 2775 N N . LYS A 1 364 ? 16.167 19.163 -10.278 1.00 92.31 364 LYS A N 1
ATOM 2776 C CA . LYS A 1 364 ? 17.305 18.889 -9.400 1.00 92.31 364 LYS A CA 1
ATOM 2777 C C . LYS A 1 364 ? 18.191 17.769 -9.954 1.00 92.31 364 LYS A C 1
ATOM 2779 O O . LYS A 1 364 ? 19.396 17.943 -10.028 1.00 92.31 364 LYS A O 1
ATOM 2784 N N . SER A 1 365 ? 17.607 16.655 -10.401 1.00 88.38 365 SER A N 1
ATOM 2785 C CA . SER A 1 365 ? 18.374 15.555 -11.004 1.00 88.38 365 SER A CA 1
ATOM 2786 C C . SER A 1 365 ? 19.100 15.971 -12.284 1.00 88.38 365 SER A C 1
ATOM 2788 O O . SER A 1 365 ? 20.216 15.520 -12.516 1.00 88.38 365 SER A O 1
ATOM 2790 N N . ILE A 1 366 ? 18.497 16.839 -13.106 1.00 89.44 366 ILE A N 1
ATOM 2791 C CA . ILE A 1 366 ? 19.169 17.414 -14.280 1.00 89.44 366 ILE A CA 1
ATOM 2792 C C . ILE A 1 366 ? 20.390 18.230 -13.841 1.00 89.44 366 ILE A C 1
ATOM 2794 O O . ILE A 1 366 ? 21.459 18.030 -14.407 1.00 89.44 366 ILE A O 1
ATOM 2798 N N . ASP A 1 367 ? 20.246 19.102 -12.841 1.00 93.44 367 ASP A N 1
ATOM 2799 C CA . ASP A 1 367 ? 21.347 19.923 -12.318 1.00 93.44 367 ASP A CA 1
ATOM 2800 C C . ASP A 1 367 ? 22.488 19.055 -11.758 1.00 93.44 367 ASP A C 1
ATOM 2802 O O . ASP A 1 367 ? 23.645 19.209 -12.151 1.00 93.44 367 ASP A O 1
ATOM 2806 N N . ASP A 1 368 ? 22.153 18.054 -10.937 1.00 92.56 368 ASP A N 1
ATOM 2807 C CA . ASP A 1 368 ? 23.112 17.100 -10.369 1.00 92.56 368 ASP A CA 1
ATOM 2808 C C . ASP A 1 368 ? 23.883 16.339 -11.474 1.00 92.56 368 ASP A C 1
ATOM 2810 O O . ASP A 1 368 ? 25.111 16.221 -11.420 1.00 92.56 368 ASP A O 1
ATOM 2814 N N . LEU A 1 369 ? 23.186 15.855 -12.512 1.00 90.25 369 LEU A N 1
ATOM 2815 C CA . LEU A 1 369 ? 23.811 15.164 -13.649 1.00 90.25 369 LEU A CA 1
ATOM 2816 C C . LEU A 1 369 ? 24.675 16.106 -14.499 1.00 90.25 369 LEU A C 1
ATOM 2818 O O . LEU A 1 369 ? 25.736 15.696 -14.968 1.00 90.25 369 LEU A O 1
ATOM 2822 N N . GLN A 1 370 ? 24.257 17.360 -14.693 1.00 92.31 370 GLN A N 1
ATOM 2823 C CA . GLN A 1 370 ? 25.038 18.356 -15.433 1.00 92.31 370 GLN A CA 1
ATOM 2824 C C . GLN A 1 370 ? 26.326 18.731 -14.691 1.00 92.31 370 GLN A C 1
ATOM 2826 O O . GLN A 1 370 ? 27.383 18.831 -15.317 1.00 92.31 370 GLN A O 1
ATOM 2831 N N . ASN A 1 371 ? 26.268 18.865 -13.364 1.00 93.81 371 ASN A N 1
ATOM 2832 C CA . ASN A 1 371 ? 27.453 19.078 -12.533 1.00 93.81 371 ASN A CA 1
ATOM 2833 C C . ASN A 1 371 ? 28.434 17.903 -12.669 1.00 93.81 371 ASN A C 1
ATOM 2835 O O . ASN A 1 371 ? 29.618 18.110 -12.941 1.00 93.81 371 ASN A O 1
ATOM 2839 N N . ARG A 1 372 ? 27.924 16.667 -12.610 1.00 90.88 372 ARG A N 1
ATOM 2840 C CA . ARG A 1 372 ? 28.723 15.449 -12.812 1.00 90.88 372 ARG A CA 1
ATOM 2841 C C . ARG A 1 372 ? 29.330 15.358 -14.216 1.00 90.88 372 ARG A C 1
ATOM 2843 O O . ARG A 1 372 ? 30.486 14.974 -14.367 1.00 90.88 372 ARG A O 1
ATOM 2850 N N . GLN A 1 373 ? 28.603 15.764 -15.258 1.00 92.81 373 GLN A N 1
ATOM 2851 C CA . GLN A 1 373 ? 29.171 15.886 -16.607 1.00 92.81 373 GLN A CA 1
ATOM 2852 C C . GLN A 1 373 ? 30.321 16.897 -16.664 1.00 92.81 373 GLN A C 1
ATOM 2854 O O . GLN A 1 373 ? 31.294 16.665 -17.381 1.00 92.81 373 GLN A O 1
ATOM 2859 N N . GLY A 1 374 ? 30.237 17.993 -15.904 1.00 92.56 374 GLY A N 1
ATOM 2860 C CA . GLY A 1 374 ? 31.322 18.966 -15.773 1.00 92.56 374 GLY A CA 1
ATOM 2861 C C . GLY A 1 374 ? 32.621 18.336 -15.262 1.00 92.56 374 GLY A C 1
ATOM 2862 O O . GLY A 1 374 ? 33.692 18.620 -15.800 1.00 92.56 374 GLY A O 1
ATOM 2863 N N . GLU A 1 375 ? 32.525 17.427 -14.291 1.00 93.75 375 GLU A N 1
ATOM 2864 C CA . GLU A 1 375 ? 33.668 16.685 -13.740 1.00 93.75 375 GLU A CA 1
ATOM 2865 C C . GLU A 1 375 ? 34.267 15.701 -14.762 1.00 93.75 375 GLU A C 1
ATOM 2867 O O . GLU A 1 375 ? 35.490 15.588 -14.894 1.00 93.75 375 GLU A O 1
ATOM 2872 N N . LEU A 1 376 ? 33.412 15.030 -15.542 1.00 94.25 376 LEU A N 1
ATOM 2873 C CA . LEU A 1 376 ? 33.810 14.030 -16.542 1.00 94.25 376 LEU A CA 1
ATOM 2874 C C . LEU A 1 376 ? 34.347 14.636 -17.851 1.00 94.25 376 LEU A C 1
ATOM 2876 O O . LEU A 1 376 ? 35.091 13.974 -18.578 1.00 94.25 376 LEU A O 1
ATOM 2880 N N . LEU A 1 377 ? 34.028 15.902 -18.145 1.00 94.50 377 LEU A N 1
ATOM 2881 C CA . LEU A 1 377 ? 34.298 16.555 -19.434 1.00 94.50 377 LEU A CA 1
ATOM 2882 C C . LEU A 1 377 ? 35.777 16.522 -19.853 1.00 94.50 377 LEU A C 1
ATOM 2884 O O . LEU A 1 377 ? 36.095 16.453 -21.041 1.00 94.50 377 LEU A O 1
ATOM 2888 N N . SER A 1 378 ? 36.701 16.600 -18.892 1.00 94.38 378 SER A N 1
ATOM 2889 C CA . SER A 1 378 ? 38.139 16.557 -19.187 1.00 94.38 378 SER A CA 1
ATOM 2890 C C . SER A 1 378 ? 38.590 15.180 -19.692 1.00 94.38 378 SER A C 1
ATOM 2892 O O . SER A 1 378 ? 39.341 15.108 -20.668 1.00 94.38 378 SER A O 1
ATOM 2894 N N . SER A 1 379 ? 38.094 14.106 -19.074 1.00 93.69 379 SER A N 1
ATOM 2895 C CA . SER A 1 379 ? 38.344 12.719 -19.474 1.00 93.69 379 SER A CA 1
ATOM 2896 C C . SER A 1 379 ? 37.664 12.389 -20.800 1.00 93.69 379 SER A C 1
ATOM 2898 O O . SER A 1 379 ? 38.288 11.755 -21.647 1.00 93.69 379 SER A O 1
ATOM 2900 N N . GLU A 1 380 ? 36.446 12.894 -21.019 1.00 96.56 380 GLU A N 1
ATOM 2901 C CA . GLU A 1 380 ? 35.724 12.755 -22.289 1.00 96.56 380 GLU A CA 1
ATOM 2902 C C . GLU A 1 380 ? 36.536 13.332 -23.453 1.00 96.56 380 GLU A C 1
ATOM 2904 O O . GLU A 1 380 ? 36.850 12.639 -24.417 1.00 96.56 380 GLU A O 1
ATOM 2909 N N . ARG A 1 381 ? 37.004 14.581 -23.323 1.00 95.12 381 ARG A N 1
ATOM 2910 C CA . ARG A 1 381 ? 37.838 15.224 -24.354 1.00 95.12 381 ARG A CA 1
ATOM 2911 C C . ARG A 1 381 ? 39.126 14.451 -24.639 1.00 95.12 381 ARG A C 1
ATOM 2913 O O . ARG A 1 381 ? 39.585 14.440 -25.782 1.00 95.12 381 ARG A O 1
ATOM 2920 N N . GLN A 1 382 ? 39.735 13.846 -23.617 1.00 95.19 382 GLN A N 1
ATOM 2921 C CA . GLN A 1 382 ? 40.918 12.999 -23.795 1.00 95.19 382 GLN A CA 1
ATOM 2922 C C . GLN A 1 382 ? 40.578 11.717 -24.558 1.00 95.19 382 GLN A C 1
ATOM 2924 O O . GLN A 1 382 ? 41.321 11.366 -25.475 1.00 95.19 382 GLN A O 1
ATOM 2929 N N . TYR A 1 383 ? 39.457 11.071 -24.223 1.00 96.75 383 TYR A N 1
ATOM 2930 C CA . TYR A 1 383 ? 38.964 9.884 -24.916 1.00 96.75 383 TYR A CA 1
ATOM 2931 C C . TYR A 1 383 ? 38.700 10.183 -26.397 1.00 96.75 383 TYR A C 1
ATOM 2933 O O . TYR A 1 383 ? 39.338 9.580 -27.259 1.00 96.75 383 TYR A O 1
ATOM 2941 N N . THR A 1 384 ? 37.866 11.184 -26.704 1.00 93.81 384 THR A N 1
ATOM 2942 C CA . THR A 1 384 ? 37.505 11.541 -28.087 1.00 93.81 384 THR A CA 1
ATOM 2943 C C . THR A 1 384 ? 38.729 11.944 -28.910 1.00 93.81 384 THR A C 1
ATOM 2945 O O . THR A 1 384 ? 38.863 11.559 -30.070 1.00 93.81 384 THR A O 1
ATOM 2948 N N . LYS A 1 385 ? 39.673 12.701 -28.327 1.00 96.62 385 LYS A N 1
ATOM 2949 C CA . LYS A 1 385 ? 40.913 13.079 -29.023 1.00 96.62 385 LYS A CA 1
ATOM 2950 C C . LYS A 1 385 ? 41.776 11.857 -29.340 1.00 96.62 385 LYS A C 1
ATOM 2952 O O . LYS A 1 385 ? 42.316 11.762 -30.442 1.00 96.62 385 LYS A O 1
ATOM 2957 N N . ALA A 1 386 ? 41.921 10.937 -28.387 1.00 94.88 386 ALA A N 1
ATOM 2958 C CA . ALA A 1 386 ? 42.673 9.706 -28.589 1.00 94.88 386 ALA A CA 1
ATOM 2959 C C . ALA A 1 386 ? 42.017 8.812 -29.654 1.00 94.88 386 ALA A C 1
ATOM 2961 O O . ALA A 1 386 ? 42.725 8.268 -30.503 1.00 94.88 386 ALA A O 1
ATOM 2962 N N . GLU A 1 387 ? 40.685 8.729 -29.661 1.00 96.50 387 GLU A N 1
ATOM 2963 C CA . GLU A 1 387 ? 39.903 8.018 -30.673 1.00 96.50 387 GLU A CA 1
ATOM 2964 C C . GLU A 1 387 ? 40.098 8.620 -32.074 1.00 96.50 387 GLU A C 1
ATOM 2966 O O . GLU A 1 387 ? 40.420 7.896 -33.015 1.00 96.50 387 GLU A O 1
ATOM 2971 N N . GLN A 1 388 ? 40.009 9.946 -32.216 1.00 95.81 388 GLN A N 1
ATOM 2972 C CA . GLN A 1 388 ? 40.260 10.642 -33.487 1.00 95.81 388 GLN A CA 1
ATOM 2973 C C . GLN A 1 388 ? 41.682 10.398 -34.013 1.00 95.81 388 GLN A C 1
ATOM 2975 O O . GLN A 1 388 ? 41.883 10.186 -35.213 1.00 95.81 388 GLN A O 1
ATOM 2980 N N . GLN A 1 389 ? 42.683 10.404 -33.125 1.00 96.56 389 GLN A N 1
ATOM 2981 C CA . GLN A 1 389 ? 44.071 10.091 -33.479 1.00 96.56 389 GLN A CA 1
ATOM 2982 C C . GLN A 1 389 ? 44.223 8.641 -33.953 1.00 96.56 389 GLN A C 1
ATOM 2984 O O . GLN A 1 389 ? 44.909 8.392 -34.945 1.00 96.56 389 GLN A O 1
ATOM 2989 N N . LEU A 1 390 ? 43.550 7.698 -33.288 1.00 95.50 390 LEU A N 1
ATOM 2990 C CA . LEU A 1 390 ? 43.546 6.287 -33.664 1.00 95.50 390 LEU A CA 1
ATOM 2991 C C . LEU A 1 390 ? 42.874 6.068 -35.028 1.00 95.50 390 LEU A C 1
ATOM 2993 O O . LEU A 1 390 ? 43.424 5.363 -35.874 1.00 95.50 390 LEU A O 1
ATOM 2997 N N . GLN A 1 391 ? 41.728 6.709 -35.270 1.00 95.19 391 GLN A N 1
ATOM 2998 C CA . GLN A 1 391 ? 41.027 6.663 -36.555 1.00 95.19 391 GLN A CA 1
ATOM 2999 C C . GLN A 1 391 ? 41.878 7.268 -37.681 1.00 95.19 391 GLN A C 1
ATOM 3001 O O . GLN A 1 391 ? 42.011 6.663 -38.743 1.00 95.19 391 GLN A O 1
ATOM 3006 N N . SER A 1 392 ? 42.529 8.410 -37.437 1.00 94.62 392 SER A N 1
ATOM 3007 C CA . SER A 1 392 ? 43.424 9.053 -38.412 1.00 94.62 392 SER A CA 1
ATOM 3008 C C . SER A 1 392 ? 44.634 8.176 -38.741 1.00 94.62 392 SER A C 1
ATOM 3010 O O . SER A 1 392 ? 44.973 8.003 -39.910 1.00 94.62 392 SER A O 1
ATOM 3012 N N . ALA A 1 393 ? 45.260 7.565 -37.728 1.00 94.56 393 ALA A N 1
ATOM 3013 C CA . ALA A 1 393 ? 46.358 6.621 -37.924 1.00 94.56 393 ALA A CA 1
ATOM 3014 C C . ALA A 1 393 ? 45.919 5.402 -38.752 1.00 94.56 393 ALA A C 1
ATOM 3016 O O . ALA A 1 393 ? 46.651 4.964 -39.643 1.00 94.56 393 ALA A O 1
ATOM 3017 N N . HIS A 1 394 ? 44.705 4.897 -38.507 1.00 93.88 394 HIS A N 1
ATOM 3018 C CA . HIS A 1 394 ? 44.130 3.796 -39.271 1.00 93.88 394 HIS A CA 1
ATOM 3019 C C . HIS A 1 394 ? 43.903 4.172 -40.741 1.00 93.88 394 HIS A C 1
ATOM 3021 O O . HIS A 1 394 ? 44.317 3.425 -41.624 1.00 93.88 394 HIS A O 1
ATOM 3027 N N . VAL A 1 395 ? 43.325 5.346 -41.018 1.00 95.06 395 VAL A N 1
ATOM 3028 C CA . VAL A 1 395 ? 43.125 5.839 -42.391 1.00 95.06 395 VAL A CA 1
ATOM 3029 C C . VAL A 1 395 ? 44.462 6.004 -43.115 1.00 95.06 395 VAL A C 1
ATOM 3031 O O . VAL A 1 395 ? 44.610 5.490 -44.220 1.00 95.06 395 VAL A O 1
ATOM 3034 N N . THR A 1 396 ? 45.461 6.639 -42.492 1.00 92.31 396 THR A N 1
ATOM 3035 C CA . THR A 1 396 ? 46.803 6.801 -43.083 1.00 92.31 396 THR A CA 1
ATOM 3036 C C . THR A 1 396 ? 47.435 5.456 -43.422 1.00 92.31 396 THR A C 1
ATOM 3038 O O . THR A 1 396 ? 48.004 5.286 -44.500 1.00 92.31 396 THR A O 1
ATOM 3041 N N . LYS A 1 397 ? 47.301 4.474 -42.526 1.00 93.69 397 LYS A N 1
ATOM 3042 C CA . LYS A 1 397 ? 47.789 3.117 -42.756 1.00 93.69 397 LYS A CA 1
ATOM 3043 C C . LYS A 1 397 ? 47.081 2.453 -43.940 1.00 93.69 397 LYS A C 1
ATOM 3045 O O . LYS A 1 397 ? 47.759 1.934 -44.817 1.00 93.69 397 LYS A O 1
ATOM 3050 N N . VAL A 1 398 ? 45.749 2.522 -44.000 1.00 93.62 398 VAL A N 1
ATOM 3051 C CA . VAL A 1 398 ? 44.947 1.951 -45.097 1.00 93.62 398 VAL A CA 1
ATOM 3052 C C . VAL A 1 398 ? 45.288 2.600 -46.442 1.00 93.62 398 VAL A C 1
ATOM 3054 O O . VAL A 1 398 ? 45.463 1.897 -47.433 1.00 93.62 398 VAL A O 1
ATOM 3057 N N . VAL A 1 399 ? 45.429 3.928 -46.487 1.00 92.81 399 VAL A N 1
ATOM 3058 C CA . VAL A 1 399 ? 45.793 4.663 -47.711 1.00 92.81 399 VAL A CA 1
ATOM 3059 C C . VAL A 1 399 ? 47.188 4.268 -48.188 1.00 92.81 399 VAL A C 1
ATOM 3061 O O . VAL A 1 399 ? 47.381 3.997 -49.373 1.00 92.81 399 VAL A O 1
ATOM 3064 N N . ALA A 1 400 ? 48.156 4.185 -47.279 1.00 90.62 400 ALA A N 1
ATOM 3065 C CA . ALA A 1 400 ? 49.524 3.844 -47.639 1.00 90.62 400 ALA A CA 1
ATOM 3066 C C . ALA A 1 400 ? 49.729 2.354 -47.968 1.00 90.62 400 ALA A C 1
ATOM 3068 O O . ALA A 1 400 ? 50.696 2.009 -48.642 1.00 90.62 400 ALA A O 1
ATOM 3069 N N . GLU A 1 401 ? 48.833 1.475 -47.511 1.00 90.56 401 GLU A N 1
ATOM 3070 C CA . GLU A 1 401 ? 48.779 0.056 -47.891 1.00 90.56 401 GLU A CA 1
ATOM 3071 C C . GLU A 1 401 ? 47.971 -0.182 -49.186 1.00 90.56 401 GLU A C 1
ATOM 3073 O O . GLU A 1 401 ? 47.929 -1.306 -49.689 1.00 90.56 401 GLU A O 1
ATOM 3078 N N . SER A 1 402 ? 47.343 0.856 -49.752 1.00 89.75 402 SER A N 1
ATOM 3079 C CA . SER A 1 402 ? 46.565 0.751 -50.991 1.00 89.75 402 SER A CA 1
ATOM 3080 C C . SER A 1 402 ? 47.454 0.637 -52.246 1.00 89.75 402 SER A C 1
ATOM 3082 O O . SER A 1 402 ? 48.603 1.080 -52.224 1.00 89.75 402 SER A O 1
ATOM 3084 N N . PRO A 1 403 ? 46.933 0.123 -53.382 1.00 83.56 403 PRO A N 1
ATOM 3085 C CA . PRO A 1 403 ? 47.691 -0.015 -54.636 1.00 83.56 403 PRO A CA 1
ATOM 3086 C C . PRO A 1 403 ? 48.238 1.299 -55.211 1.00 83.56 403 PRO A C 1
ATOM 3088 O O . PRO A 1 403 ? 49.113 1.273 -56.071 1.00 83.56 403 PRO A O 1
ATOM 3091 N N . PHE A 1 404 ? 47.694 2.433 -54.764 1.00 80.50 404 PHE A N 1
ATOM 3092 C CA . PHE A 1 404 ? 48.069 3.776 -55.204 1.00 80.50 404 PHE A CA 1
ATOM 3093 C C . PHE A 1 404 ? 48.875 4.542 -54.144 1.00 80.50 404 PHE A C 1
ATOM 3095 O O . PHE A 1 404 ? 49.243 5.690 -54.375 1.00 80.50 404 PHE A O 1
ATOM 3102 N N . GLY A 1 405 ? 49.124 3.940 -52.978 1.00 77.06 405 GLY A N 1
ATOM 3103 C CA . GLY A 1 405 ? 49.922 4.547 -51.920 1.00 77.06 405 GLY A CA 1
ATOM 3104 C C . GLY A 1 405 ? 51.417 4.408 -52.198 1.00 77.06 405 GLY A C 1
ATOM 3105 O O . GLY A 1 405 ? 51.883 3.359 -52.631 1.00 77.06 405 GLY A O 1
ATOM 3106 N N . GLU A 1 406 ? 52.198 5.438 -51.871 1.00 86.50 406 GLU A N 1
ATOM 3107 C CA . GLU A 1 406 ? 53.669 5.416 -51.980 1.00 86.50 406 GLU A CA 1
ATOM 3108 C C . GLU A 1 406 ? 54.345 4.490 -50.941 1.00 86.50 406 GLU A C 1
ATOM 3110 O O . GLU A 1 406 ? 55.568 4.353 -50.907 1.00 86.50 406 GLU A O 1
ATOM 3115 N N . GLY A 1 407 ? 53.548 3.810 -50.107 1.00 87.69 407 GLY A N 1
ATOM 3116 C CA . GLY A 1 407 ? 54.008 3.029 -48.967 1.00 87.69 407 GLY A CA 1
ATOM 3117 C C . GLY A 1 407 ? 54.475 3.909 -47.803 1.00 87.69 407 GLY A C 1
ATOM 3118 O O . GLY A 1 407 ? 54.864 5.057 -47.967 1.00 87.69 407 GLY A O 1
ATOM 3119 N N . LEU A 1 408 ? 54.444 3.365 -46.583 1.00 92.00 408 LEU A N 1
ATOM 3120 C CA . LEU A 1 408 ? 55.002 4.049 -45.408 1.00 92.00 408 LEU A CA 1
ATOM 3121 C C . LEU A 1 408 ? 56.489 3.743 -45.266 1.00 92.00 408 LEU A C 1
ATOM 3123 O O . LEU A 1 408 ? 56.872 2.561 -45.216 1.00 92.00 408 LEU A O 1
ATOM 3127 N N . SER A 1 409 ? 57.297 4.781 -45.061 1.00 94.44 409 SER A N 1
ATOM 3128 C CA . SER A 1 409 ? 58.679 4.644 -44.612 1.00 94.44 409 SER A CA 1
ATOM 3129 C C . SER A 1 409 ? 58.752 3.934 -43.253 1.00 94.44 409 SER A C 1
ATOM 3131 O O . SER A 1 409 ? 57.806 3.898 -42.460 1.00 94.44 409 SER A O 1
ATOM 3133 N N . SER A 1 410 ? 59.914 3.360 -42.936 1.00 89.94 410 SER A N 1
ATOM 3134 C CA . SER A 1 410 ? 60.134 2.699 -41.642 1.00 89.94 410 SER A CA 1
ATOM 3135 C C . SER A 1 410 ? 59.954 3.649 -40.449 1.00 89.94 410 SER A C 1
ATOM 3137 O O . SER A 1 410 ? 59.535 3.206 -39.377 1.00 89.94 410 SER A O 1
ATOM 3139 N N . LYS A 1 411 ? 60.232 4.946 -40.640 1.00 95.06 411 LYS A N 1
ATOM 3140 C CA . LYS A 1 411 ? 60.022 6.005 -39.649 1.00 95.06 411 LYS A CA 1
ATOM 3141 C C . LYS A 1 411 ? 58.530 6.269 -39.430 1.00 95.06 411 LYS A C 1
ATOM 3143 O O . LYS A 1 411 ? 58.077 6.159 -38.295 1.00 95.06 411 LYS A O 1
ATOM 3148 N N . GLU A 1 412 ? 57.757 6.485 -40.494 1.00 93.38 412 GLU A N 1
ATOM 3149 C CA . GLU A 1 412 ? 56.306 6.730 -40.405 1.00 93.38 412 GLU A CA 1
ATOM 3150 C C . GLU A 1 412 ? 55.556 5.535 -39.805 1.00 93.38 412 GLU A C 1
ATOM 3152 O O . GLU A 1 412 ? 54.670 5.706 -38.972 1.00 93.38 412 GLU A O 1
ATOM 3157 N N . ARG A 1 413 ? 55.956 4.296 -40.131 1.00 92.75 413 ARG A N 1
ATOM 3158 C CA . ARG A 1 413 ? 55.386 3.094 -39.490 1.00 92.75 413 ARG A CA 1
ATOM 3159 C C . ARG A 1 413 ? 55.636 3.061 -37.985 1.00 92.75 413 ARG A C 1
ATOM 3161 O O . ARG A 1 413 ? 54.786 2.581 -37.237 1.00 92.75 413 ARG A O 1
ATOM 3168 N N . ARG A 1 414 ? 56.814 3.505 -37.530 1.00 93.69 414 ARG A N 1
ATOM 3169 C CA . ARG A 1 414 ? 57.130 3.587 -36.095 1.00 93.69 414 ARG A CA 1
ATOM 3170 C C . ARG A 1 414 ? 56.304 4.680 -35.425 1.00 93.69 414 ARG A C 1
ATOM 3172 O O . ARG A 1 414 ? 55.756 4.420 -34.362 1.00 93.69 414 ARG A O 1
ATOM 3179 N N . GLU A 1 415 ? 56.175 5.844 -36.054 1.00 94.81 415 GLU A N 1
ATOM 3180 C CA . GLU A 1 415 ? 55.359 6.955 -35.549 1.00 94.81 415 GLU A CA 1
ATOM 3181 C C . GLU A 1 415 ? 53.880 6.564 -35.433 1.00 94.81 415 GLU A C 1
ATOM 3183 O O . GLU A 1 415 ? 53.297 6.727 -34.364 1.00 94.81 415 GLU A O 1
ATOM 3188 N N . LEU A 1 416 ? 53.304 5.931 -36.461 1.00 94.12 416 LEU A N 1
ATOM 3189 C CA . LEU A 1 416 ? 51.925 5.433 -36.423 1.00 94.12 416 LEU A CA 1
ATOM 3190 C C . LEU A 1 416 ? 51.710 4.397 -35.315 1.00 94.12 416 LEU A C 1
ATOM 3192 O O . LEU A 1 416 ? 50.731 4.487 -34.582 1.00 94.12 416 LEU A O 1
ATOM 3196 N N . ARG A 1 417 ? 52.642 3.451 -35.124 1.00 94.38 417 ARG A N 1
ATOM 3197 C CA . ARG A 1 417 ? 52.560 2.477 -34.017 1.00 94.38 417 ARG A CA 1
ATOM 3198 C C . ARG A 1 417 ? 52.616 3.146 -32.644 1.00 94.38 417 ARG A C 1
ATOM 3200 O O . ARG A 1 417 ? 51.943 2.689 -31.721 1.00 94.38 417 ARG A O 1
ATOM 3207 N N . THR A 1 418 ? 53.428 4.191 -32.493 1.00 96.12 418 THR A N 1
ATOM 3208 C CA . THR A 1 418 ? 53.490 4.971 -31.251 1.00 96.12 418 THR A CA 1
ATOM 3209 C C . THR A 1 418 ? 52.160 5.675 -30.999 1.00 96.12 418 THR A C 1
ATOM 3211 O O . THR A 1 418 ? 51.611 5.513 -29.912 1.00 96.12 418 THR A O 1
ATOM 3214 N N . ILE A 1 419 ? 51.597 6.345 -32.013 1.00 95.25 419 ILE A N 1
ATOM 3215 C CA . ILE A 1 419 ? 50.282 7.001 -31.933 1.00 95.25 419 ILE A CA 1
ATOM 3216 C C . ILE A 1 419 ? 49.197 5.986 -31.551 1.00 95.25 419 ILE A C 1
ATOM 3218 O O . ILE A 1 419 ? 48.486 6.196 -30.575 1.00 95.25 419 ILE A O 1
ATOM 3222 N N . GLU A 1 420 ? 49.111 4.841 -32.237 1.00 95.56 420 GLU A N 1
ATOM 3223 C CA . GLU A 1 420 ? 48.126 3.793 -31.929 1.00 95.56 420 GLU A CA 1
ATOM 3224 C C . GLU A 1 420 ? 48.242 3.292 -30.477 1.00 95.56 420 GLU A C 1
ATOM 3226 O O . GLU A 1 420 ? 47.230 3.104 -29.795 1.00 95.56 420 GLU A O 1
ATOM 3231 N N . LYS A 1 421 ? 49.471 3.072 -29.986 1.00 97.06 421 LYS A N 1
ATOM 3232 C CA . LYS A 1 421 ? 49.725 2.592 -28.619 1.00 97.06 421 LYS A CA 1
ATOM 3233 C C . LYS A 1 421 ? 49.349 3.637 -27.568 1.00 97.06 421 LYS A C 1
ATOM 3235 O O . LYS A 1 421 ? 48.744 3.284 -26.554 1.00 97.06 421 LYS A O 1
ATOM 3240 N N . GLU A 1 422 ? 49.721 4.895 -27.784 1.00 97.12 422 GLU A N 1
ATOM 3241 C CA . GLU A 1 422 ? 49.412 5.993 -26.867 1.00 97.12 422 GLU A CA 1
ATOM 3242 C C . GLU A 1 422 ? 47.911 6.289 -26.835 1.00 97.12 422 GLU A C 1
ATOM 3244 O O . GLU A 1 422 ? 47.339 6.345 -25.746 1.00 97.12 422 GLU A O 1
ATOM 3249 N N . SER A 1 423 ? 47.253 6.354 -27.997 1.00 95.56 423 SER A N 1
ATOM 3250 C CA . SER A 1 423 ? 45.802 6.530 -28.097 1.00 95.56 423 SER A CA 1
ATOM 3251 C C . SER A 1 423 ? 45.042 5.424 -27.368 1.00 95.56 423 SER A C 1
ATOM 3253 O O . SER A 1 423 ? 44.190 5.720 -26.536 1.00 95.56 423 SER A O 1
ATOM 3255 N N . ARG A 1 424 ? 45.396 4.146 -27.579 1.00 96.62 424 ARG A N 1
ATOM 3256 C CA . ARG A 1 424 ? 44.762 3.022 -26.861 1.00 96.62 424 ARG A CA 1
ATOM 3257 C C . ARG A 1 424 ? 44.956 3.103 -25.348 1.00 96.62 424 ARG A C 1
ATOM 3259 O O . ARG A 1 424 ? 44.041 2.776 -24.599 1.00 96.62 424 ARG A O 1
ATOM 3266 N N . LYS A 1 425 ? 46.133 3.541 -24.887 1.00 96.81 425 LYS A N 1
ATOM 3267 C CA . LYS A 1 425 ? 46.412 3.720 -23.455 1.00 96.81 425 LYS A CA 1
ATOM 3268 C C . LYS A 1 425 ? 45.552 4.830 -22.848 1.00 96.81 425 LYS A C 1
ATOM 3270 O O . LYS A 1 425 ? 45.062 4.660 -21.736 1.00 96.81 425 LYS A O 1
ATOM 3275 N N . VAL A 1 426 ? 45.388 5.950 -23.555 1.00 95.75 426 VAL A N 1
ATOM 3276 C CA . VAL A 1 426 ? 44.512 7.046 -23.116 1.00 95.75 426 VAL A CA 1
ATOM 3277 C C . VAL A 1 426 ? 43.063 6.574 -23.086 1.00 95.75 426 VAL A C 1
ATOM 3279 O O . VAL A 1 426 ? 42.456 6.660 -22.025 1.00 95.75 426 VAL A O 1
ATOM 3282 N N . MET A 1 427 ? 42.563 5.983 -24.178 1.00 96.12 427 MET A N 1
ATOM 3283 C CA . MET A 1 427 ? 41.192 5.464 -24.256 1.00 96.12 427 MET A CA 1
ATOM 3284 C C . MET A 1 427 ? 40.898 4.478 -23.124 1.00 96.12 427 MET A C 1
ATOM 3286 O O . MET A 1 427 ? 39.936 4.676 -22.401 1.00 96.12 427 MET A O 1
ATOM 3290 N N . SER A 1 428 ? 41.768 3.492 -22.876 1.00 95.75 428 SER A N 1
ATOM 3291 C CA . SER A 1 428 ? 41.584 2.533 -21.774 1.00 95.75 428 SER A CA 1
ATOM 3292 C C . SER A 1 428 ? 41.563 3.193 -20.388 1.00 95.75 428 SER A C 1
ATOM 3294 O O . SER A 1 428 ? 40.866 2.723 -19.493 1.00 95.75 428 SER A O 1
ATOM 3296 N N . LYS A 1 429 ? 42.308 4.288 -20.185 1.00 96.25 429 LYS A N 1
ATOM 3297 C CA . LYS A 1 429 ? 42.305 5.028 -18.915 1.00 96.25 429 LYS A CA 1
ATOM 3298 C C . LYS A 1 429 ? 41.028 5.858 -18.730 1.00 96.25 429 LYS A C 1
ATOM 3300 O O . LYS A 1 429 ? 40.637 6.099 -17.591 1.00 96.25 429 LYS A O 1
ATOM 3305 N N . THR A 1 430 ? 40.416 6.327 -19.817 1.00 95.69 430 THR A N 1
ATOM 3306 C CA . THR A 1 430 ? 39.273 7.254 -19.786 1.00 95.69 430 THR A CA 1
ATOM 3307 C C . THR A 1 430 ? 37.941 6.624 -20.201 1.00 95.69 430 THR A C 1
ATOM 3309 O O . THR A 1 430 ? 36.924 7.299 -20.108 1.00 95.69 430 THR A O 1
ATOM 3312 N N . GLU A 1 431 ? 37.919 5.349 -20.595 1.00 95.94 431 GLU A N 1
ATOM 3313 C CA . GLU A 1 431 ? 36.736 4.611 -21.075 1.00 95.94 431 GLU A CA 1
ATOM 3314 C C . GLU A 1 431 ? 35.565 4.663 -20.089 1.00 95.94 431 GLU A C 1
ATOM 3316 O O . GLU A 1 431 ? 34.477 5.081 -20.457 1.00 95.94 431 GLU A O 1
ATOM 3321 N N . GLY A 1 432 ? 35.799 4.372 -18.805 1.00 93.81 432 GLY A N 1
ATOM 3322 C CA . GLY A 1 432 ? 34.725 4.429 -17.806 1.00 93.81 432 GLY A CA 1
ATOM 3323 C C . GLY A 1 432 ? 34.122 5.830 -17.632 1.00 93.81 432 GLY A C 1
ATOM 3324 O O . GLY A 1 432 ? 32.920 5.960 -17.423 1.00 93.81 432 GLY A O 1
ATOM 3325 N N . ALA A 1 433 ? 34.937 6.884 -17.758 1.00 93.62 433 ALA A N 1
ATOM 3326 C CA . ALA A 1 433 ? 34.449 8.261 -17.698 1.00 93.62 433 ALA A CA 1
ATOM 3327 C C . ALA A 1 433 ? 33.662 8.645 -18.961 1.00 93.62 433 ALA A C 1
ATOM 3329 O O . ALA A 1 433 ? 32.689 9.387 -18.852 1.00 93.62 433 ALA A O 1
ATOM 3330 N N . HIS A 1 434 ? 34.062 8.123 -20.125 1.00 94.56 434 HIS A N 1
ATOM 3331 C CA . HIS A 1 434 ? 33.342 8.286 -21.387 1.00 94.56 434 HIS A CA 1
ATOM 3332 C C . HIS A 1 434 ? 31.969 7.606 -21.338 1.00 94.56 434 HIS A C 1
ATOM 3334 O O . HIS A 1 434 ? 30.948 8.259 -21.548 1.00 94.56 434 HIS A O 1
ATOM 3340 N N . ASP A 1 435 ? 31.919 6.331 -20.949 1.00 92.00 435 ASP A N 1
ATOM 3341 C CA . ASP A 1 435 ? 30.667 5.577 -20.825 1.00 92.00 435 ASP A CA 1
ATOM 3342 C C . ASP A 1 435 ? 29.695 6.246 -19.842 1.00 92.00 435 ASP A C 1
ATOM 3344 O O . ASP A 1 435 ? 28.491 6.357 -20.096 1.00 92.00 435 ASP A O 1
ATOM 3348 N N . GLU A 1 436 ? 30.215 6.732 -18.712 1.00 91.94 436 GLU A N 1
ATOM 3349 C CA . GLU A 1 436 ? 29.425 7.458 -17.722 1.00 91.94 436 GLU A CA 1
ATOM 3350 C C . GLU A 1 436 ? 28.931 8.811 -18.252 1.00 91.94 436 GLU A C 1
ATOM 3352 O O . GLU A 1 436 ? 27.780 9.180 -18.007 1.00 91.94 436 GLU A O 1
ATOM 3357 N N . TYR A 1 437 ? 29.755 9.534 -19.015 1.00 93.62 437 TYR A N 1
ATOM 3358 C CA . TYR A 1 437 ? 29.364 10.790 -19.652 1.00 93.62 437 TYR A CA 1
ATOM 3359 C C . TYR A 1 437 ? 28.207 10.580 -20.639 1.00 93.62 437 TYR A C 1
ATOM 3361 O O . TYR A 1 437 ? 27.190 11.271 -20.536 1.00 93.62 437 TYR A O 1
ATOM 3369 N N . GLN A 1 438 ? 28.325 9.583 -21.524 1.00 91.81 438 GLN A N 1
ATOM 3370 C CA . GLN A 1 438 ? 27.304 9.214 -22.515 1.00 91.81 438 GLN A CA 1
ATOM 3371 C C . GLN A 1 438 ? 25.993 8.766 -21.851 1.00 91.81 438 GLN A C 1
ATOM 3373 O O . GLN A 1 438 ? 24.887 9.128 -22.276 1.00 91.81 438 GLN A O 1
ATOM 3378 N N . LYS A 1 439 ? 26.100 8.013 -20.749 1.00 89.62 439 LYS A N 1
ATOM 3379 C CA . LYS A 1 439 ? 24.946 7.622 -19.935 1.00 89.62 439 LYS A CA 1
ATOM 3380 C C . LYS A 1 439 ? 24.258 8.837 -19.307 1.00 89.62 439 LYS A C 1
ATOM 3382 O O . LYS A 1 439 ? 23.036 8.951 -19.415 1.00 89.62 439 LYS A O 1
ATOM 3387 N N . ASN A 1 440 ? 25.020 9.742 -18.686 1.00 90.12 440 ASN A N 1
ATOM 3388 C CA . ASN A 1 440 ? 24.481 10.960 -18.074 1.00 90.12 440 ASN A CA 1
ATOM 3389 C C . ASN A 1 440 ? 23.812 11.859 -19.122 1.00 90.12 440 ASN A C 1
ATOM 3391 O O . ASN A 1 440 ? 22.753 12.421 -18.852 1.00 90.12 440 ASN A O 1
ATOM 3395 N N . GLU A 1 441 ? 24.386 11.964 -20.324 1.00 91.62 441 GLU A N 1
ATOM 3396 C CA . GLU A 1 441 ? 23.817 12.739 -21.431 1.00 91.62 441 GLU A CA 1
ATOM 3397 C C . GLU A 1 441 ? 22.446 12.194 -21.842 1.00 91.62 441 GLU A C 1
ATOM 3399 O O . GLU A 1 441 ? 21.454 12.927 -21.848 1.00 91.62 441 GLU A O 1
ATOM 3404 N N . SER A 1 442 ? 22.364 10.879 -22.058 1.00 83.62 442 SER A N 1
ATOM 3405 C CA . SER A 1 442 ? 21.112 10.187 -22.380 1.00 83.62 442 SER A CA 1
ATOM 3406 C C . SER A 1 442 ? 20.045 10.372 -21.288 1.00 83.62 442 SER A C 1
ATOM 3408 O O . SER A 1 442 ? 18.861 10.577 -21.581 1.00 83.62 442 SER A O 1
ATOM 3410 N N . GLU A 1 443 ? 20.447 10.326 -20.013 1.00 87.06 443 GLU A N 1
ATOM 3411 C CA . GLU A 1 443 ? 19.550 10.518 -18.871 1.00 87.06 443 GLU A CA 1
ATOM 3412 C C . GLU A 1 443 ? 19.053 11.968 -18.771 1.00 87.06 443 GLU A C 1
ATOM 3414 O O . GLU A 1 443 ? 17.841 12.190 -18.665 1.00 87.06 443 GLU A O 1
ATOM 3419 N N . ILE A 1 444 ? 19.943 12.957 -18.907 1.00 88.31 444 ILE A N 1
ATOM 3420 C CA . ILE A 1 444 ? 19.591 14.384 -18.953 1.00 88.31 444 ILE A CA 1
ATOM 3421 C C . ILE A 1 444 ? 18.601 14.654 -20.085 1.00 88.31 444 ILE A C 1
ATOM 3423 O O . ILE A 1 444 ? 17.597 15.333 -19.865 1.00 88.31 444 ILE A O 1
ATOM 3427 N N . GLU A 1 445 ? 18.836 14.125 -21.286 1.00 87.94 445 GLU A N 1
ATOM 3428 C CA . GLU A 1 445 ? 17.908 14.292 -22.405 1.00 87.94 445 GLU A CA 1
ATOM 3429 C C . GLU A 1 445 ? 16.530 13.686 -22.121 1.00 87.94 445 GLU A C 1
ATOM 3431 O O . GLU A 1 445 ? 15.505 14.256 -22.507 1.00 87.94 445 GLU A O 1
ATOM 3436 N N . SER A 1 446 ? 16.475 12.537 -21.445 1.00 80.19 446 SER A N 1
ATOM 3437 C CA . SER A 1 446 ? 15.207 11.920 -21.043 1.00 80.19 446 SER A CA 1
ATOM 3438 C C . SER A 1 446 ? 14.455 12.781 -20.016 1.00 80.19 446 SER A C 1
ATOM 3440 O O . SER A 1 446 ? 13.247 13.000 -20.142 1.00 80.19 446 SER A O 1
ATOM 3442 N N . LEU A 1 447 ? 15.168 13.356 -19.040 1.00 82.19 447 LEU A N 1
ATOM 3443 C CA . LEU A 1 447 ? 14.594 14.223 -18.012 1.00 82.19 447 LEU A CA 1
ATOM 3444 C C . LEU A 1 447 ? 14.146 15.568 -18.591 1.00 82.19 447 LEU A C 1
ATOM 3446 O O . LEU A 1 447 ? 13.051 16.026 -18.263 1.00 82.19 447 LEU A O 1
ATOM 3450 N N . LYS A 1 448 ? 14.931 16.165 -19.497 1.00 86.19 448 LYS A N 1
ATOM 3451 C CA . LYS A 1 448 ? 14.570 17.392 -20.227 1.00 86.19 448 LYS A CA 1
ATOM 3452 C C . LYS A 1 448 ? 13.332 17.196 -21.091 1.00 86.19 448 LYS A C 1
ATOM 3454 O O . LYS A 1 448 ? 12.464 18.064 -21.119 1.00 86.19 448 LYS A O 1
ATOM 3459 N N . ARG A 1 449 ? 13.203 16.045 -21.759 1.00 80.50 449 ARG A N 1
ATOM 3460 C CA . ARG A 1 449 ? 11.964 15.686 -22.467 1.00 80.50 449 ARG A CA 1
ATOM 3461 C C . ARG A 1 449 ? 10.777 15.642 -21.504 1.00 80.50 449 ARG A C 1
ATOM 3463 O O . ARG A 1 449 ? 9.743 16.242 -21.786 1.00 80.50 449 ARG A O 1
ATOM 3470 N N . ASN A 1 450 ? 10.944 15.036 -20.329 1.00 75.94 450 ASN A N 1
ATOM 3471 C CA . ASN A 1 450 ? 9.890 14.978 -19.313 1.00 75.94 450 ASN A CA 1
ATOM 3472 C C . ASN A 1 450 ? 9.511 16.356 -18.731 1.00 75.94 450 ASN A C 1
ATOM 3474 O O . ASN A 1 450 ? 8.354 16.550 -18.353 1.00 75.94 450 ASN A O 1
ATOM 3478 N N . THR A 1 451 ? 10.445 17.310 -18.626 1.00 79.88 451 THR A N 1
ATOM 3479 C CA . THR A 1 451 ? 10.170 18.667 -18.116 1.00 79.88 451 THR A CA 1
ATOM 3480 C C . THR A 1 451 ? 9.638 19.612 -19.194 1.00 79.88 451 THR A C 1
ATOM 3482 O O . THR A 1 451 ? 8.649 20.296 -18.942 1.00 79.88 451 THR A O 1
ATOM 3485 N N . SER A 1 452 ? 10.205 19.611 -20.403 1.00 77.94 452 SER A N 1
ATOM 3486 C CA . SER A 1 452 ? 9.775 20.475 -21.516 1.00 77.94 452 SER A CA 1
ATOM 3487 C C . SER A 1 452 ? 8.327 20.205 -21.932 1.00 77.94 452 SER A C 1
ATOM 3489 O O . SER A 1 452 ? 7.544 21.136 -22.138 1.00 77.94 452 SER A O 1
ATOM 3491 N N . VAL A 1 453 ? 7.909 18.934 -21.942 1.00 64.25 453 VAL A N 1
ATOM 3492 C CA . VAL A 1 453 ? 6.504 18.595 -22.203 1.00 64.25 453 VAL A CA 1
ATOM 3493 C C . VAL A 1 453 ? 5.581 19.215 -21.142 1.00 64.25 453 VAL A C 1
ATOM 3495 O O . VAL A 1 453 ? 4.477 19.629 -21.481 1.00 64.25 453 VAL A O 1
ATOM 3498 N N . ARG A 1 454 ? 6.019 19.391 -19.886 1.00 63.41 454 ARG A N 1
ATOM 3499 C CA . ARG A 1 454 ? 5.208 20.052 -18.840 1.00 63.41 454 ARG A CA 1
ATOM 3500 C C . ARG A 1 454 ? 5.043 21.551 -19.076 1.00 63.41 454 ARG A C 1
ATOM 3502 O O . ARG A 1 454 ? 3.958 22.076 -18.845 1.00 63.41 454 ARG A O 1
ATOM 3509 N N . GLU A 1 455 ? 6.075 22.231 -19.567 1.00 69.81 455 GLU A N 1
ATOM 3510 C CA . GLU A 1 455 ? 6.018 23.673 -19.850 1.00 69.81 455 GLU A CA 1
ATOM 3511 C C . GLU A 1 455 ? 5.019 23.984 -20.966 1.00 69.81 455 GLU A C 1
ATOM 3513 O O . GLU A 1 455 ? 4.172 24.862 -20.809 1.00 69.81 455 GLU A O 1
ATOM 3518 N N . THR A 1 456 ? 5.019 23.184 -22.039 1.00 66.06 456 THR A N 1
ATOM 3519 C CA . THR A 1 456 ? 4.059 23.350 -23.148 1.00 66.06 456 THR A CA 1
ATOM 3520 C C . THR A 1 456 ? 2.592 23.169 -22.736 1.00 66.06 456 THR A C 1
ATOM 3522 O O . THR A 1 456 ? 1.695 23.678 -23.410 1.00 66.06 456 THR A O 1
ATOM 3525 N N . LEU A 1 457 ? 2.335 22.474 -21.625 1.00 58.41 457 LEU A N 1
ATOM 3526 C CA . LEU A 1 457 ? 0.994 22.249 -21.088 1.00 58.41 457 LEU A CA 1
ATOM 3527 C C . LEU A 1 457 ? 0.549 23.393 -20.175 1.00 58.41 457 LEU A C 1
ATOM 3529 O O . LEU A 1 457 ? -0.576 23.867 -20.311 1.00 58.41 457 LEU A O 1
ATOM 3533 N N . GLY A 1 458 ? 1.444 23.902 -19.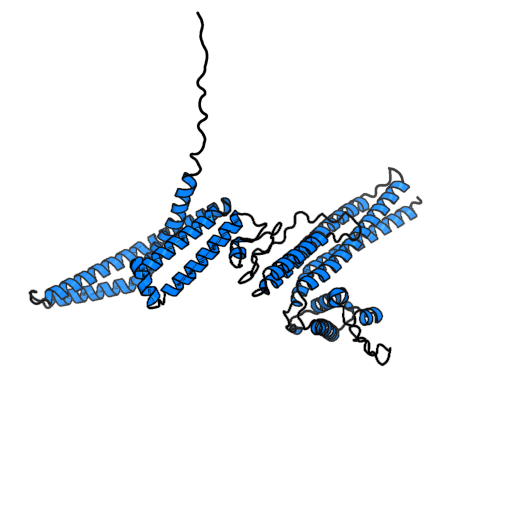323 1.00 57.28 458 GLY A N 1
ATOM 3534 C CA . GLY A 1 458 ? 1.146 25.026 -18.429 1.00 57.28 458 GLY A CA 1
ATOM 3535 C C . GLY A 1 458 ? 0.912 26.358 -19.154 1.00 57.28 458 GLY A C 1
ATOM 3536 O O . GLY A 1 458 ? 0.183 27.214 -18.656 1.00 57.28 458 GLY A O 1
ATOM 3537 N N . SER A 1 459 ? 1.484 26.550 -20.348 1.00 58.16 459 SER A N 1
ATOM 3538 C CA . SER A 1 459 ? 1.296 27.787 -21.125 1.00 58.16 459 SER A CA 1
ATOM 3539 C C . SER A 1 459 ? -0.063 27.883 -21.833 1.00 58.16 459 SER A C 1
ATOM 3541 O O . SER A 1 459 ? -0.482 28.989 -22.176 1.00 58.16 459 SER A O 1
ATOM 3543 N N . LYS A 1 460 ? -0.770 26.764 -22.060 1.00 56.16 460 LYS A N 1
ATOM 3544 C CA . LYS A 1 460 ? -2.041 26.763 -22.811 1.00 56.16 460 LYS A CA 1
ATOM 3545 C C . LYS A 1 460 ? -3.276 27.103 -21.972 1.00 56.16 460 LYS A C 1
ATOM 3547 O O . LYS A 1 460 ? -4.252 27.574 -22.542 1.00 56.16 460 LYS A O 1
ATOM 3552 N N . GLU A 1 461 ? -3.243 26.947 -20.651 1.00 51.94 461 GLU A N 1
ATOM 3553 C CA . GLU A 1 461 ? -4.422 27.206 -19.802 1.00 51.94 461 GLU A CA 1
ATOM 3554 C C . GLU A 1 461 ? -4.614 28.680 -19.401 1.00 51.94 461 GLU A C 1
ATOM 3556 O O . GLU A 1 461 ? -5.686 29.050 -18.932 1.00 51.94 461 GLU A O 1
ATOM 3561 N N . LYS A 1 462 ? -3.632 29.567 -19.625 1.00 53.38 462 LYS A N 1
ATOM 3562 C CA . LYS A 1 462 ? -3.695 30.968 -19.152 1.00 53.38 462 LYS A CA 1
ATOM 3563 C C . LYS A 1 462 ? -4.199 32.020 -20.149 1.00 53.38 462 LYS A C 1
ATOM 3565 O O . LYS A 1 462 ? -4.240 33.191 -19.790 1.00 53.38 462 LYS A O 1
ATOM 3570 N N . THR A 1 463 ? -4.608 31.659 -21.367 1.00 51.44 463 THR A N 1
ATOM 3571 C CA . THR A 1 463 ? -5.074 32.650 -22.371 1.00 51.44 463 THR A CA 1
ATOM 3572 C C . THR A 1 463 ? -6.580 32.629 -22.650 1.00 51.44 463 THR A C 1
ATOM 3574 O O . THR A 1 463 ? -7.059 33.411 -23.463 1.00 51.44 463 THR A O 1
ATOM 3577 N N . GLY A 1 464 ? -7.352 31.820 -21.918 1.00 49.34 464 GLY A N 1
ATOM 3578 C CA . GLY A 1 464 ? -8.820 31.809 -21.964 1.00 49.34 464 GLY A CA 1
ATOM 3579 C C . GLY A 1 464 ? -9.503 32.806 -21.020 1.00 49.34 464 GLY A C 1
ATOM 3580 O O . GLY A 1 464 ? -10.645 32.578 -20.636 1.00 49.34 464 GLY A O 1
ATOM 3581 N N . GLN A 1 465 ? -8.824 33.877 -20.594 1.00 48.62 465 GLN A N 1
ATOM 3582 C CA . GLN A 1 465 ? -9.494 34.968 -19.891 1.00 48.62 465 GLN A CA 1
ATOM 3583 C C . GLN A 1 465 ? -10.271 35.764 -20.947 1.00 48.62 465 GLN A C 1
ATOM 3585 O O . GLN A 1 465 ? -9.686 36.540 -21.702 1.00 48.62 465 GLN A O 1
ATOM 3590 N N . GLU A 1 466 ? -11.574 35.484 -21.058 1.00 49.03 466 GLU A N 1
ATOM 3591 C CA . GLU A 1 466 ? -12.509 36.236 -21.892 1.00 49.03 466 GLU A CA 1
ATOM 3592 C C . GLU A 1 466 ? -12.296 37.732 -21.657 1.00 49.03 466 GLU A C 1
ATOM 3594 O O . GLU A 1 466 ? -12.569 38.263 -20.581 1.00 49.03 466 GLU A O 1
ATOM 3599 N N . VAL A 1 467 ? -11.791 38.416 -22.683 1.00 50.31 467 VAL A N 1
ATOM 3600 C CA . VAL A 1 467 ? -11.851 39.871 -22.754 1.00 50.31 467 VAL A CA 1
ATOM 3601 C C . VAL A 1 467 ? -13.336 40.227 -22.655 1.00 50.31 467 VAL A C 1
ATOM 3603 O O . VAL A 1 467 ? -14.104 39.797 -23.524 1.00 50.31 467 VAL A O 1
ATOM 3606 N N . PRO A 1 468 ? -13.782 40.972 -21.627 1.00 50.06 468 PRO A N 1
ATOM 3607 C CA . PRO A 1 468 ? -15.169 41.384 -21.559 1.00 50.06 468 PRO A CA 1
ATOM 3608 C C . PRO A 1 468 ? -15.456 42.203 -22.814 1.00 50.06 468 PRO A C 1
ATOM 3610 O O . PRO A 1 468 ? -14.794 43.209 -23.075 1.00 50.06 468 PRO A O 1
ATOM 3613 N N . LYS A 1 469 ? -16.413 41.738 -23.626 1.00 55.66 469 LYS A N 1
ATOM 3614 C CA . LYS A 1 469 ? -16.937 42.495 -24.764 1.00 55.66 469 LYS A CA 1
ATOM 3615 C C . LYS A 1 469 ? -17.399 43.849 -24.233 1.00 55.66 469 LYS A C 1
ATOM 3617 O O . LYS A 1 469 ? -18.446 43.943 -23.597 1.00 55.66 469 LYS A O 1
ATOM 3622 N N . VAL A 1 470 ? -16.599 44.883 -24.480 1.00 54.09 470 VAL A N 1
ATOM 3623 C CA . VAL A 1 470 ? -16.963 46.276 -24.234 1.00 54.09 470 VAL A CA 1
ATOM 3624 C C . VAL A 1 470 ? -18.232 46.536 -25.036 1.00 54.09 470 VAL A C 1
ATOM 3626 O O . VAL A 1 470 ? -18.229 46.486 -26.267 1.00 54.09 470 VAL A O 1
ATOM 3629 N N . GLY A 1 471 ? -19.334 46.727 -24.313 1.00 52.34 471 GLY A N 1
ATOM 3630 C CA . GLY A 1 471 ? -20.633 47.032 -24.883 1.00 52.34 471 GLY A CA 1
ATOM 3631 C C . GLY A 1 471 ? -20.551 48.291 -25.736 1.00 52.34 471 GLY A C 1
ATOM 3632 O O . GLY A 1 471 ? -20.105 49.342 -25.278 1.00 52.34 471 GLY A O 1
ATOM 3633 N N . GLN A 1 472 ? -21.002 48.174 -26.983 1.00 45.00 472 GLN A N 1
ATOM 3634 C CA . GLN A 1 472 ? -21.365 49.321 -27.800 1.00 45.00 472 GLN A CA 1
ATOM 3635 C C . GLN A 1 472 ? -22.479 50.080 -27.078 1.00 45.00 472 GLN A C 1
ATOM 3637 O O . GLN A 1 472 ? -23.590 49.572 -26.917 1.00 45.00 472 GLN A O 1
ATOM 3642 N N . SER A 1 473 ? -22.160 51.289 -26.621 1.00 49.47 473 SER A N 1
ATOM 3643 C CA . SER A 1 473 ? -23.147 52.214 -26.088 1.00 49.47 473 SER A CA 1
ATOM 3644 C C . SER A 1 473 ? -24.080 52.636 -27.231 1.00 49.47 473 SER A C 1
ATOM 3646 O O . SER A 1 473 ? -23.660 53.143 -28.273 1.00 49.47 473 SER A O 1
ATOM 3648 N N . GLN A 1 474 ? -25.366 52.344 -27.059 1.00 52.25 474 GLN A N 1
ATOM 3649 C CA . GLN A 1 474 ? -26.440 52.966 -27.816 1.00 52.25 474 GLN A CA 1
ATOM 3650 C C . GLN A 1 474 ? -26.840 54.257 -27.099 1.00 52.25 474 GLN A C 1
ATOM 3652 O O . GLN A 1 474 ? -27.082 54.241 -25.895 1.00 52.25 474 GLN A O 1
ATOM 3657 N N . GLY A 1 475 ? -27.008 55.338 -27.862 1.00 49.62 475 GLY A N 1
ATOM 3658 C CA . GLY A 1 475 ? -27.977 56.381 -27.526 1.00 49.62 475 GLY A CA 1
ATOM 3659 C C . GLY A 1 475 ? -27.418 57.783 -27.301 1.00 49.62 475 GLY A C 1
ATOM 3660 O O . GLY A 1 475 ? -27.121 58.165 -26.177 1.00 49.62 475 GLY A O 1
ATOM 3661 N N . ALA A 1 476 ? -27.438 58.598 -28.357 1.00 49.78 476 ALA A N 1
ATOM 3662 C CA . ALA A 1 476 ? -27.733 60.027 -28.246 1.00 49.78 476 ALA A CA 1
ATOM 3663 C C . ALA A 1 476 ? -28.336 60.529 -29.570 1.00 49.78 476 ALA A C 1
ATOM 3665 O O . ALA A 1 476 ? -27.637 61.013 -30.455 1.00 49.78 476 ALA A O 1
ATOM 3666 N N . LYS A 1 477 ? -29.661 60.388 -29.712 1.00 53.84 477 LYS A N 1
ATOM 3667 C CA . LYS A 1 477 ? -30.460 61.253 -30.589 1.00 53.84 477 LYS A CA 1
ATOM 3668 C C . LYS A 1 477 ? -30.922 62.439 -29.748 1.00 53.84 477 LYS A C 1
ATOM 3670 O O . LYS A 1 477 ? -31.686 62.248 -28.806 1.00 53.84 477 LYS A O 1
ATOM 3675 N N . MET A 1 478 ? -30.501 63.644 -30.113 1.00 54.94 478 MET A N 1
ATOM 3676 C CA . MET A 1 478 ? -31.187 64.877 -29.742 1.00 54.94 478 MET A CA 1
ATOM 3677 C C . MET A 1 478 ? -31.141 65.864 -30.911 1.00 54.94 478 MET A C 1
ATOM 3679 O O . MET A 1 478 ? -30.057 66.199 -31.381 1.00 54.94 478 MET A O 1
ATOM 3683 N N . LYS A 1 479 ? -32.348 66.346 -31.237 1.00 55.81 479 LYS A N 1
ATOM 3684 C CA . LYS A 1 479 ? -32.759 67.396 -32.183 1.00 55.81 479 LYS A CA 1
ATOM 3685 C C . LYS A 1 479 ? -32.837 67.018 -33.656 1.00 55.81 479 LYS A C 1
ATOM 3687 O O . LYS A 1 479 ? -31.794 66.741 -34.278 1.00 55.81 479 LYS A O 1
#